Protein AF-A0ABD3NX84-F1 (afdb_monomer_lite)

Sequence (466 aa):
MGEGAYIRIQNKSKHAVSIQVIEGAKVDDAGMAQIQGDLEPGSQLPTEGEAAFGDERRYQYIEGDVRFFFQGDGYFHLEAHPADGSPKSGLKLLVNSNEWWSEDPSPDKDSPVLLVADVDSDADPTRIEIRVFDNYAGNKWMAQLEESIADVPLNRVALPGTHDSGTYNFNGELGASPDNSLTSTIDSIIGGIDCVANVVLKNIFTRLCQCQTLSFLRQLQEGIRYFDMRIAPHAETGTFHTVHGVYCVEMSDILNQFKNFLKNNPKEIVILDFNHLYEMDGHHEALIDMILEAFGDKVANYNTVRAKSTVGEYWENGYQVIIVYQNTEQTKKEKYEGLIWHSGNIRSPWPEASNTDQLKAKLEASSKENRHKGALFVMQGILTPDGELIKSQIMDTGGISIRSFAPSCNCHFVDWITGDKDGQLKLCCRGEGEDEDEGRANSIVIVDYVEHGSVIPAVINSNRTG

pLDDT: mean 82.04, std 17.1, range [33.88, 98.88]

Foldseek 3Di:
DDLWEKEKEFEQAQFWWWKDWPDWPFFDCPCNVQQTGIHHHGGMTNNDDDDDDDDPDAWGDDPRIITGDTDAWTKIKMWIAGPVRFFIWIKIWTDHPQDIDIDTPRPDLPGQKYWWWFWASVDRVIYIYIYIYGRAFQLALLVVCCVQFQQAQLLLAQFEEADLQQLQFFDLVLAFDPVDPCVVVLCVVPVPDSVVRSVLSVLCSQFEFRQANDDLLVCSRLHGAEYAFAWEQRPPPRWIAGDGRGGGGTPLVNLVSVLVSCVVHQLAAHEYANPHYPPCVVPVVVSLVSNCVSQPQQQQFCVQGFSRRTSNSSSVSSHRYAAEHDDPVVCPDPVCHRRYHYPVQEFEDDQAAADQVSLLVSLVVCLVPPFAQGHHYERELAHDHDPVRSVVVSVDVDDHGSVSRQSNSVNVVLCQCQDHPVNPHNLAASDDPPCVVGNRHNSYYYGGHCVRTCSNSSSSSNSHDD

Organism: NCBI:txid382360

Secondary structure (DSSP, 8-state):
----EEEEEEE-SSS-EEEEEEE-TTB-STTGGGG-EEE-TT-EES--------TT--EEEETTEEEE-B-SSEEEEEEEEETT-PPPEEEEEEEETTEEEEE---S-TT-SEEEEEEEESSSSSEEEEEEEEE---GGGHHHHTHHHHTTSBGGGS-EEEETTTTTTS--TTT-B-TT-SHHHHHHHHHTT-HHHHHHHHHHHIIIII----S-HHHHHHHT--EEEEEEEE-TTT--EEEEESEEEEEHHHHHHHHHHHHHH-TT--EEEEEEEE-S-TTTHHHHHHHHHHHHGGGB--TTT--TTSBHHHHHHTT--EEEEES-HHHHT-GGGTTTSB-GGGEE------SSHHHHHHHHHHHHHHT--TTSEEEEE------HHHHHHHHH--SS--HHHHHHHHHHHHHHHHH--TT----SS----THHHHHT----EEEESSTTSSSHHHHHHHTT---

InterPro domains:
  IPR000909 Phosphatidylinositol-specific phospholipase C, X domain [PF00388] (209-304)
  IPR000909 Phosphatidylinositol-specific phospholipase C, X domain [SM00148] (148-326)
  IPR017946 PLC-like phosphodiesterase, TIM beta/alpha-barrel domain superfamily [G3DSA:3.20.20.190] (138-464)
  IPR017946 PLC-like phosphodiesterase, TIM beta/alpha-barrel domain superfamily [SSF51695] (139-463)
  IPR051057 Phosphoinositide phospholipase C domain-containing protein [PTHR13593] (124-463)

Structure (mmCIF, N/CA/C/O backbone):
data_AF-A0ABD3NX84-F1
#
_entry.id   AF-A0ABD3NX84-F1
#
loop_
_atom_site.group_PDB
_atom_site.id
_atom_site.type_symbol
_atom_site.label_atom_id
_atom_site.label_alt_id
_atom_site.label_comp_id
_atom_site.label_asym_id
_atom_site.label_entity_id
_atom_site.label_seq_id
_atom_site.pdbx_PDB_ins_code
_atom_site.Cartn_x
_atom_site.Cartn_y
_atom_site.Cartn_z
_atom_site.occupancy
_atom_site.B_iso_or_equiv
_atom_site.auth_seq_id
_atom_site.auth_comp_id
_atom_site.auth_asym_id
_atom_site.auth_atom_id
_atom_site.pdbx_PDB_model_num
ATOM 1 N N . MET A 1 1 ? 30.414 7.097 -22.963 1.00 36.88 1 MET A N 1
ATOM 2 C CA . MET A 1 1 ? 29.518 5.946 -23.197 1.00 36.88 1 MET A CA 1
ATOM 3 C C . MET A 1 1 ? 28.913 5.643 -21.844 1.00 36.88 1 MET A C 1
ATOM 5 O O . MET A 1 1 ? 29.693 5.586 -20.904 1.00 36.88 1 MET A O 1
ATOM 9 N N . GLY A 1 2 ? 27.582 5.634 -21.722 1.00 51.78 2 GLY A N 1
ATOM 10 C CA . GLY A 1 2 ? 26.911 5.448 -20.431 1.00 51.78 2 GLY A CA 1
ATOM 11 C C . GLY A 1 2 ? 27.247 4.091 -19.813 1.00 51.78 2 GLY A C 1
ATOM 12 O O . GLY A 1 2 ? 27.648 3.176 -20.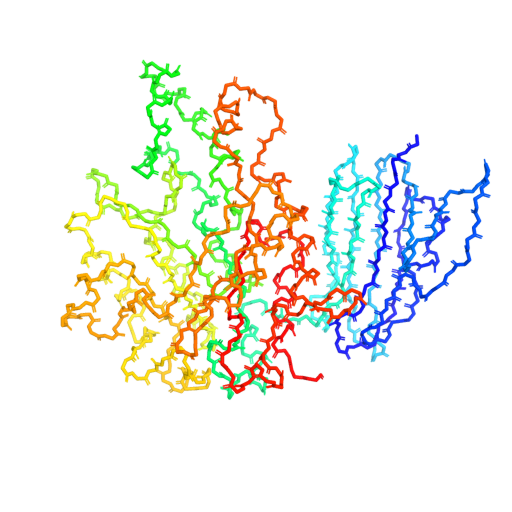533 1.00 51.78 2 GLY A O 1
ATOM 13 N N . GLU A 1 3 ? 27.085 3.975 -18.498 1.00 55.56 3 GLU A N 1
ATOM 14 C CA . GLU A 1 3 ? 27.428 2.788 -17.688 1.00 55.56 3 GLU A CA 1
ATOM 15 C C . GLU A 1 3 ? 26.647 1.521 -18.100 1.00 55.56 3 GLU A C 1
ATOM 17 O O . GLU A 1 3 ? 27.037 0.391 -17.794 1.00 55.56 3 GLU A O 1
ATOM 22 N N . GLY A 1 4 ? 25.619 1.695 -18.931 1.00 63.03 4 GLY A N 1
ATOM 23 C CA . GLY A 1 4 ? 24.756 0.638 -19.428 1.00 63.03 4 GLY A CA 1
ATOM 24 C C . GLY A 1 4 ? 23.735 0.202 -18.382 1.00 63.03 4 GLY A C 1
ATOM 25 O O . GLY A 1 4 ? 23.910 0.469 -17.201 1.00 63.03 4 GLY A O 1
ATOM 26 N N . ALA A 1 5 ? 22.654 -0.439 -18.819 1.00 70.75 5 ALA A N 1
ATOM 27 C CA . ALA A 1 5 ? 21.656 -1.000 -17.922 1.00 70.75 5 ALA A CA 1
ATOM 28 C C . ALA A 1 5 ? 21.380 -2.451 -18.279 1.00 70.75 5 ALA A C 1
ATOM 30 O O . ALA A 1 5 ? 21.324 -2.838 -19.444 1.00 70.75 5 ALA A O 1
ATOM 31 N N . TYR A 1 6 ? 21.214 -3.255 -17.255 1.00 75.56 6 TYR A N 1
ATOM 32 C CA . TYR A 1 6 ? 20.730 -4.606 -17.344 1.00 75.56 6 TYR A CA 1
ATOM 33 C C . TYR A 1 6 ? 19.208 -4.603 -17.451 1.00 75.56 6 TYR A C 1
ATOM 35 O O . TYR A 1 6 ? 18.554 -3.921 -16.666 1.00 75.56 6 TYR A O 1
ATOM 43 N N . ILE A 1 7 ? 18.643 -5.366 -18.389 1.00 79.94 7 ILE A N 1
ATOM 44 C CA . ILE A 1 7 ? 17.191 -5.518 -18.523 1.00 79.94 7 ILE A CA 1
ATOM 45 C C . ILE A 1 7 ? 16.811 -6.993 -18.440 1.00 79.94 7 ILE A C 1
ATOM 47 O O . ILE A 1 7 ? 17.355 -7.830 -19.169 1.00 79.94 7 ILE A O 1
ATOM 51 N N . ARG A 1 8 ? 15.815 -7.272 -17.601 1.00 83.31 8 ARG A N 1
ATOM 52 C CA . ARG A 1 8 ? 15.077 -8.534 -17.563 1.00 83.31 8 ARG A CA 1
ATOM 53 C C . ARG A 1 8 ? 13.589 -8.252 -17.732 1.00 83.31 8 ARG A C 1
ATOM 55 O O . ARG A 1 8 ? 13.083 -7.291 -17.162 1.00 83.31 8 ARG A O 1
ATOM 62 N N . ILE A 1 9 ? 12.887 -9.093 -18.490 1.00 87.62 9 ILE A N 1
ATOM 63 C CA . ILE A 1 9 ? 11.423 -9.073 -18.578 1.00 87.62 9 ILE A CA 1
ATOM 64 C C . ILE A 1 9 ? 10.882 -10.407 -18.078 1.00 87.62 9 ILE A C 1
ATOM 66 O O . ILE A 1 9 ? 11.253 -11.452 -18.598 1.00 87.62 9 ILE A O 1
ATOM 70 N N . GLN A 1 10 ? 9.988 -10.392 -17.097 1.00 89.31 10 GLN A N 1
ATOM 71 C CA . GLN A 1 10 ? 9.380 -11.600 -16.541 1.00 89.31 10 GLN A CA 1
ATOM 72 C C . GLN A 1 10 ? 7.874 -11.595 -16.780 1.00 89.31 10 GLN A C 1
ATOM 74 O O . GLN A 1 10 ? 7.186 -10.632 -16.433 1.00 89.31 10 GLN A O 1
ATOM 79 N N . ASN A 1 11 ? 7.335 -12.693 -17.304 1.00 92.12 11 ASN A N 1
ATOM 80 C CA . ASN A 1 11 ? 5.894 -12.878 -17.335 1.00 92.12 11 ASN A CA 1
ATOM 81 C C . ASN A 1 11 ? 5.424 -13.473 -16.008 1.00 92.12 11 ASN A C 1
ATOM 83 O O . ASN A 1 11 ? 5.484 -14.679 -15.778 1.00 92.12 11 ASN A O 1
ATOM 87 N N . LYS A 1 12 ? 4.964 -12.598 -15.116 1.00 89.62 12 LYS A N 1
ATOM 88 C CA . LYS A 1 12 ? 4.354 -12.960 -13.838 1.00 89.62 12 LYS A CA 1
ATOM 89 C C . LYS A 1 12 ? 2.827 -13.004 -13.939 1.00 89.62 12 LYS A C 1
ATOM 91 O O . LYS A 1 12 ? 2.202 -13.172 -12.902 1.00 89.62 12 LYS A O 1
ATOM 96 N N . SER A 1 13 ? 2.213 -12.866 -15.115 1.00 92.56 13 SER A N 1
ATOM 97 C CA . SER A 1 13 ? 0.760 -12.966 -15.326 1.00 92.56 13 SER A CA 1
ATOM 98 C C . SER A 1 13 ? 0.342 -14.416 -15.597 1.00 92.56 13 SER A C 1
ATOM 100 O O . SER A 1 13 ? 1.197 -15.276 -15.820 1.00 92.56 13 SER A O 1
ATOM 102 N N . LYS A 1 14 ? -0.963 -14.700 -15.603 1.00 91.88 14 LYS A N 1
ATOM 103 C CA . LYS A 1 14 ? -1.501 -15.996 -16.065 1.00 91.88 14 LYS A CA 1
ATOM 104 C C . LYS A 1 14 ? -1.682 -16.067 -17.586 1.00 91.88 14 LYS A C 1
ATOM 106 O O . LYS A 1 14 ? -2.101 -17.094 -18.114 1.00 91.88 14 LYS A O 1
ATOM 111 N N . HIS A 1 15 ? -1.412 -14.971 -18.290 1.00 94.25 15 HIS A N 1
ATOM 112 C CA . HIS A 1 15 ? -1.617 -14.846 -19.725 1.00 94.25 15 HIS A CA 1
ATOM 113 C C . HIS A 1 15 ? -0.303 -15.091 -20.465 1.00 94.25 15 HIS A C 1
ATOM 115 O O . HIS A 1 15 ? 0.730 -14.536 -20.101 1.00 94.25 15 HIS A O 1
ATOM 121 N N . ALA A 1 16 ? -0.336 -15.880 -21.539 1.00 95.88 16 ALA A N 1
ATOM 122 C CA . ALA A 1 16 ? 0.752 -15.865 -22.510 1.00 95.88 16 ALA A CA 1
ATOM 123 C C . ALA A 1 16 ? 0.754 -14.509 -23.231 1.00 95.88 16 ALA A C 1
ATOM 125 O O . ALA A 1 16 ? -0.307 -14.019 -23.640 1.00 95.88 16 ALA A O 1
ATOM 126 N N . VAL A 1 17 ? 1.929 -13.896 -23.371 1.00 95.81 17 VAL A N 1
ATOM 127 C CA . VAL A 1 17 ? 2.080 -12.570 -23.984 1.00 95.81 17 VAL A CA 1
ATOM 128 C C . VAL A 1 17 ? 3.223 -12.548 -24.987 1.00 95.81 17 VAL A C 1
ATOM 130 O O . VAL A 1 17 ? 4.216 -13.241 -24.811 1.00 95.81 17 VAL A O 1
ATOM 133 N N . SER A 1 18 ? 3.113 -11.707 -26.009 1.00 95.19 18 SER A N 1
ATOM 134 C CA . SER A 1 18 ? 4.222 -11.363 -26.900 1.00 95.19 18 SER A CA 1
ATOM 135 C C . SER A 1 18 ? 4.735 -9.971 -26.546 1.00 95.19 18 SER A C 1
ATOM 137 O O . SER A 1 18 ? 3.949 -9.020 -26.533 1.00 95.19 18 SER A O 1
ATOM 139 N N . ILE A 1 19 ? 6.025 -9.845 -26.231 1.00 93.56 19 ILE A N 1
ATOM 140 C CA . ILE A 1 19 ? 6.663 -8.555 -25.953 1.00 93.56 19 ILE A CA 1
ATOM 141 C C . ILE A 1 19 ? 7.238 -7.971 -27.239 1.00 93.56 19 ILE A C 1
ATOM 143 O O . ILE A 1 19 ? 8.017 -8.629 -27.933 1.00 93.56 19 ILE A O 1
ATOM 147 N N . GLN A 1 20 ? 6.886 -6.720 -27.529 1.00 90.88 20 GLN A N 1
ATOM 148 C CA . GLN A 1 20 ? 7.322 -5.998 -28.723 1.00 90.88 20 GLN A CA 1
ATOM 149 C C . GLN A 1 20 ? 7.915 -4.639 -28.357 1.00 90.88 20 GLN A C 1
ATOM 151 O O . GLN A 1 20 ? 7.362 -3.919 -27.530 1.00 90.88 20 GLN A O 1
ATOM 156 N N . VAL A 1 21 ? 9.023 -4.265 -29.000 1.00 87.31 21 VAL A N 1
ATOM 157 C CA . VAL A 1 21 ? 9.591 -2.913 -28.923 1.00 87.31 21 VAL A CA 1
ATOM 158 C C . VAL A 1 21 ? 8.968 -2.090 -30.046 1.00 87.31 21 VAL A C 1
ATOM 160 O O . VAL A 1 21 ? 9.178 -2.375 -31.223 1.00 87.31 21 VAL A O 1
ATOM 163 N N . ILE A 1 22 ? 8.200 -1.065 -29.687 1.00 84.19 22 ILE A N 1
ATOM 164 C CA . ILE A 1 22 ? 7.435 -0.249 -30.642 1.00 84.19 22 ILE A CA 1
ATOM 165 C C . ILE A 1 22 ? 8.218 0.981 -31.100 1.00 84.19 22 ILE A C 1
ATOM 167 O O . ILE A 1 22 ? 8.108 1.408 -32.247 1.00 84.19 22 ILE A O 1
ATOM 171 N N . GLU A 1 23 ? 9.014 1.566 -30.207 1.00 76.31 23 GLU A N 1
ATOM 172 C CA . GLU A 1 23 ? 9.812 2.759 -30.485 1.00 76.31 23 GLU A CA 1
ATOM 173 C C . GLU A 1 23 ? 11.062 2.766 -29.595 1.00 76.31 23 GLU A C 1
ATOM 175 O O . GLU A 1 23 ? 10.983 2.420 -28.418 1.00 76.31 23 GLU A O 1
ATOM 180 N N . GLY A 1 24 ? 12.214 3.168 -30.140 1.00 63.84 24 GLY A N 1
ATOM 181 C CA . GLY A 1 24 ? 13.505 3.128 -29.438 1.00 63.84 24 GLY A CA 1
ATOM 182 C C . GLY A 1 24 ? 14.456 4.242 -29.865 1.00 63.84 24 GLY A C 1
ATOM 183 O O . GLY A 1 24 ? 15.635 3.993 -30.080 1.00 63.84 24 GLY A O 1
ATOM 184 N N . ALA A 1 25 ? 13.956 5.471 -30.032 1.00 52.09 25 ALA A N 1
ATOM 185 C CA . ALA A 1 25 ? 14.605 6.528 -30.820 1.00 52.09 25 ALA A CA 1
ATOM 186 C C . ALA A 1 25 ? 16.041 6.939 -30.412 1.00 52.09 25 ALA A C 1
ATOM 188 O O . ALA A 1 25 ? 16.638 7.761 -31.110 1.00 52.09 25 ALA A O 1
ATOM 189 N N . LYS A 1 26 ? 16.600 6.426 -29.306 1.00 58.53 26 LYS A N 1
ATOM 190 C CA . LYS A 1 26 ? 17.965 6.738 -28.837 1.00 58.53 26 LYS A CA 1
ATOM 191 C C . LYS A 1 26 ? 18.702 5.590 -28.129 1.00 58.53 26 LYS A C 1
ATOM 193 O O . LYS A 1 26 ? 19.768 5.814 -27.556 1.00 58.53 26 LYS A O 1
ATOM 198 N N . VAL A 1 27 ? 18.162 4.375 -28.156 1.00 55.56 27 VAL A N 1
ATOM 199 C CA . VAL A 1 27 ? 18.885 3.186 -27.683 1.00 55.56 27 VAL A CA 1
ATOM 200 C C . VAL A 1 27 ? 19.514 2.524 -28.910 1.00 55.56 27 VAL A C 1
ATOM 202 O O . VAL A 1 27 ? 18.891 2.503 -29.964 1.00 55.56 27 VAL A O 1
ATOM 205 N N . ASP A 1 28 ? 20.760 2.056 -28.820 1.00 55.00 28 ASP A N 1
ATOM 206 C CA . ASP A 1 28 ? 21.382 1.286 -29.910 1.00 55.00 28 ASP A CA 1
ATOM 207 C C . ASP A 1 28 ? 20.486 0.064 -30.217 1.00 55.00 28 ASP A C 1
ATOM 209 O O . ASP A 1 28 ? 20.090 -0.642 -29.288 1.00 55.00 28 ASP A O 1
ATOM 213 N N . ASP A 1 29 ? 20.141 -0.186 -31.488 1.00 58.81 29 ASP A N 1
ATOM 214 C CA . ASP A 1 29 ? 19.266 -1.307 -31.890 1.00 58.81 29 ASP A CA 1
ATOM 215 C C . ASP A 1 29 ? 19.870 -2.678 -31.503 1.00 58.81 29 ASP A C 1
ATOM 217 O O . ASP A 1 29 ? 19.179 -3.704 -31.448 1.00 58.81 29 ASP A O 1
ATOM 221 N N . ALA A 1 30 ? 21.178 -2.716 -31.221 1.00 59.28 30 ALA A N 1
ATOM 222 C CA . ALA A 1 30 ? 21.890 -3.895 -30.753 1.00 59.28 30 ALA A CA 1
ATOM 223 C C . ALA A 1 30 ? 21.336 -4.412 -29.408 1.00 59.28 30 ALA A C 1
ATOM 225 O O . ALA A 1 30 ? 21.422 -3.753 -28.377 1.00 59.28 30 ALA A O 1
ATOM 226 N N . GLY A 1 31 ? 20.809 -5.641 -29.415 1.00 62.31 31 GLY A N 1
ATOM 227 C CA . GLY A 1 31 ? 20.257 -6.309 -28.231 1.00 62.31 31 GLY A CA 1
ATOM 228 C C . GLY A 1 31 ? 18.740 -6.167 -28.070 1.00 62.31 31 GLY A C 1
ATOM 229 O O . GLY A 1 31 ? 18.152 -6.955 -27.337 1.00 62.31 31 GLY A O 1
ATOM 230 N N . MET A 1 32 ? 18.072 -5.259 -28.798 1.00 72.00 32 MET A N 1
ATOM 231 C CA . MET A 1 32 ? 16.608 -5.070 -28.710 1.00 72.00 32 MET A CA 1
ATOM 232 C C . MET A 1 32 ? 15.812 -6.323 -29.087 1.00 72.00 32 MET A C 1
ATOM 234 O O . MET A 1 32 ? 14.711 -6.543 -28.591 1.00 72.00 32 MET A O 1
ATOM 238 N N . ALA A 1 33 ? 16.371 -7.182 -29.941 1.00 74.06 33 ALA A N 1
ATOM 239 C CA . ALA A 1 33 ? 15.777 -8.475 -30.272 1.00 74.06 33 ALA A CA 1
ATOM 240 C C . ALA A 1 33 ? 15.770 -9.468 -29.091 1.00 74.06 33 ALA A C 1
ATOM 242 O O . ALA A 1 33 ? 15.016 -10.428 -29.127 1.00 74.06 33 ALA A O 1
ATOM 243 N N . GLN A 1 34 ? 16.604 -9.263 -28.063 1.00 76.62 34 GLN A N 1
ATOM 244 C CA . GLN A 1 34 ? 16.694 -10.151 -26.892 1.00 76.62 34 GLN A CA 1
ATOM 245 C C . GLN A 1 34 ? 15.625 -9.860 -25.831 1.00 76.62 34 GLN A C 1
ATOM 247 O O . GLN A 1 34 ? 15.396 -10.682 -24.950 1.00 76.62 34 GLN A O 1
ATOM 252 N N . ILE A 1 35 ? 14.987 -8.691 -25.911 1.00 80.69 35 ILE A N 1
ATOM 253 C CA . ILE A 1 35 ? 13.908 -8.256 -25.012 1.00 80.69 35 ILE A CA 1
ATOM 254 C C . ILE A 1 35 ? 12.543 -8.264 -25.714 1.00 80.69 35 ILE A C 1
ATOM 256 O O . ILE A 1 35 ? 11.596 -7.634 -25.255 1.00 80.69 35 ILE A O 1
ATOM 260 N N . GLN A 1 36 ? 12.450 -8.970 -26.841 1.00 87.62 36 GLN A N 1
ATOM 261 C CA . GLN A 1 36 ? 11.224 -9.196 -27.597 1.00 87.62 36 GLN A CA 1
ATOM 262 C C . GLN A 1 36 ? 11.020 -10.690 -27.797 1.00 87.62 36 GLN A C 1
ATOM 264 O O . GLN A 1 36 ? 11.986 -11.445 -27.899 1.00 87.62 36 GLN A O 1
ATOM 269 N N . GLY A 1 37 ? 9.765 -11.104 -27.891 1.00 90.81 37 GLY A N 1
ATOM 270 C CA . GLY A 1 37 ? 9.407 -12.500 -28.095 1.00 90.81 37 GLY A CA 1
ATOM 271 C C . GLY A 1 37 ? 8.228 -12.933 -27.244 1.00 90.81 37 GLY A C 1
ATOM 272 O O . GLY A 1 37 ? 7.691 -12.166 -26.442 1.00 90.81 37 GLY A O 1
ATOM 273 N N . ASP A 1 38 ? 7.833 -14.181 -27.451 1.00 93.69 38 ASP A N 1
ATOM 274 C CA . ASP A 1 38 ? 6.709 -14.783 -26.754 1.00 93.69 38 ASP A CA 1
ATOM 275 C C . ASP A 1 38 ? 7.145 -15.282 -25.372 1.00 93.69 38 ASP A C 1
ATOM 277 O O . ASP A 1 38 ? 8.185 -15.925 -25.214 1.00 93.69 38 ASP A O 1
ATOM 281 N N . LEU A 1 39 ? 6.332 -14.967 -24.371 1.00 92.00 39 LEU A N 1
ATOM 282 C CA . LEU A 1 39 ? 6.514 -15.322 -22.976 1.00 92.00 39 LEU A CA 1
ATOM 283 C C . LEU A 1 39 ? 5.292 -16.091 -22.479 1.00 92.00 39 LEU A C 1
ATOM 285 O O . LEU A 1 39 ? 4.215 -15.524 -22.274 1.00 92.00 39 LEU A O 1
ATOM 289 N N . GLU A 1 40 ? 5.487 -17.371 -22.188 1.00 94.06 40 GLU A N 1
ATOM 290 C CA . GLU A 1 40 ? 4.540 -18.170 -21.409 1.00 94.06 40 GLU A CA 1
ATOM 291 C C . GLU A 1 40 ? 4.488 -17.698 -19.941 1.00 94.06 40 GLU A C 1
ATOM 293 O O . GLU A 1 40 ? 5.465 -17.112 -19.452 1.00 94.06 40 GLU A O 1
ATOM 298 N N . PRO A 1 41 ? 3.394 -17.952 -19.200 1.00 91.38 41 PRO A N 1
ATOM 299 C CA . PRO A 1 41 ? 3.335 -17.691 -17.763 1.00 91.38 41 PRO A CA 1
ATOM 300 C C . PRO A 1 41 ? 4.539 -18.282 -17.014 1.00 91.38 41 PRO A C 1
ATOM 302 O O . PRO A 1 41 ? 4.877 -19.454 -17.174 1.00 91.38 41 PRO A O 1
ATOM 305 N N . GLY A 1 42 ? 5.210 -17.463 -16.203 1.00 86.62 42 GLY A N 1
ATOM 306 C CA . GLY A 1 42 ? 6.400 -17.847 -15.438 1.00 86.62 42 GLY A CA 1
ATOM 307 C C . GLY A 1 42 ? 7.718 -17.837 -16.222 1.00 86.62 42 GLY A C 1
ATOM 308 O O . GLY A 1 42 ? 8.772 -18.020 -15.615 1.00 86.62 42 GLY A O 1
ATOM 309 N N . SER A 1 43 ? 7.690 -17.603 -17.536 1.00 89.12 43 SER A N 1
ATOM 310 C CA . SER A 1 43 ? 8.905 -17.466 -18.348 1.00 89.12 43 SER A CA 1
ATOM 311 C C . SER A 1 43 ? 9.479 -16.044 -18.302 1.00 89.12 43 SER A C 1
ATOM 313 O O . SER A 1 43 ? 8.855 -15.104 -17.796 1.00 89.12 43 SER A O 1
ATOM 315 N N . GLN A 1 44 ? 10.696 -15.879 -18.820 1.00 87.50 44 GLN A N 1
ATOM 316 C CA . GLN A 1 44 ? 11.391 -14.597 -18.850 1.00 87.50 44 GLN A CA 1
ATOM 317 C C . GLN A 1 44 ? 12.195 -14.402 -20.136 1.00 87.50 44 GLN A C 1
ATOM 319 O O . GLN A 1 44 ? 12.633 -15.367 -20.760 1.00 87.50 44 GLN A O 1
ATOM 324 N N . LEU A 1 45 ? 12.407 -13.137 -20.490 1.00 83.44 45 LEU A N 1
ATOM 325 C CA . LEU A 1 45 ? 13.367 -12.688 -21.483 1.00 83.44 45 LEU A CA 1
ATOM 326 C C . LEU A 1 45 ? 14.525 -11.978 -20.767 1.00 83.44 45 LEU A C 1
ATOM 328 O O . LEU A 1 45 ? 14.291 -11.227 -19.812 1.00 83.44 45 LEU A O 1
ATOM 332 N N . PRO A 1 46 ? 15.759 -12.159 -21.250 1.00 75.81 46 PRO A N 1
ATOM 333 C CA . PRO A 1 46 ? 16.165 -13.096 -22.311 1.00 75.81 46 PRO A CA 1
ATOM 334 C C . PRO A 1 46 ? 16.065 -14.580 -21.873 1.00 75.81 46 PRO A C 1
ATOM 336 O O . PRO A 1 46 ? 16.170 -14.889 -20.687 1.00 75.81 46 PRO A O 1
ATOM 339 N N . THR A 1 47 ? 15.875 -15.505 -22.827 1.00 66.06 47 THR A N 1
ATOM 340 C CA . THR A 1 47 ? 15.676 -16.951 -22.561 1.00 66.06 47 THR A CA 1
ATOM 341 C C . THR A 1 47 ? 16.965 -17.787 -22.513 1.00 66.06 47 THR A C 1
ATOM 343 O O . THR A 1 47 ? 16.951 -18.817 -21.856 1.00 66.06 47 THR A O 1
ATOM 346 N N . GLU A 1 48 ? 18.036 -17.382 -23.219 1.00 58.31 48 GLU A N 1
ATOM 347 C CA . GLU A 1 48 ? 19.453 -17.825 -23.139 1.00 58.31 48 GLU A CA 1
ATOM 348 C C . GLU A 1 48 ? 20.228 -17.286 -24.366 1.00 58.31 48 GLU A C 1
ATOM 350 O O . GLU A 1 48 ? 19.689 -17.291 -25.473 1.00 58.31 48 GLU A O 1
ATOM 355 N N . GLY A 1 49 ? 21.481 -16.824 -24.210 1.00 43.12 49 GLY A N 1
ATOM 356 C CA . GLY A 1 49 ? 22.302 -16.329 -25.330 1.00 43.12 49 GLY A CA 1
ATOM 357 C C . GLY A 1 49 ? 23.815 -16.335 -25.056 1.00 43.12 49 GLY A C 1
ATOM 358 O O . GLY A 1 49 ? 24.259 -15.964 -23.975 1.00 43.12 49 GLY A O 1
ATOM 359 N N . GLU A 1 50 ? 24.606 -16.788 -26.035 1.00 37.12 50 GLU A N 1
ATOM 360 C CA . GLU A 1 50 ? 26.059 -17.031 -25.958 1.00 37.12 50 GLU A CA 1
ATOM 361 C C . GLU A 1 50 ? 26.900 -15.848 -25.429 1.00 37.12 50 GLU A C 1
ATOM 363 O O . GLU A 1 50 ? 26.669 -14.681 -25.752 1.00 37.12 50 GLU A O 1
ATOM 368 N N . ALA A 1 51 ? 27.956 -16.171 -24.673 1.00 40.53 51 ALA A N 1
ATOM 369 C CA . ALA A 1 51 ? 28.986 -15.225 -24.257 1.00 40.53 51 ALA A CA 1
ATOM 370 C C . ALA A 1 51 ? 29.961 -14.898 -25.401 1.00 40.53 51 ALA A C 1
ATOM 372 O O . ALA A 1 51 ? 30.478 -15.808 -26.048 1.00 40.53 51 ALA A O 1
ATOM 373 N N . ALA A 1 52 ? 30.350 -13.625 -25.541 1.00 35.53 52 ALA A N 1
ATOM 374 C CA . ALA A 1 52 ? 31.713 -13.291 -25.954 1.00 35.53 52 ALA A CA 1
ATOM 375 C C . ALA A 1 52 ? 32.157 -11.900 -25.478 1.00 35.53 52 ALA A C 1
ATOM 377 O O . ALA A 1 52 ? 31.476 -10.896 -25.665 1.00 35.53 52 ALA A O 1
ATOM 378 N N . PHE A 1 53 ? 33.360 -11.890 -24.908 1.00 33.88 53 PHE A N 1
ATOM 379 C CA . PHE A 1 53 ? 34.186 -10.747 -24.536 1.00 33.88 53 PHE A CA 1
ATOM 380 C C . PHE A 1 53 ? 35.067 -10.350 -25.739 1.00 33.88 53 PHE A C 1
ATOM 382 O O . PHE A 1 53 ? 35.624 -11.233 -26.394 1.00 33.88 53 PHE A O 1
ATOM 389 N N . GLY A 1 54 ? 35.229 -9.052 -26.025 1.00 38.97 54 GLY A N 1
ATOM 390 C CA . GLY A 1 54 ? 36.144 -8.537 -27.058 1.00 38.97 54 GLY A CA 1
ATOM 391 C C . GLY A 1 54 ? 35.771 -7.140 -27.574 1.00 38.97 54 GLY A C 1
ATOM 392 O O . GLY A 1 54 ? 34.589 -6.833 -27.710 1.00 38.97 54 GLY A O 1
ATOM 393 N N . ASP A 1 55 ? 36.790 -6.325 -27.873 1.00 39.69 55 ASP A N 1
ATOM 394 C CA . ASP A 1 55 ? 36.811 -4.848 -28.018 1.00 39.69 55 ASP A CA 1
ATOM 395 C C . ASP A 1 55 ? 35.875 -4.185 -29.060 1.00 39.69 55 ASP A C 1
ATOM 397 O O . ASP A 1 55 ? 35.992 -2.985 -29.310 1.00 39.69 55 ASP A O 1
ATOM 401 N N . GLU A 1 56 ? 34.918 -4.898 -29.663 1.00 42.47 56 GLU A N 1
ATOM 402 C CA . GLU A 1 56 ? 34.103 -4.348 -30.761 1.00 42.47 56 GLU A CA 1
ATOM 403 C C . GLU A 1 56 ? 32.575 -4.574 -30.673 1.00 42.47 56 GLU A C 1
ATOM 405 O O . GLU A 1 56 ? 31.873 -4.204 -31.616 1.00 42.47 56 GLU A O 1
ATOM 410 N N . ARG A 1 57 ? 31.990 -5.106 -29.577 1.00 45.94 57 ARG A N 1
ATOM 411 C CA . ARG A 1 57 ? 30.506 -5.201 -29.433 1.00 45.94 57 ARG A CA 1
ATOM 412 C C . ARG A 1 57 ? 29.964 -4.827 -28.041 1.00 45.94 57 ARG A C 1
ATOM 414 O O . ARG A 1 57 ? 30.597 -5.092 -27.029 1.00 45.94 57 ARG A O 1
ATOM 421 N N . ARG A 1 58 ? 28.779 -4.188 -28.028 1.00 51.00 58 ARG A N 1
ATOM 422 C CA . ARG A 1 58 ? 28.187 -3.389 -26.928 1.00 51.00 58 ARG A CA 1
ATOM 423 C C . ARG A 1 58 ? 26.976 -4.042 -26.223 1.00 51.00 58 ARG A C 1
ATOM 425 O O . ARG A 1 58 ? 25.978 -3.367 -26.009 1.00 51.00 58 ARG A O 1
ATOM 432 N N . TYR A 1 59 ? 27.007 -5.332 -25.892 1.00 45.81 59 TYR A N 1
ATOM 433 C CA . TYR A 1 59 ? 26.075 -5.926 -24.912 1.00 45.81 59 TYR A CA 1
ATOM 434 C C . TYR A 1 59 ? 26.674 -7.194 -24.290 1.00 45.81 59 TYR A C 1
ATOM 436 O O . TYR A 1 59 ? 27.540 -7.822 -24.899 1.00 45.81 59 TYR A O 1
ATOM 444 N N . GLN A 1 60 ? 26.235 -7.563 -23.083 1.00 50.44 60 GLN A N 1
ATOM 445 C CA . GLN A 1 60 ? 26.721 -8.748 -22.363 1.00 50.44 60 GLN A CA 1
ATOM 446 C C . GLN A 1 60 ? 25.550 -9.559 -21.803 1.00 50.44 60 GLN A C 1
ATOM 448 O O . GLN A 1 60 ? 24.660 -8.982 -21.182 1.00 50.44 60 GLN A O 1
ATOM 453 N N . TYR A 1 61 ? 25.576 -10.880 -21.996 1.00 46.03 61 TYR A N 1
ATOM 454 C CA . TYR A 1 61 ? 24.684 -11.807 -21.301 1.00 46.03 61 TYR A CA 1
ATOM 455 C C . TYR A 1 61 ? 25.327 -12.245 -19.980 1.00 46.03 61 TYR A C 1
ATOM 457 O O . TYR A 1 61 ? 26.473 -12.706 -19.983 1.00 46.03 61 TYR A O 1
ATOM 465 N N . ILE A 1 62 ? 24.616 -12.098 -18.864 1.00 49.28 62 ILE A N 1
ATOM 466 C CA . ILE A 1 62 ? 25.038 -12.608 -17.552 1.00 49.28 62 ILE A CA 1
ATOM 467 C C . ILE A 1 62 ? 23.838 -13.331 -16.942 1.00 49.28 62 ILE A C 1
ATOM 469 O O . ILE A 1 62 ? 22.796 -12.722 -16.760 1.00 49.28 62 ILE A O 1
ATOM 473 N N . GLU A 1 63 ? 23.979 -14.634 -16.688 1.00 46.91 63 GLU A N 1
ATOM 474 C CA . GLU A 1 63 ? 23.066 -15.448 -15.863 1.00 46.91 63 GLU A CA 1
ATOM 475 C C . GLU A 1 63 ? 21.548 -15.306 -16.121 1.00 46.91 63 GLU A C 1
ATOM 477 O O . GLU A 1 63 ? 20.762 -15.468 -15.195 1.00 46.91 63 GLU A O 1
ATOM 482 N N . GLY A 1 64 ? 21.086 -15.055 -17.352 1.00 49.09 64 GLY A N 1
ATOM 483 C CA . GLY A 1 64 ? 19.650 -14.872 -17.647 1.00 49.09 64 GLY A CA 1
ATOM 484 C C . GLY A 1 64 ? 19.255 -13.455 -18.036 1.00 49.09 64 GLY A C 1
ATOM 485 O O . GLY A 1 64 ? 18.064 -13.164 -18.042 1.00 49.09 64 GLY A O 1
ATOM 486 N N . ASP A 1 65 ? 20.223 -12.572 -18.298 1.00 47.44 65 ASP A N 1
ATOM 487 C CA . ASP A 1 65 ? 19.974 -11.139 -18.404 1.00 47.44 65 ASP A CA 1
ATOM 488 C C . ASP A 1 65 ? 20.879 -10.430 -19.420 1.00 47.44 65 ASP A C 1
ATOM 490 O O . ASP A 1 65 ? 21.995 -10.887 -19.671 1.00 47.44 65 ASP A O 1
ATOM 494 N N . VAL A 1 66 ? 20.429 -9.297 -19.983 1.00 46.38 66 VAL A N 1
ATOM 495 C CA . VAL A 1 66 ? 21.178 -8.537 -21.008 1.00 46.38 66 VAL A CA 1
ATOM 496 C C . VAL A 1 66 ? 21.586 -7.150 -20.511 1.00 46.38 66 VAL A C 1
ATOM 498 O O . VAL A 1 66 ? 20.730 -6.342 -20.158 1.00 46.38 66 VAL A O 1
ATOM 501 N N . ARG A 1 67 ? 22.886 -6.831 -20.567 1.00 49.91 67 ARG A N 1
ATOM 502 C CA . ARG A 1 67 ? 23.427 -5.471 -20.380 1.00 49.91 67 ARG A CA 1
ATOM 503 C C . ARG A 1 67 ? 23.384 -4.689 -21.694 1.00 49.91 67 ARG A C 1
ATOM 505 O O . ARG A 1 67 ? 24.090 -5.037 -22.635 1.00 49.91 67 ARG A O 1
ATOM 512 N N . PHE A 1 68 ? 22.615 -3.612 -21.728 1.00 53.59 68 PHE A N 1
ATOM 513 C CA . PHE A 1 68 ? 22.508 -2.633 -22.810 1.00 53.59 68 PHE A CA 1
ATOM 514 C C . PHE A 1 68 ? 23.394 -1.422 -22.537 1.00 53.59 68 PHE A C 1
ATOM 516 O O . PHE A 1 68 ? 23.547 -1.031 -21.388 1.00 53.59 68 PHE A O 1
ATOM 523 N N . PHE A 1 69 ? 23.933 -0.772 -23.570 1.00 53.00 69 PHE A N 1
ATOM 524 C CA . PHE A 1 69 ? 24.641 0.505 -23.419 1.00 53.00 69 PHE A CA 1
ATOM 525 C C . PHE A 1 69 ? 23.803 1.643 -24.001 1.00 53.00 69 PHE A C 1
ATOM 527 O O . PHE A 1 69 ? 23.581 1.712 -25.208 1.00 53.00 69 PHE A O 1
ATOM 534 N N . PHE A 1 70 ? 23.372 2.562 -23.139 1.00 54.25 70 PHE A N 1
ATOM 535 C CA . PHE A 1 70 ? 22.598 3.737 -23.534 1.00 54.25 70 PHE A CA 1
ATOM 536 C C . PHE A 1 70 ? 23.536 4.897 -23.900 1.00 54.25 70 PHE A C 1
ATOM 538 O O . PHE A 1 70 ? 24.532 5.165 -23.216 1.00 54.25 70 PHE A O 1
ATOM 545 N N . GLN A 1 71 ? 23.243 5.589 -25.004 1.00 49.91 71 GLN A N 1
ATOM 546 C CA . GLN A 1 71 ? 23.959 6.802 -25.403 1.00 49.91 71 GLN A CA 1
ATOM 547 C C . GLN A 1 71 ? 23.166 8.048 -24.978 1.00 49.91 71 GLN A C 1
ATOM 549 O O . GLN A 1 71 ? 22.404 8.597 -25.763 1.00 49.91 71 GLN A O 1
ATOM 554 N N . GLY A 1 72 ? 23.388 8.526 -23.749 1.00 56.44 72 GLY A N 1
ATOM 555 C CA . GLY A 1 72 ? 22.782 9.769 -23.245 1.00 56.44 72 GLY A CA 1
ATOM 556 C C . GLY A 1 72 ? 21.276 9.663 -22.977 1.00 56.44 72 GLY A C 1
ATOM 557 O O . GLY A 1 72 ? 20.775 8.573 -22.716 1.00 56.44 72 GLY A O 1
ATOM 558 N N . ASP A 1 73 ? 20.571 10.801 -23.023 1.00 66.94 73 ASP A N 1
ATOM 559 C CA . ASP A 1 73 ? 19.111 10.853 -22.858 1.00 66.94 73 ASP A CA 1
ATOM 560 C C . ASP A 1 73 ? 18.419 9.968 -23.899 1.00 66.94 73 ASP A C 1
ATOM 562 O O . ASP A 1 73 ? 18.738 10.071 -25.083 1.00 66.94 73 ASP A O 1
ATOM 566 N N . GLY A 1 74 ? 17.426 9.174 -23.506 1.00 72.38 74 GLY A N 1
ATOM 567 C CA . GLY A 1 74 ? 16.750 8.234 -24.392 1.00 72.38 74 GLY A CA 1
ATOM 568 C C . GLY A 1 74 ? 15.437 7.696 -23.843 1.00 72.38 74 GLY A C 1
ATOM 569 O O . GLY A 1 74 ? 14.992 8.059 -22.760 1.00 72.38 74 GLY A O 1
ATOM 570 N N . TYR A 1 75 ? 14.783 6.857 -24.638 1.00 78.00 75 TYR A N 1
ATOM 571 C CA . TYR A 1 75 ? 13.615 6.099 -24.209 1.00 78.00 75 TYR A CA 1
ATOM 572 C C . TYR A 1 75 ? 13.455 4.853 -25.077 1.00 78.00 75 TYR A C 1
ATOM 574 O O . TYR A 1 75 ? 13.934 4.819 -26.217 1.00 78.00 75 TYR A O 1
ATOM 582 N N . PHE A 1 76 ? 12.732 3.868 -24.558 1.00 81.06 76 PHE A N 1
ATOM 583 C CA . PHE A 1 76 ? 12.161 2.791 -25.357 1.00 81.06 76 PHE A CA 1
ATOM 584 C C . PHE A 1 76 ? 10.735 2.482 -24.897 1.00 81.06 76 PHE A C 1
ATOM 586 O O . PHE A 1 76 ? 10.369 2.714 -23.745 1.00 81.06 76 PHE A O 1
ATOM 593 N N . HIS A 1 77 ? 9.916 2.003 -25.825 1.00 86.94 77 HIS A N 1
ATOM 594 C CA . HIS A 1 77 ? 8.518 1.661 -25.605 1.00 86.94 77 HIS A CA 1
ATOM 595 C C . HIS A 1 77 ? 8.320 0.169 -25.860 1.00 86.94 77 HIS A C 1
ATOM 597 O O . HIS A 1 77 ? 8.583 -0.305 -26.966 1.00 86.94 77 HIS A O 1
ATOM 603 N N . LEU A 1 78 ? 7.855 -0.544 -24.837 1.00 89.19 78 LEU A N 1
ATOM 604 C CA . LEU A 1 78 ? 7.430 -1.934 -24.915 1.00 89.19 78 LEU A CA 1
ATOM 605 C C . LEU A 1 78 ? 5.912 -2.046 -24.917 1.00 89.19 78 LEU A C 1
ATOM 607 O O . LEU A 1 78 ? 5.236 -1.332 -24.181 1.00 89.19 78 LEU A O 1
ATOM 611 N N . GLU A 1 79 ? 5.398 -3.012 -25.663 1.00 92.56 79 GLU A N 1
ATOM 612 C CA . GLU A 1 79 ? 4.021 -3.478 -25.557 1.00 92.56 79 GLU A CA 1
ATOM 613 C C . GLU A 1 79 ? 3.990 -4.971 -25.223 1.00 92.56 79 GLU A C 1
ATOM 615 O O . GLU A 1 79 ? 4.781 -5.756 -25.747 1.00 92.56 79 GLU A O 1
ATOM 620 N N . ALA A 1 80 ? 3.063 -5.359 -24.350 1.00 92.62 80 ALA A N 1
ATOM 621 C CA . ALA A 1 80 ? 2.710 -6.741 -24.068 1.00 92.62 80 ALA A CA 1
ATOM 622 C C . ALA A 1 80 ? 1.376 -7.034 -24.746 1.00 92.62 80 ALA A C 1
ATOM 624 O O . ALA A 1 80 ? 0.353 -6.422 -24.427 1.00 92.62 80 ALA A O 1
ATOM 625 N N . HIS A 1 81 ? 1.401 -7.984 -25.674 1.00 94.25 81 HIS A N 1
ATOM 626 C CA . HIS A 1 81 ? 0.245 -8.416 -26.446 1.00 94.25 81 HIS A CA 1
ATOM 627 C C . HIS A 1 81 ? -0.249 -9.763 -25.918 1.00 94.25 81 HIS A C 1
ATOM 629 O O . HIS A 1 81 ? 0.435 -10.765 -26.137 1.00 94.25 81 HIS A O 1
ATOM 635 N N . PRO A 1 82 ? -1.411 -9.829 -25.248 1.00 93.62 82 PRO A N 1
ATOM 636 C CA . PRO A 1 82 ? -2.021 -11.102 -24.882 1.00 93.62 82 PRO A CA 1
ATOM 637 C C . PRO A 1 82 ? -2.242 -12.006 -26.102 1.00 93.62 82 PRO A C 1
ATOM 639 O O . PRO A 1 82 ? -2.740 -11.561 -27.139 1.00 93.62 82 PRO A O 1
ATOM 642 N N . ALA A 1 83 ? -1.900 -13.291 -25.978 1.00 91.81 83 ALA A N 1
ATOM 643 C CA . ALA A 1 83 ? -2.001 -14.263 -27.073 1.00 91.81 83 ALA A CA 1
ATOM 644 C C . ALA A 1 83 ? -3.448 -14.519 -27.544 1.00 91.81 83 ALA A C 1
ATOM 646 O O . ALA A 1 83 ? -3.670 -14.961 -28.671 1.00 91.81 83 ALA A O 1
ATOM 647 N N . ASP A 1 84 ? -4.439 -14.225 -26.698 1.00 91.00 84 ASP A N 1
ATOM 648 C CA . ASP A 1 84 ? -5.868 -14.342 -27.008 1.00 91.00 84 ASP A CA 1
ATOM 649 C C . ASP A 1 84 ? -6.431 -13.148 -27.807 1.00 91.00 84 ASP A C 1
ATOM 651 O O . ASP A 1 84 ? -7.608 -13.149 -28.174 1.00 91.00 84 ASP A O 1
ATOM 655 N N . GLY A 1 85 ? -5.597 -12.146 -28.111 1.00 89.62 85 GLY A N 1
ATOM 656 C CA . GLY A 1 85 ? -5.988 -10.945 -28.846 1.00 89.62 85 GLY A CA 1
ATOM 657 C C . GLY A 1 85 ? -6.689 -9.882 -27.998 1.00 89.62 85 GLY A C 1
ATOM 658 O O . GLY A 1 85 ? -7.222 -8.925 -28.564 1.00 89.62 85 GLY A O 1
ATOM 659 N N . SER A 1 86 ? -6.695 -10.030 -26.669 1.00 92.31 86 SER A N 1
ATOM 660 C CA . SER A 1 86 ? -7.168 -8.998 -25.741 1.00 92.31 86 SER A CA 1
ATOM 661 C C . SER A 1 86 ? -6.376 -7.688 -25.883 1.00 92.31 86 SER A C 1
ATOM 663 O O . SER A 1 86 ? -5.282 -7.684 -26.461 1.00 92.31 86 SER A O 1
ATOM 665 N N . PRO A 1 87 ? -6.901 -6.557 -25.365 1.00 92.69 87 PRO A N 1
ATOM 666 C CA . PRO A 1 87 ? -6.189 -5.288 -25.414 1.00 92.69 87 PRO A CA 1
ATOM 667 C C . PRO A 1 87 ? -4.780 -5.397 -24.827 1.00 92.69 87 PRO A C 1
ATOM 669 O O . PRO A 1 87 ? -4.537 -6.131 -23.874 1.00 92.69 87 PRO A O 1
ATOM 672 N N . LYS A 1 88 ? -3.849 -4.668 -25.436 1.00 90.56 88 LYS A N 1
ATOM 673 C CA . LYS A 1 88 ? -2.432 -4.664 -25.068 1.00 90.56 88 LYS A CA 1
ATOM 674 C C . LYS A 1 88 ? -2.148 -3.705 -23.916 1.00 90.56 88 LYS A C 1
ATOM 676 O O . LYS A 1 88 ? -2.808 -2.673 -23.792 1.00 90.56 88 LYS A O 1
ATOM 681 N N . SER A 1 89 ? -1.095 -4.000 -23.164 1.00 91.56 89 SER A N 1
ATOM 682 C CA . SER A 1 89 ? -0.487 -3.067 -22.213 1.00 91.56 89 SER A CA 1
ATOM 683 C C . SER A 1 89 ? 0.784 -2.481 -22.812 1.00 91.56 89 SER A C 1
ATOM 685 O O . SER A 1 89 ? 1.488 -3.166 -23.549 1.00 91.56 89 SER A O 1
ATOM 687 N N . GLY A 1 90 ? 1.070 -1.222 -22.515 1.00 89.69 90 GLY A N 1
ATOM 688 C CA . GLY A 1 90 ? 2.269 -0.513 -22.926 1.00 89.69 90 GLY A CA 1
ATOM 689 C C . GLY A 1 90 ? 3.065 -0.022 -21.724 1.00 89.69 90 GLY A C 1
ATOM 690 O O . GLY A 1 90 ? 2.510 0.301 -20.677 1.00 89.69 90 GLY A O 1
ATOM 691 N N . LEU A 1 91 ? 4.375 0.079 -21.907 1.00 88.75 91 LEU A N 1
ATOM 692 C CA . LEU A 1 91 ? 5.323 0.633 -20.952 1.00 88.75 91 LEU A CA 1
ATOM 693 C C . LEU A 1 91 ? 6.359 1.451 -21.711 1.00 88.75 91 LEU A C 1
ATOM 695 O O . LEU A 1 91 ? 7.099 0.922 -22.541 1.00 88.75 91 LEU A O 1
ATOM 699 N N . LYS A 1 92 ? 6.450 2.740 -21.400 1.00 87.25 92 LYS A N 1
ATOM 700 C CA . LYS A 1 92 ? 7.498 3.612 -21.918 1.00 87.25 92 LYS A CA 1
ATOM 701 C C . LYS A 1 92 ? 8.512 3.869 -20.816 1.00 87.25 92 LYS A C 1
ATOM 703 O O . LYS A 1 92 ? 8.171 4.464 -19.803 1.00 87.25 92 LYS A O 1
ATOM 708 N N . LEU A 1 93 ? 9.747 3.427 -21.022 1.00 84.44 93 LEU A N 1
ATOM 709 C CA . LEU A 1 93 ? 10.870 3.708 -20.134 1.00 84.44 93 LEU A CA 1
ATOM 710 C C . LEU A 1 93 ? 11.678 4.869 -20.694 1.00 84.44 93 LEU A C 1
ATOM 712 O O . LEU A 1 93 ? 12.051 4.860 -21.867 1.00 84.44 93 LEU A O 1
ATOM 716 N N . LEU A 1 94 ? 11.931 5.868 -19.856 1.00 80.25 94 LEU A N 1
ATOM 717 C CA . LEU A 1 94 ? 12.638 7.094 -20.195 1.00 80.25 94 LEU A CA 1
ATOM 718 C C . LEU A 1 94 ? 13.888 7.223 -19.325 1.00 80.25 94 LEU A C 1
ATOM 720 O O . LEU A 1 94 ? 13.875 6.848 -18.154 1.00 80.25 94 LEU A O 1
ATOM 724 N N . VAL A 1 95 ? 14.954 7.765 -19.912 1.00 75.12 95 VAL A N 1
ATOM 725 C CA . VAL A 1 95 ? 16.207 8.063 -19.218 1.00 75.12 95 VAL A CA 1
ATOM 726 C C . VAL A 1 95 ? 16.730 9.436 -19.630 1.00 75.12 95 VAL A C 1
ATOM 728 O O . VAL A 1 95 ? 16.794 9.750 -20.821 1.00 75.12 95 VAL A O 1
ATOM 731 N N . ASN A 1 96 ? 17.126 10.266 -18.667 1.00 71.69 96 ASN A N 1
ATOM 732 C CA . ASN A 1 96 ? 17.882 11.494 -18.919 1.00 71.69 96 ASN A CA 1
ATOM 733 C C . ASN A 1 96 ? 19.064 11.578 -17.956 1.00 71.69 96 ASN A C 1
ATOM 735 O O . ASN A 1 96 ? 18.911 11.268 -16.792 1.00 71.69 96 ASN A O 1
ATOM 739 N N . SER A 1 97 ? 20.257 11.968 -18.411 1.00 64.25 97 SER A N 1
ATOM 740 C CA . SER A 1 97 ? 21.397 12.267 -17.511 1.00 64.25 97 SER A CA 1
ATOM 741 C C . SER A 1 97 ? 21.622 11.289 -16.315 1.00 64.25 97 SER A C 1
ATOM 743 O O . SER A 1 97 ? 22.133 11.722 -15.286 1.00 64.25 97 SER A O 1
ATOM 745 N N . ASN A 1 98 ? 21.280 9.995 -16.474 1.00 61.88 98 ASN A N 1
ATOM 746 C CA . ASN A 1 98 ? 21.267 8.882 -15.495 1.00 61.88 98 ASN A CA 1
ATOM 747 C C . ASN A 1 98 ? 20.038 8.706 -14.563 1.00 61.88 98 ASN A C 1
ATOM 749 O O . ASN A 1 98 ? 20.034 7.771 -13.766 1.00 61.88 98 ASN A O 1
ATOM 753 N N . GLU A 1 99 ? 18.977 9.503 -14.674 1.00 70.00 99 GLU A N 1
ATOM 754 C CA . GLU A 1 99 ? 17.696 9.252 -13.993 1.00 70.00 99 GLU A CA 1
ATOM 755 C C . GLU A 1 99 ? 16.745 8.456 -14.892 1.00 70.00 99 GLU A C 1
ATOM 757 O O . GLU A 1 99 ? 16.618 8.747 -16.083 1.00 70.00 99 GLU A O 1
ATOM 762 N N . TRP A 1 100 ? 16.053 7.475 -14.310 1.00 75.56 100 TRP A N 1
ATOM 763 C CA . TRP A 1 100 ? 15.101 6.609 -15.003 1.00 75.56 100 TRP A CA 1
ATOM 764 C C . TRP A 1 100 ? 13.686 6.790 -14.463 1.00 75.56 100 TRP A C 1
ATOM 766 O O . TRP A 1 100 ? 13.481 6.878 -13.253 1.00 75.56 100 TRP A O 1
ATOM 776 N N . TRP A 1 101 ? 12.696 6.780 -15.354 1.00 76.31 101 TRP A N 1
ATOM 777 C CA . TRP A 1 101 ? 11.284 6.705 -14.977 1.00 76.31 101 TRP A CA 1
ATOM 778 C C . TRP A 1 101 ? 10.466 5.968 -16.034 1.00 76.31 101 TRP A C 1
ATOM 780 O O . TRP A 1 101 ? 10.900 5.778 -17.174 1.00 76.31 101 TRP A O 1
ATOM 790 N N . SER A 1 102 ? 9.270 5.536 -15.645 1.00 82.25 102 SER A N 1
ATOM 791 C CA . SER A 1 102 ? 8.329 4.849 -16.519 1.00 82.25 102 SER A CA 1
ATOM 792 C C . SER A 1 102 ? 7.021 5.620 -16.655 1.00 82.25 102 SER A C 1
ATOM 794 O O . SER A 1 102 ? 6.580 6.333 -15.753 1.00 82.25 102 SER A O 1
ATOM 796 N N . GLU A 1 103 ? 6.395 5.460 -17.811 1.00 84.75 103 GLU A N 1
ATOM 797 C CA . GLU A 1 103 ? 5.039 5.901 -18.097 1.00 84.75 103 GLU A CA 1
ATOM 798 C C . GLU A 1 103 ? 4.256 4.707 -18.648 1.00 84.75 103 GLU A C 1
ATOM 800 O O . GLU A 1 103 ? 4.815 3.857 -19.345 1.00 84.75 103 GLU A O 1
ATOM 805 N N . ASP A 1 104 ? 2.957 4.655 -18.362 1.00 84.00 104 ASP A N 1
ATOM 806 C CA . ASP A 1 104 ? 2.030 3.692 -18.957 1.00 84.00 104 ASP A CA 1
ATOM 807 C C . ASP A 1 104 ? 1.299 4.353 -20.148 1.00 84.00 104 ASP A C 1
ATOM 809 O O . ASP A 1 104 ? 0.274 5.026 -19.950 1.00 84.00 104 ASP A O 1
ATOM 813 N N . PRO A 1 105 ? 1.801 4.178 -21.391 1.00 83.69 105 PRO A N 1
ATOM 814 C CA . PRO A 1 105 ? 1.190 4.702 -22.607 1.00 83.69 105 PRO A CA 1
ATOM 815 C C . PRO A 1 105 ? -0.004 3.873 -23.099 1.00 83.69 105 PRO A C 1
ATOM 817 O O . PRO A 1 105 ? -0.489 4.153 -24.198 1.00 83.69 105 PRO A O 1
ATOM 820 N N . SER A 1 106 ? -0.469 2.856 -22.352 1.00 80.12 106 SER A N 1
ATOM 821 C CA . SER A 1 106 ? -1.546 1.968 -22.806 1.00 80.12 106 SER A CA 1
ATOM 822 C C . SER A 1 106 ? -2.763 2.796 -23.234 1.00 80.12 106 SER A C 1
ATOM 824 O O . SER A 1 106 ? -3.314 3.533 -22.406 1.00 80.12 106 SER A O 1
ATOM 826 N N . PRO A 1 107 ? -3.199 2.690 -24.505 1.00 68.88 107 PRO A N 1
ATOM 827 C CA . PRO A 1 107 ? -4.377 3.406 -24.984 1.00 68.88 107 PRO A CA 1
ATOM 828 C C . PRO A 1 107 ? -5.660 2.839 -24.370 1.00 68.88 107 PRO A C 1
ATOM 830 O O . PRO A 1 107 ? -6.649 3.558 -24.245 1.00 68.88 107 PRO A O 1
ATOM 833 N N . ASP A 1 108 ? -5.623 1.560 -23.989 1.00 76.44 108 ASP A N 1
ATOM 834 C CA . ASP A 1 108 ? -6.701 0.842 -23.333 1.00 76.44 108 ASP A CA 1
ATOM 835 C C . ASP A 1 108 ? -6.262 0.438 -21.919 1.00 76.44 108 ASP A C 1
ATOM 837 O O . ASP A 1 108 ? -5.293 -0.302 -21.744 1.00 76.44 108 ASP A O 1
ATOM 841 N N . LYS A 1 109 ? -6.958 0.956 -20.904 1.00 82.94 109 LYS A N 1
ATOM 842 C CA . LYS A 1 109 ? -6.700 0.623 -19.495 1.00 82.94 109 LYS A CA 1
ATOM 843 C C . LYS A 1 109 ? -7.388 -0.680 -19.064 1.00 82.94 109 LYS A C 1
ATOM 845 O O . LYS A 1 109 ? -7.132 -1.139 -17.955 1.00 82.94 109 LYS A O 1
ATOM 850 N N . ASP A 1 110 ? -8.189 -1.288 -19.943 1.00 86.81 110 ASP A N 1
ATOM 851 C CA . ASP A 1 110 ? -8.886 -2.560 -19.728 1.00 86.81 110 ASP A CA 1
ATOM 852 C C . ASP A 1 110 ? -8.072 -3.782 -20.209 1.00 86.81 110 ASP A C 1
ATOM 854 O O . ASP A 1 110 ? -8.582 -4.904 -20.207 1.00 86.81 110 ASP A O 1
ATOM 858 N N . SER A 1 111 ? -6.802 -3.598 -20.604 1.00 91.69 111 SER A N 1
ATOM 859 C CA . SER A 1 111 ? -5.872 -4.712 -20.856 1.00 91.69 111 SER A CA 1
ATOM 860 C C . SER A 1 111 ? -5.885 -5.699 -19.681 1.00 91.69 111 SER A C 1
ATOM 862 O O . SER A 1 111 ? -5.778 -5.252 -18.538 1.00 91.69 111 SER A O 1
ATOM 864 N N . PRO A 1 112 ? -5.967 -7.025 -19.912 1.00 93.25 112 PRO A N 1
ATOM 865 C CA . PRO A 1 112 ? -5.949 -8.017 -18.836 1.00 93.25 112 PRO A CA 1
ATOM 866 C C . PRO A 1 112 ? -4.567 -8.158 -18.188 1.00 93.25 112 PRO A C 1
ATOM 868 O O . PRO A 1 112 ? -4.449 -8.755 -17.120 1.00 93.25 112 PRO A O 1
ATOM 871 N N . VAL A 1 113 ? -3.529 -7.606 -18.821 1.00 94.38 113 VAL A N 1
ATOM 872 C CA . VAL A 1 113 ? -2.159 -7.582 -18.310 1.00 94.38 113 VAL A CA 1
ATOM 873 C C . VAL A 1 113 ? -1.678 -6.157 -18.069 1.00 94.38 113 VAL A C 1
ATOM 875 O O . VAL A 1 113 ? -2.163 -5.218 -18.700 1.00 94.38 113 VAL A O 1
ATOM 878 N N . LEU A 1 114 ? -0.713 -6.003 -17.169 1.00 93.44 114 LEU A N 1
ATOM 879 C CA . LEU A 1 114 ? -0.064 -4.742 -16.832 1.00 93.44 114 LEU A CA 1
ATOM 880 C C . LEU A 1 114 ? 1.454 -4.915 -16.928 1.00 93.44 114 LEU A C 1
ATOM 882 O O . LEU A 1 114 ? 2.023 -5.751 -16.225 1.00 93.44 114 LEU A O 1
ATOM 886 N N . LEU A 1 115 ? 2.105 -4.121 -17.778 1.00 92.44 115 LEU A N 1
ATOM 887 C CA . LEU A 1 115 ? 3.560 -3.983 -17.807 1.00 92.44 115 LEU A CA 1
ATOM 888 C C . LEU A 1 115 ? 4.014 -2.928 -16.796 1.00 92.44 115 LEU A C 1
ATOM 890 O O . LEU A 1 115 ? 3.591 -1.776 -16.861 1.00 92.44 115 LEU A O 1
ATOM 894 N N . VAL A 1 116 ? 4.930 -3.304 -15.907 1.00 91.94 116 VAL A N 1
ATOM 895 C CA . VAL A 1 116 ? 5.537 -2.398 -14.922 1.00 91.94 116 VAL A CA 1
ATOM 896 C C . VAL A 1 116 ? 7.044 -2.593 -14.912 1.00 91.94 116 VAL A C 1
ATOM 898 O O . VAL A 1 116 ? 7.523 -3.697 -15.161 1.00 91.94 116 VAL A O 1
ATOM 901 N N . ALA A 1 117 ? 7.790 -1.530 -14.620 1.00 90.00 117 ALA A N 1
ATOM 902 C CA . ALA A 1 117 ? 9.234 -1.583 -14.454 1.00 90.00 117 ALA A CA 1
ATOM 903 C C . ALA A 1 117 ? 9.658 -1.095 -13.071 1.00 90.00 117 ALA A C 1
ATOM 905 O O . ALA A 1 117 ? 9.197 -0.049 -12.613 1.00 90.00 117 ALA A O 1
ATOM 906 N N . ASP A 1 118 ? 10.589 -1.824 -12.471 1.00 88.00 118 ASP A N 1
ATOM 907 C CA . ASP A 1 118 ? 11.390 -1.392 -11.336 1.00 88.00 118 ASP A CA 1
ATOM 908 C C . ASP A 1 118 ? 12.788 -1.033 -11.833 1.00 88.00 118 ASP A C 1
ATOM 910 O O . ASP A 1 118 ? 13.383 -1.771 -12.624 1.00 88.00 118 ASP A O 1
ATOM 914 N N . VAL A 1 119 ? 13.310 0.104 -11.374 1.00 83.50 119 VAL A N 1
ATOM 915 C CA . VAL A 1 119 ? 14.648 0.566 -11.742 1.00 83.50 119 VAL A CA 1
ATOM 916 C C . VAL A 1 119 ? 15.476 0.779 -10.488 1.00 83.50 119 VAL A C 1
ATOM 918 O O . VAL A 1 119 ? 15.142 1.605 -9.643 1.00 83.50 119 VAL A O 1
ATOM 921 N N . ASP A 1 120 ? 16.568 0.035 -10.401 1.00 81.12 120 ASP A N 1
ATOM 922 C CA . ASP A 1 120 ? 17.596 0.179 -9.386 1.00 81.12 120 ASP A CA 1
ATOM 923 C C . ASP A 1 120 ? 18.805 0.894 -10.001 1.00 81.12 120 ASP A C 1
ATOM 925 O O . ASP A 1 120 ? 19.640 0.295 -10.688 1.00 81.12 120 ASP A O 1
ATOM 929 N N . SER A 1 121 ? 18.838 2.213 -9.800 1.00 73.19 121 SER A N 1
ATOM 930 C CA . SER A 1 121 ? 19.902 3.103 -10.270 1.00 73.19 121 SER A CA 1
ATOM 931 C C . SER A 1 121 ? 21.186 3.009 -9.450 1.00 73.19 121 SER A C 1
ATOM 933 O O . SER A 1 121 ? 22.211 3.499 -9.915 1.00 73.19 121 SER A O 1
ATOM 935 N N . ASP A 1 122 ? 21.135 2.409 -8.257 1.00 71.88 122 ASP A N 1
ATOM 936 C CA . ASP A 1 122 ? 22.296 2.279 -7.372 1.00 71.88 122 ASP A CA 1
ATOM 937 C C . ASP A 1 122 ? 23.159 1.058 -7.738 1.00 71.88 122 ASP A C 1
ATOM 939 O O . ASP A 1 122 ? 24.326 0.975 -7.348 1.00 71.88 122 ASP A O 1
ATOM 943 N N . ALA A 1 123 ? 22.613 0.121 -8.520 1.00 68.12 123 ALA A N 1
ATOM 944 C CA . ALA A 1 123 ? 23.374 -0.960 -9.130 1.00 68.12 123 ALA A CA 1
ATOM 945 C C . ALA A 1 123 ? 24.309 -0.444 -10.240 1.00 68.12 123 ALA A C 1
ATOM 947 O O . ALA A 1 123 ? 23.927 0.394 -11.058 1.00 68.12 123 ALA A O 1
ATOM 948 N N . ASP A 1 124 ? 25.518 -1.011 -10.318 1.00 68.56 124 ASP A N 1
ATOM 949 C CA . ASP A 1 124 ? 26.454 -0.809 -11.433 1.00 68.56 124 ASP A CA 1
ATOM 950 C C . ASP A 1 124 ? 26.713 -2.145 -12.162 1.00 68.56 124 ASP A C 1
ATOM 952 O O . ASP A 1 124 ? 27.366 -3.037 -11.602 1.00 68.56 124 ASP A O 1
ATOM 956 N N . PRO A 1 125 ? 26.225 -2.318 -13.411 1.00 69.06 125 PRO A N 1
ATOM 957 C CA . PRO A 1 125 ? 25.363 -1.391 -14.162 1.00 69.06 125 PRO A CA 1
ATOM 958 C C . PRO A 1 125 ? 23.948 -1.283 -13.573 1.00 69.06 125 PRO A C 1
ATOM 960 O O . PRO A 1 125 ? 23.495 -2.210 -12.903 1.00 69.06 125 PRO A O 1
ATOM 963 N N . THR A 1 126 ? 23.220 -0.212 -13.919 1.00 76.50 126 THR A N 1
ATOM 964 C CA . THR A 1 126 ? 21.812 -0.011 -13.520 1.00 76.50 126 THR A CA 1
ATOM 965 C C . THR A 1 126 ? 20.980 -1.254 -13.813 1.00 76.50 126 THR A C 1
ATOM 967 O O . THR A 1 126 ? 21.068 -1.811 -14.909 1.00 76.50 126 THR A O 1
ATOM 970 N N . ARG A 1 127 ? 20.129 -1.675 -12.877 1.00 80.38 127 ARG A N 1
ATOM 971 C CA . ARG A 1 127 ? 19.262 -2.847 -13.042 1.00 80.38 127 ARG A CA 1
ATOM 972 C C . ARG A 1 127 ? 17.823 -2.419 -13.330 1.00 80.38 127 ARG A C 1
ATOM 974 O O . ARG A 1 127 ? 17.240 -1.647 -12.580 1.00 80.38 127 ARG A O 1
ATOM 981 N N . ILE A 1 128 ? 17.245 -2.941 -14.410 1.00 83.75 128 ILE A N 1
ATOM 982 C CA . ILE A 1 128 ? 15.860 -2.702 -14.830 1.00 83.75 128 ILE A CA 1
ATOM 983 C C . ILE A 1 128 ? 15.127 -4.044 -14.870 1.00 83.75 128 ILE A C 1
ATOM 985 O O . ILE A 1 128 ? 15.423 -4.912 -15.694 1.00 83.75 128 ILE A O 1
ATOM 989 N N . GLU A 1 129 ? 14.145 -4.203 -13.993 1.00 86.06 129 GLU A N 1
ATOM 990 C CA . GLU A 1 129 ? 13.281 -5.380 -13.937 1.00 86.06 129 GLU A CA 1
ATOM 991 C C . GLU A 1 129 ? 11.898 -5.008 -14.461 1.00 86.06 129 GLU A C 1
ATOM 993 O O . GLU A 1 129 ? 11.170 -4.233 -13.848 1.00 86.06 129 GLU A O 1
ATOM 998 N N . ILE A 1 130 ? 11.524 -5.567 -15.605 1.00 90.62 130 ILE A N 1
ATOM 999 C CA . ILE A 1 130 ? 10.215 -5.377 -16.219 1.00 90.62 130 ILE A CA 1
ATOM 1000 C C . ILE A 1 130 ? 9.379 -6.615 -15.931 1.00 90.62 130 ILE A C 1
ATOM 1002 O O . ILE A 1 130 ? 9.822 -7.746 -16.125 1.00 90.62 130 ILE A O 1
ATOM 1006 N N . ARG A 1 131 ? 8.150 -6.429 -15.468 1.00 92.00 131 ARG A N 1
ATOM 1007 C CA . ARG A 1 131 ? 7.260 -7.533 -15.118 1.00 92.00 131 ARG A CA 1
ATOM 1008 C C . ARG A 1 131 ? 5.893 -7.322 -15.739 1.00 92.00 131 ARG A C 1
ATOM 1010 O O . ARG A 1 131 ? 5.362 -6.215 -15.746 1.00 92.00 131 ARG A O 1
ATOM 1017 N N . VAL A 1 132 ? 5.338 -8.409 -16.259 1.00 93.94 132 VAL A N 1
ATOM 1018 C CA . VAL A 1 132 ? 3.955 -8.476 -16.730 1.00 93.94 132 VAL A CA 1
ATOM 1019 C C . VAL A 1 132 ? 3.123 -9.111 -15.627 1.00 93.94 132 VAL A C 1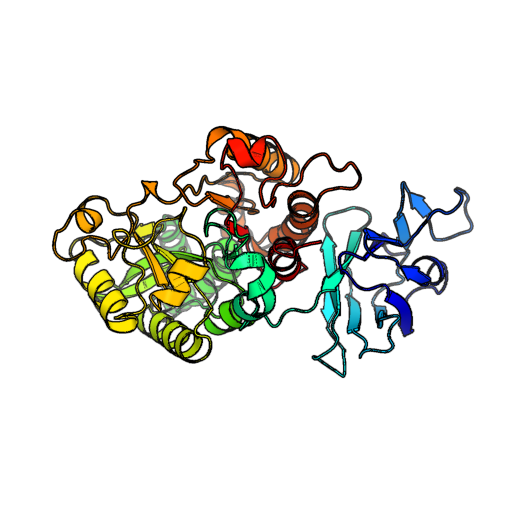
ATOM 1021 O O . VAL A 1 132 ? 3.417 -10.233 -15.226 1.00 93.94 132 VAL A O 1
ATOM 1024 N N . PHE A 1 133 ? 2.100 -8.421 -15.141 1.00 93.88 133 PHE A N 1
ATOM 1025 C CA . PHE A 1 133 ? 1.162 -8.914 -14.128 1.00 93.88 133 PHE A CA 1
ATOM 1026 C C . PHE A 1 133 ? -0.250 -9.029 -14.693 1.00 93.88 133 PHE A C 1
ATOM 1028 O O . PHE A 1 133 ? -0.542 -8.427 -15.723 1.00 93.88 133 PHE A O 1
ATOM 1035 N N . ASP A 1 134 ? -1.138 -9.758 -14.013 1.00 94.12 134 ASP A N 1
ATOM 1036 C CA . ASP A 1 134 ? -2.573 -9.614 -14.266 1.00 94.12 134 ASP A CA 1
ATOM 1037 C C . ASP A 1 134 ? -3.005 -8.210 -13.803 1.00 94.12 134 ASP A C 1
ATOM 1039 O O . ASP A 1 134 ? -2.611 -7.748 -12.722 1.00 94.12 134 ASP A O 1
ATOM 1043 N N . ASN A 1 135 ? -3.797 -7.523 -14.624 1.00 94.62 135 ASN A N 1
ATOM 1044 C CA . ASN A 1 135 ? -4.236 -6.155 -14.371 1.00 94.62 135 ASN A CA 1
ATOM 1045 C C . ASN A 1 135 ? -5.528 -6.139 -13.544 1.00 94.62 135 ASN A C 1
ATOM 1047 O O . ASN A 1 135 ? -6.640 -6.232 -14.072 1.00 94.62 135 ASN A O 1
ATOM 1051 N N . TYR A 1 136 ? -5.378 -6.015 -12.229 1.00 94.50 136 TYR A N 1
ATOM 1052 C CA . TYR A 1 136 ? -6.496 -5.776 -11.320 1.00 94.50 136 TYR A CA 1
ATOM 1053 C C . TYR A 1 136 ? -6.666 -4.277 -11.080 1.00 94.50 136 TYR A C 1
ATOM 1055 O O . TYR A 1 136 ? -5.704 -3.554 -10.833 1.00 94.50 136 TYR A O 1
ATOM 1063 N N . ALA A 1 137 ? -7.911 -3.809 -11.089 1.00 94.81 137 ALA A N 1
ATOM 1064 C CA . ALA A 1 137 ? -8.226 -2.425 -10.787 1.00 94.81 137 ALA A CA 1
ATOM 1065 C C . ALA A 1 137 ? -8.000 -2.168 -9.291 1.00 94.81 137 ALA A C 1
ATOM 1067 O O . ALA A 1 137 ? -8.716 -2.711 -8.446 1.00 94.81 137 ALA A O 1
ATOM 1068 N N . GLY A 1 138 ? -7.036 -1.307 -8.960 1.00 94.94 138 GLY A N 1
ATOM 1069 C CA . GLY A 1 138 ? -6.615 -1.059 -7.578 1.00 94.94 138 GLY A CA 1
ATOM 1070 C C . GLY A 1 138 ? -7.751 -0.652 -6.630 1.00 94.94 138 GLY A C 1
ATOM 1071 O O . GLY A 1 138 ? -7.767 -1.038 -5.463 1.00 94.94 138 GLY A O 1
ATOM 1072 N N . ASN A 1 139 ? -8.789 0.027 -7.119 1.00 96.69 139 ASN A N 1
ATOM 1073 C CA . ASN A 1 139 ? -9.936 0.417 -6.298 1.00 96.69 139 ASN A CA 1
ATOM 1074 C C . ASN A 1 139 ? -10.904 -0.729 -5.945 1.00 96.69 139 ASN A C 1
ATOM 1076 O O . ASN A 1 139 ? -11.775 -0.516 -5.106 1.00 96.69 139 ASN A O 1
ATOM 1080 N N . LYS A 1 140 ? -10.790 -1.905 -6.573 1.00 97.44 140 LYS A N 1
ATOM 1081 C CA . LYS A 1 140 ? -11.741 -3.022 -6.415 1.00 97.44 140 LYS A CA 1
ATOM 1082 C C . LYS A 1 140 ? -11.103 -4.409 -6.578 1.00 97.44 140 LYS A C 1
ATOM 1084 O O . LYS A 1 140 ? -11.772 -5.358 -6.996 1.00 97.44 140 LYS A O 1
ATOM 1089 N N . TRP A 1 141 ? -9.801 -4.525 -6.318 1.00 97.38 141 TRP A N 1
ATOM 1090 C CA . TRP A 1 141 ? -9.066 -5.762 -6.570 1.00 97.38 141 TRP A CA 1
ATOM 1091 C C . TRP A 1 141 ? -9.541 -6.905 -5.667 1.00 97.38 141 TRP A C 1
ATOM 1093 O O . TRP A 1 141 ? -9.594 -8.040 -6.135 1.00 97.38 141 TRP A O 1
ATOM 1103 N N . MET A 1 142 ? -9.947 -6.630 -4.418 1.00 98.12 142 MET A N 1
ATOM 1104 C CA . MET A 1 142 ? -10.462 -7.673 -3.523 1.00 98.12 142 MET A CA 1
ATOM 1105 C C . MET A 1 142 ? -11.780 -8.238 -4.060 1.00 98.12 142 MET A C 1
ATOM 1107 O O . MET A 1 142 ? -11.985 -9.449 -4.030 1.00 98.12 142 MET A O 1
ATOM 1111 N N . ALA A 1 143 ? -12.636 -7.381 -4.628 1.00 98.12 143 ALA A N 1
ATOM 1112 C CA . ALA A 1 143 ? -13.844 -7.814 -5.328 1.00 98.12 143 ALA A CA 1
ATOM 1113 C C . ALA A 1 143 ? -13.536 -8.662 -6.577 1.00 98.12 143 ALA A C 1
ATOM 1115 O O . ALA A 1 143 ? -14.197 -9.668 -6.813 1.00 98.12 143 ALA A O 1
ATOM 1116 N N . GLN A 1 144 ? -12.546 -8.266 -7.386 1.00 96.94 144 GLN A N 1
ATOM 1117 C CA . GLN A 1 144 ? -12.154 -9.011 -8.592 1.00 96.94 144 GLN A CA 1
ATOM 1118 C C . GLN A 1 144 ? -11.496 -10.358 -8.273 1.00 96.94 144 GLN A C 1
ATOM 1120 O O . GLN A 1 144 ? -11.588 -11.286 -9.072 1.00 96.94 144 GLN A O 1
ATOM 1125 N N . LEU A 1 145 ? -10.852 -10.463 -7.111 1.00 95.75 145 LEU A N 1
ATOM 1126 C CA . LEU A 1 145 ? -10.222 -11.680 -6.610 1.00 95.75 145 LEU A CA 1
ATOM 1127 C C . LEU A 1 145 ? -11.123 -12.474 -5.656 1.00 95.75 145 LEU A C 1
ATOM 1129 O O . LEU A 1 145 ? -10.622 -13.363 -4.975 1.00 95.75 145 LEU A O 1
ATOM 1133 N N . GLU A 1 146 ? -12.432 -12.211 -5.619 1.00 96.38 146 GLU A N 1
ATOM 1134 C CA . GLU A 1 146 ? -13.388 -12.899 -4.739 1.00 96.38 146 GLU A CA 1
ATOM 1135 C C . GLU A 1 146 ? -13.261 -14.421 -4.783 1.00 96.38 146 GLU A C 1
ATOM 1137 O O . GLU A 1 146 ? -13.070 -15.036 -3.738 1.00 96.38 146 GLU A O 1
ATOM 1142 N N . GLU A 1 147 ? -13.267 -15.018 -5.976 1.00 94.56 147 GLU A N 1
ATOM 1143 C CA . GLU A 1 147 ? -13.119 -16.473 -6.141 1.00 94.56 147 GLU A CA 1
ATOM 1144 C C . GLU A 1 147 ? -11.804 -17.002 -5.561 1.00 94.56 147 GLU A C 1
ATOM 1146 O O . GLU A 1 147 ? -11.713 -18.156 -5.157 1.00 94.56 147 GLU A O 1
ATOM 1151 N N . SER A 1 148 ? -10.776 -16.154 -5.511 1.00 90.56 148 SER A N 1
ATOM 1152 C CA . SER A 1 148 ? -9.500 -16.513 -4.918 1.00 90.56 148 SER A CA 1
ATOM 1153 C C . SER A 1 148 ? -9.497 -16.301 -3.409 1.00 90.56 148 SER A C 1
ATOM 1155 O O . SER A 1 148 ? -8.978 -17.161 -2.710 1.00 90.56 148 SER A O 1
ATOM 1157 N N . ILE A 1 149 ? -10.003 -15.183 -2.878 1.00 93.38 149 ILE A N 1
ATOM 1158 C CA . ILE A 1 149 ? -9.742 -14.769 -1.485 1.00 93.38 149 ILE A CA 1
ATOM 1159 C C . ILE A 1 149 ? -10.907 -14.962 -0.512 1.00 93.38 149 ILE A C 1
ATOM 1161 O O . ILE A 1 149 ? -10.655 -14.904 0.688 1.00 93.38 149 ILE A O 1
ATOM 1165 N N . ALA A 1 150 ? -12.140 -15.190 -0.978 1.00 96.19 150 ALA A N 1
ATOM 1166 C CA . ALA A 1 150 ? -13.325 -15.230 -0.113 1.00 96.19 150 ALA A CA 1
ATOM 1167 C C . ALA A 1 150 ? -13.173 -16.222 1.051 1.00 96.19 150 ALA A C 1
ATOM 1169 O O . ALA A 1 150 ? -13.368 -15.848 2.202 1.00 96.19 150 ALA A O 1
ATOM 1170 N N . ASP A 1 151 ? -12.731 -17.448 0.767 1.00 94.19 151 ASP A N 1
ATOM 1171 C CA . ASP A 1 151 ? -12.573 -18.511 1.770 1.00 94.19 151 ASP A CA 1
ATOM 1172 C C . ASP A 1 151 ? -11.221 -18.469 2.504 1.00 94.19 151 ASP A C 1
ATOM 1174 O O . ASP A 1 151 ? -10.890 -19.361 3.289 1.00 94.19 151 ASP A O 1
ATOM 1178 N N . VAL A 1 152 ? -10.403 -17.442 2.258 1.00 90.62 152 VAL A N 1
ATOM 1179 C CA . VAL A 1 152 ? -9.066 -17.330 2.844 1.00 90.62 152 VAL A CA 1
ATOM 1180 C C . VAL A 1 152 ? -9.099 -16.437 4.081 1.00 90.62 152 VAL A C 1
ATOM 1182 O O . VAL A 1 152 ? -9.634 -15.329 4.016 1.00 90.62 152 VAL A O 1
ATOM 1185 N N . PRO A 1 153 ? -8.525 -16.885 5.217 1.00 92.69 153 PRO A N 1
ATOM 1186 C CA . PRO A 1 153 ? -8.337 -16.045 6.394 1.00 92.69 153 PRO A CA 1
ATOM 1187 C C . PRO A 1 153 ? -7.672 -14.714 6.047 1.00 92.69 153 PRO A C 1
ATOM 1189 O O . PRO A 1 153 ? -6.691 -14.698 5.305 1.00 92.69 153 PRO A O 1
ATOM 1192 N N . LEU A 1 154 ? -8.147 -13.604 6.614 1.00 93.81 154 LEU A N 1
ATOM 1193 C CA . LEU A 1 154 ? -7.602 -12.277 6.314 1.00 93.81 154 LEU A CA 1
ATOM 1194 C C . LEU A 1 154 ? -6.090 -12.198 6.583 1.00 93.81 154 LEU A C 1
ATOM 1196 O O . LEU A 1 154 ? -5.353 -11.607 5.803 1.00 93.81 154 LEU A O 1
ATOM 1200 N N . ASN A 1 155 ? -5.600 -12.858 7.635 1.00 90.81 155 ASN A N 1
ATOM 1201 C CA . ASN A 1 155 ? -4.170 -12.946 7.934 1.00 90.81 155 ASN A CA 1
ATOM 1202 C C . ASN A 1 155 ? -3.359 -13.865 7.001 1.00 90.81 155 ASN A C 1
ATOM 1204 O O . ASN A 1 155 ? -2.178 -14.094 7.250 1.00 90.81 155 ASN A O 1
ATOM 1208 N N . ARG A 1 156 ? -3.975 -14.383 5.936 1.00 88.00 156 ARG A N 1
ATOM 1209 C CA . ARG A 1 156 ? -3.337 -15.117 4.834 1.00 88.00 156 ARG A CA 1
ATOM 1210 C C . ARG A 1 156 ? -3.540 -14.446 3.474 1.00 88.00 156 ARG A C 1
ATOM 1212 O O . ARG A 1 156 ? -3.020 -14.948 2.480 1.00 88.00 156 ARG A O 1
ATOM 1219 N N . VAL A 1 157 ? -4.282 -13.343 3.419 1.00 90.62 157 VAL A N 1
ATOM 1220 C CA . VAL A 1 157 ? -4.390 -12.503 2.223 1.00 90.62 157 VAL A CA 1
ATOM 1221 C C . VAL A 1 157 ? -3.253 -11.498 2.252 1.00 90.62 157 VAL A C 1
ATOM 1223 O O . VAL A 1 157 ? -3.029 -10.855 3.271 1.00 90.62 157 VAL A O 1
ATOM 1226 N N . ALA A 1 158 ? -2.539 -11.375 1.141 1.00 91.69 158 ALA A N 1
ATOM 1227 C CA . ALA A 1 158 ? -1.471 -10.413 0.964 1.00 91.69 158 ALA A CA 1
ATOM 1228 C C . ALA A 1 158 ? -2.049 -9.021 0.672 1.00 91.69 158 ALA A C 1
ATOM 1230 O O . ALA A 1 158 ? -2.751 -8.819 -0.320 1.00 91.69 158 ALA A O 1
ATOM 1231 N N . LEU A 1 159 ? -1.757 -8.056 1.536 1.00 94.62 159 LEU A N 1
ATOM 1232 C CA . LEU A 1 159 ? -2.280 -6.698 1.483 1.00 94.62 159 LEU A CA 1
ATOM 1233 C C . LEU A 1 159 ? -1.128 -5.722 1.233 1.00 94.62 159 LEU A C 1
ATOM 1235 O O . LEU A 1 159 ? -0.201 -5.661 2.048 1.00 94.62 159 LEU A O 1
ATOM 1239 N N . PRO A 1 160 ? -1.170 -4.937 0.144 1.00 95.62 160 PRO A N 1
ATOM 1240 C CA . PRO A 1 160 ? -0.217 -3.858 -0.031 1.00 95.62 160 PRO A CA 1
ATOM 1241 C C . PRO A 1 160 ? -0.547 -2.741 0.966 1.00 95.62 160 PRO A C 1
ATOM 1243 O O . PRO A 1 160 ? -1.713 -2.379 1.171 1.00 95.62 160 PRO A O 1
ATOM 1246 N N . GLY A 1 161 ? 0.486 -2.208 1.600 1.00 96.50 161 GLY A N 1
ATOM 1247 C CA . GLY A 1 161 ? 0.402 -1.174 2.615 1.00 96.50 161 GLY A CA 1
ATOM 1248 C C . GLY A 1 161 ? 1.456 -0.089 2.425 1.00 96.50 161 GLY A C 1
ATOM 1249 O O . GLY A 1 161 ? 2.400 -0.250 1.651 1.00 96.50 161 GLY A O 1
ATOM 1250 N N . THR A 1 162 ? 1.297 1.018 3.139 1.00 96.88 162 THR A N 1
ATOM 1251 C CA . THR A 1 162 ? 2.252 2.135 3.129 1.00 96.88 162 THR A CA 1
ATOM 1252 C C . THR A 1 162 ? 2.806 2.383 4.522 1.00 96.88 162 THR A C 1
ATOM 1254 O O . THR A 1 162 ? 2.056 2.379 5.497 1.00 96.88 162 THR A O 1
ATOM 1257 N N . HIS A 1 163 ? 4.120 2.591 4.605 1.00 95.00 163 HIS A N 1
ATOM 1258 C CA . HIS A 1 163 ? 4.771 3.121 5.801 1.00 95.00 163 HIS A CA 1
ATOM 1259 C C . HIS A 1 163 ? 4.517 4.632 5.882 1.00 95.00 163 HIS A C 1
ATOM 1261 O O . HIS A 1 163 ? 4.512 5.313 4.849 1.00 95.00 163 HIS A O 1
ATOM 1267 N N . ASP A 1 164 ? 4.249 5.131 7.092 1.00 94.19 164 ASP A N 1
ATOM 1268 C CA . ASP A 1 164 ? 3.975 6.542 7.376 1.00 94.19 164 ASP A CA 1
ATOM 1269 C C . ASP A 1 164 ? 3.016 7.185 6.367 1.00 94.19 164 ASP A C 1
ATOM 1271 O O . ASP A 1 164 ? 3.299 8.207 5.731 1.00 94.19 164 ASP A O 1
ATOM 1275 N N . SER A 1 165 ? 1.845 6.558 6.212 1.00 97.00 165 SER A N 1
ATOM 1276 C CA . SER A 1 165 ? 0.928 6.756 5.085 1.00 97.00 165 SER A CA 1
ATOM 1277 C C . SER A 1 165 ? 0.495 8.208 4.858 1.00 97.00 165 SER A C 1
ATOM 1279 O O . SER A 1 165 ? 0.145 8.580 3.737 1.00 97.00 165 SER A O 1
ATOM 1281 N N . GLY A 1 166 ? 0.482 9.026 5.915 1.00 96.12 166 GLY A N 1
ATOM 1282 C CA . GLY A 1 166 ? 0.033 10.422 5.895 1.00 96.12 166 GLY A CA 1
ATOM 1283 C C . GLY A 1 166 ? 1.096 11.456 5.520 1.00 96.12 166 GLY A C 1
ATOM 1284 O O . GLY A 1 166 ? 0.786 12.642 5.444 1.00 96.12 166 GLY A O 1
ATOM 1285 N N . THR A 1 167 ? 2.337 11.046 5.266 1.00 93.62 167 THR A N 1
ATOM 1286 C CA . THR A 1 167 ? 3.478 11.959 5.069 1.00 93.62 167 THR A CA 1
ATOM 1287 C C . THR A 1 167 ? 3.609 12.504 3.644 1.00 93.62 167 THR A C 1
ATOM 1289 O O . THR A 1 167 ? 4.695 12.873 3.213 1.00 93.62 167 THR A O 1
ATOM 1292 N N . TYR A 1 168 ? 2.509 12.594 2.891 1.00 93.38 168 TYR A N 1
ATOM 1293 C CA . TYR A 1 168 ? 2.521 13.080 1.504 1.00 93.38 168 TYR A CA 1
ATOM 1294 C C . TYR A 1 168 ? 2.313 14.586 1.352 1.00 93.38 168 TYR A C 1
ATOM 1296 O O . TYR A 1 168 ? 2.564 15.135 0.278 1.00 93.38 168 TYR A O 1
ATOM 1304 N N . ASN A 1 169 ? 1.848 15.271 2.399 1.00 93.44 169 ASN A N 1
ATOM 1305 C CA . ASN A 1 169 ? 1.607 16.707 2.349 1.00 93.44 169 ASN A CA 1
ATOM 1306 C C . ASN A 1 169 ? 1.957 17.378 3.676 1.00 93.44 169 ASN A C 1
ATOM 1308 O O . ASN A 1 169 ? 1.226 17.234 4.651 1.00 93.44 169 ASN A O 1
ATOM 1312 N N . PHE A 1 170 ? 3.046 18.144 3.682 1.00 91.12 170 PHE A N 1
ATOM 1313 C CA . PHE A 1 170 ? 3.445 18.972 4.815 1.00 91.12 170 PHE A CA 1
ATOM 1314 C C . PHE A 1 170 ? 2.467 20.131 5.030 1.00 91.12 170 PHE A C 1
ATOM 1316 O O . PHE A 1 170 ? 2.211 20.922 4.115 1.00 91.12 170 PHE A O 1
ATOM 1323 N N . ASN A 1 171 ? 1.983 20.281 6.261 1.00 89.88 171 ASN A N 1
ATOM 1324 C CA . ASN A 1 171 ? 1.199 21.431 6.675 1.00 89.88 171 ASN A CA 1
ATOM 1325 C C . ASN A 1 171 ? 2.113 22.561 7.167 1.00 89.88 171 ASN A C 1
ATOM 1327 O O . ASN A 1 171 ? 2.468 22.651 8.342 1.00 89.88 171 ASN A O 1
ATOM 1331 N N . GLY A 1 172 ? 2.469 23.455 6.242 1.00 84.31 172 GLY A N 1
ATOM 1332 C CA . GLY A 1 172 ? 3.321 24.611 6.529 1.00 84.31 172 GLY A CA 1
ATOM 1333 C C . GLY A 1 172 ? 2.712 25.656 7.468 1.00 84.31 172 GLY A C 1
ATOM 1334 O O . GLY A 1 172 ? 3.441 26.535 7.918 1.00 84.31 172 GLY A O 1
ATOM 1335 N N . GLU A 1 173 ? 1.411 25.589 7.759 1.00 86.00 173 GLU A N 1
ATOM 1336 C CA . GLU A 1 173 ? 0.777 26.466 8.751 1.00 86.00 173 GLU A CA 1
ATOM 1337 C C . GLU A 1 173 ? 0.997 25.950 10.178 1.00 86.00 173 GLU A C 1
ATOM 1339 O O . GLU A 1 173 ? 1.140 26.753 11.094 1.00 86.00 173 GLU A O 1
ATOM 1344 N N . LEU A 1 174 ? 1.067 24.626 10.356 1.00 86.31 174 LEU A N 1
ATOM 1345 C CA . LEU A 1 174 ? 1.251 23.984 11.663 1.00 86.31 174 LEU A CA 1
ATOM 1346 C C . LEU A 1 174 ? 2.723 23.687 11.986 1.00 86.31 174 LEU A C 1
ATOM 1348 O O . LEU A 1 174 ? 3.101 23.633 13.152 1.00 86.31 174 LEU A O 1
ATOM 1352 N N . GLY A 1 175 ? 3.571 23.513 10.970 1.00 85.75 175 GLY A N 1
ATOM 1353 C CA . GLY A 1 175 ? 5.015 23.385 11.155 1.00 85.75 175 GLY A CA 1
ATOM 1354 C C . GLY A 1 175 ? 5.444 22.066 11.812 1.00 85.75 175 GLY A C 1
ATOM 1355 O O . GLY A 1 175 ? 4.996 20.985 11.425 1.00 85.75 175 GLY A O 1
ATOM 1356 N N . ALA A 1 176 ? 6.384 22.148 12.757 1.00 84.19 176 ALA A N 1
ATOM 1357 C CA . ALA A 1 176 ? 6.965 20.986 13.431 1.00 84.19 176 ALA A CA 1
ATOM 1358 C C . ALA A 1 176 ? 5.957 20.293 14.364 1.00 84.19 176 ALA A C 1
ATOM 1360 O O . ALA A 1 176 ? 5.171 20.953 15.041 1.00 84.19 176 ALA A O 1
ATOM 1361 N N . SER A 1 177 ? 6.012 18.964 14.429 1.00 85.62 177 SER A N 1
ATOM 1362 C CA . SER A 1 177 ? 5.147 18.135 15.276 1.00 85.62 177 SER A CA 1
ATOM 1363 C C . SER A 1 177 ? 5.879 17.622 16.526 1.00 85.62 177 SER A C 1
ATOM 1365 O O . SER A 1 177 ? 7.110 17.688 16.601 1.00 85.62 177 SER A O 1
ATOM 1367 N N . PRO A 1 178 ? 5.144 17.128 17.544 1.00 84.38 178 PRO A N 1
ATOM 1368 C CA . PRO A 1 178 ? 5.736 16.725 18.823 1.00 84.38 178 PRO A CA 1
ATOM 1369 C C . PRO A 1 178 ? 6.495 15.389 18.794 1.00 84.38 178 PRO A C 1
ATOM 1371 O O . PRO A 1 178 ? 7.213 15.074 19.737 1.00 84.38 178 PRO A O 1
ATOM 1374 N N . ASP A 1 179 ? 6.385 14.603 17.725 1.00 77.75 179 ASP A N 1
ATOM 1375 C CA . ASP A 1 179 ? 7.032 13.293 17.553 1.00 77.75 179 ASP A CA 1
ATOM 1376 C C . ASP A 1 179 ? 8.542 13.376 17.254 1.00 77.75 179 ASP A C 1
ATOM 1378 O O . ASP A 1 179 ? 9.149 12.423 16.763 1.00 77.75 179 ASP A O 1
ATOM 1382 N N . ASN A 1 180 ? 9.165 14.522 17.534 1.00 66.25 180 ASN A N 1
ATOM 1383 C CA . ASN A 1 180 ? 10.427 14.899 16.933 1.00 66.25 180 ASN A CA 1
ATOM 1384 C C . ASN A 1 180 ? 11.454 15.497 17.907 1.00 66.25 180 ASN A C 1
ATOM 1386 O O . ASN A 1 180 ? 11.182 16.468 18.610 1.00 66.25 180 ASN A O 1
ATOM 1390 N N . SER A 1 181 ? 12.695 14.999 17.852 1.00 58.34 181 SER A N 1
ATOM 1391 C CA . SER A 1 181 ? 13.872 15.636 18.464 1.00 58.34 181 SER A CA 1
ATOM 1392 C C . SER A 1 181 ? 14.492 16.759 17.612 1.00 58.34 181 SER A C 1
ATOM 1394 O O . SER A 1 181 ? 15.260 17.571 18.132 1.00 58.34 181 SER A O 1
ATOM 1396 N N . LEU A 1 182 ? 14.186 16.826 16.311 1.00 55.41 182 LEU A N 1
ATOM 1397 C CA . LEU A 1 182 ? 14.662 17.835 15.354 1.00 55.41 182 LEU A CA 1
ATOM 1398 C C . LEU A 1 182 ? 14.161 19.235 15.698 1.00 55.41 182 LEU A C 1
ATOM 1400 O O . LEU A 1 182 ? 14.818 20.184 15.292 1.00 55.41 182 LEU A O 1
ATOM 1404 N N . THR A 1 183 ? 13.083 19.393 16.473 1.00 54.94 183 THR A N 1
ATOM 1405 C CA . THR A 1 183 ? 12.613 20.703 16.960 1.00 54.94 183 THR A CA 1
ATOM 1406 C C . THR A 1 183 ? 13.755 21.466 17.634 1.00 54.94 183 THR A C 1
ATOM 1408 O O . THR A 1 183 ? 14.045 22.600 17.272 1.00 54.94 183 THR A O 1
ATOM 1411 N N . SER A 1 184 ? 14.531 20.782 18.485 1.00 58.56 184 SER A N 1
ATOM 1412 C CA . SER A 1 184 ? 15.719 21.360 19.133 1.00 58.56 184 SER A CA 1
ATOM 1413 C C . SER A 1 184 ? 16.838 21.743 18.151 1.00 58.56 184 SER A C 1
ATOM 1415 O O . SER A 1 184 ? 17.565 22.717 18.358 1.00 58.56 184 SER A O 1
ATOM 1417 N N . THR A 1 185 ? 16.983 20.987 17.060 1.00 57.75 185 THR A N 1
ATOM 1418 C CA . THR A 1 185 ? 17.996 21.233 16.023 1.00 57.75 185 THR A CA 1
ATOM 1419 C C . THR A 1 185 ? 17.579 22.387 15.113 1.00 57.75 185 THR A C 1
ATOM 1421 O O . THR A 1 185 ? 18.402 23.231 14.775 1.00 57.75 185 THR A O 1
ATOM 1424 N N . ILE A 1 186 ? 16.293 22.469 14.773 1.00 56.53 186 ILE A N 1
ATOM 1425 C CA . ILE A 1 186 ? 15.695 23.528 13.963 1.00 56.53 186 ILE A CA 1
ATOM 1426 C C . ILE A 1 186 ? 15.741 24.852 14.725 1.00 56.53 186 ILE A C 1
ATOM 1428 O O . ILE A 1 186 ? 16.272 25.816 14.179 1.00 56.53 186 ILE A O 1
ATOM 1432 N N . ASP A 1 187 ? 15.313 24.882 15.993 1.00 60.97 187 ASP A N 1
ATOM 1433 C CA . ASP A 1 187 ? 15.394 26.067 16.863 1.00 60.97 187 ASP A CA 1
ATOM 1434 C C . ASP A 1 187 ? 16.820 26.630 16.939 1.00 60.97 187 ASP A C 1
ATOM 1436 O O . ASP A 1 187 ? 17.029 27.845 16.866 1.00 60.97 187 ASP A O 1
ATOM 1440 N N . SER A 1 188 ? 17.816 25.738 17.004 1.00 59.50 188 SER A N 1
ATOM 1441 C CA . SER A 1 188 ? 19.237 26.104 17.017 1.00 59.50 188 SER A CA 1
ATOM 1442 C C . SER A 1 188 ? 19.724 26.718 15.695 1.00 59.50 188 SER A C 1
ATOM 1444 O O . SER A 1 188 ? 20.679 27.493 15.706 1.00 59.50 188 SER A O 1
ATOM 1446 N N . ILE A 1 189 ? 19.094 26.386 14.561 1.00 56.09 189 ILE A N 1
ATOM 1447 C CA . ILE A 1 189 ? 19.477 26.854 13.218 1.00 56.09 189 ILE A CA 1
ATOM 1448 C C . ILE A 1 189 ? 18.796 28.183 12.868 1.00 56.09 189 ILE A C 1
ATOM 1450 O O . ILE A 1 189 ? 19.436 29.070 12.303 1.00 56.09 189 ILE A O 1
ATOM 1454 N N . ILE A 1 190 ? 17.504 28.333 13.175 1.00 57.09 190 ILE A N 1
ATOM 1455 C CA . ILE A 1 190 ? 16.688 29.449 12.660 1.00 57.09 190 ILE A CA 1
ATOM 1456 C C . ILE A 1 190 ? 16.543 30.624 13.633 1.00 57.09 190 ILE A C 1
ATOM 1458 O O . ILE A 1 190 ? 16.015 31.665 13.240 1.00 57.09 190 ILE A O 1
ATOM 1462 N N . GLY A 1 191 ? 16.976 30.474 14.891 1.00 56.25 191 GLY A N 1
ATOM 1463 C CA . GLY A 1 191 ? 16.977 31.553 15.885 1.00 56.25 191 GLY A CA 1
ATOM 1464 C C . GLY A 1 191 ? 15.607 32.206 16.127 1.00 56.25 191 GLY A C 1
ATOM 1465 O O . GLY A 1 191 ? 15.561 33.370 16.520 1.00 56.25 191 GLY A O 1
ATOM 1466 N N . GLY A 1 192 ? 14.508 31.488 15.860 1.00 56.16 192 GLY A N 1
ATOM 1467 C CA . GLY A 1 192 ? 13.134 31.971 16.044 1.00 56.16 192 GLY A CA 1
ATOM 1468 C C . GLY A 1 192 ? 12.585 32.887 14.938 1.00 56.16 192 GLY A C 1
ATOM 1469 O O . GLY A 1 192 ? 11.739 33.727 15.228 1.00 56.16 192 GLY A O 1
ATOM 1470 N N . ILE A 1 193 ? 13.064 32.785 13.688 1.00 53.78 193 ILE A N 1
ATOM 1471 C CA . ILE A 1 193 ? 12.496 33.530 12.544 1.00 53.78 193 ILE A CA 1
ATOM 1472 C C . ILE A 1 193 ? 11.501 32.652 11.760 1.00 53.78 193 ILE A C 1
ATOM 1474 O O . ILE A 1 193 ? 11.900 31.843 10.918 1.00 53.78 193 ILE A O 1
ATOM 1478 N N . ASP A 1 194 ? 10.202 32.877 11.970 1.00 60.75 194 ASP A N 1
ATOM 1479 C CA . ASP A 1 194 ? 9.100 32.055 11.430 1.00 60.75 194 ASP A CA 1
ATOM 1480 C C . ASP A 1 194 ? 9.108 31.894 9.898 1.00 60.75 194 ASP A C 1
ATOM 1482 O O . ASP A 1 194 ? 8.849 30.814 9.368 1.00 60.75 194 ASP A O 1
ATOM 1486 N N . CYS A 1 195 ? 9.454 32.944 9.143 1.00 58.34 195 CYS A N 1
ATOM 1487 C CA . CYS A 1 195 ? 9.442 32.873 7.675 1.00 58.34 195 CYS A CA 1
ATOM 1488 C C . CYS A 1 195 ? 10.566 31.994 7.095 1.00 58.34 195 CYS A C 1
ATOM 1490 O O . CYS A 1 195 ? 10.413 31.438 6.007 1.00 58.34 195 CYS A O 1
ATOM 1492 N N . VAL A 1 196 ? 11.679 31.845 7.820 1.00 61.28 196 VAL A N 1
ATOM 1493 C CA . VAL A 1 196 ? 12.791 30.955 7.454 1.00 61.28 196 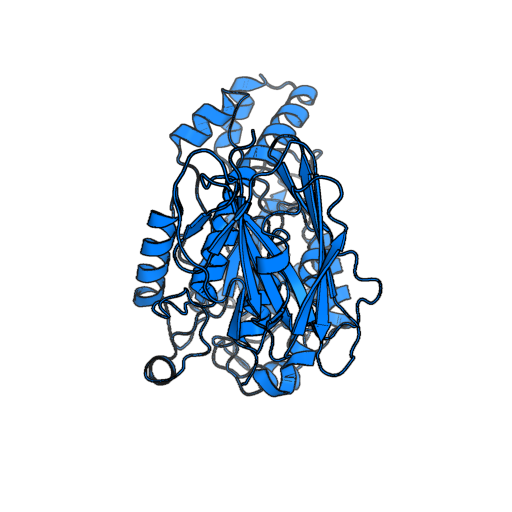VAL A CA 1
ATOM 1494 C C . VAL A 1 196 ? 12.503 29.530 7.929 1.00 61.28 196 VAL A C 1
ATOM 1496 O O . VAL A 1 196 ? 12.866 28.577 7.237 1.00 61.28 196 VAL A O 1
ATOM 1499 N N . ALA A 1 197 ? 11.776 29.389 9.044 1.00 69.00 197 ALA A N 1
ATOM 1500 C CA . ALA A 1 197 ? 11.347 28.111 9.603 1.00 69.00 197 ALA A CA 1
ATOM 1501 C C . ALA A 1 197 ? 10.646 27.241 8.556 1.00 69.00 197 ALA A C 1
ATOM 1503 O O . ALA A 1 197 ? 11.063 26.114 8.315 1.00 69.00 197 ALA A O 1
ATOM 1504 N N . ASN A 1 198 ? 9.652 27.789 7.853 1.00 71.69 198 ASN A N 1
ATOM 1505 C CA . ASN A 1 198 ? 8.856 27.021 6.892 1.00 71.69 198 ASN A CA 1
ATOM 1506 C C . ASN A 1 198 ? 9.654 26.543 5.674 1.00 71.69 198 ASN A C 1
ATOM 1508 O O . ASN A 1 198 ? 9.401 25.454 5.160 1.00 71.69 198 ASN A O 1
ATOM 1512 N N . VAL A 1 199 ? 10.636 27.323 5.213 1.00 75.75 199 VAL A N 1
ATOM 1513 C CA . VAL A 1 199 ? 11.512 26.913 4.104 1.00 75.75 199 VAL A CA 1
ATOM 1514 C C . VAL A 1 199 ? 12.442 25.785 4.548 1.00 75.75 199 VAL A C 1
ATOM 1516 O O . VAL A 1 199 ? 12.599 24.799 3.829 1.00 75.75 199 VAL A O 1
ATOM 1519 N N . VAL A 1 200 ? 13.028 25.904 5.741 1.00 76.19 200 VAL A N 1
ATOM 1520 C CA . VAL A 1 200 ? 13.900 24.874 6.321 1.00 76.19 200 VAL A CA 1
ATOM 1521 C C . VAL A 1 200 ? 13.110 23.593 6.597 1.00 76.19 200 VAL A C 1
ATOM 1523 O O . VAL A 1 200 ? 13.521 22.527 6.149 1.00 76.19 200 VAL A O 1
ATOM 1526 N N . LEU A 1 201 ? 11.942 23.697 7.232 1.00 77.44 201 LEU A N 1
ATOM 1527 C CA . LEU A 1 201 ? 11.046 22.574 7.514 1.00 77.44 201 LEU A CA 1
ATOM 1528 C C . LEU A 1 201 ? 10.589 21.870 6.244 1.00 77.44 201 LEU A C 1
ATOM 1530 O O . LEU A 1 201 ? 10.613 20.648 6.193 1.00 77.44 201 LEU A O 1
ATOM 1534 N N . LYS A 1 202 ? 10.241 22.617 5.191 1.00 83.25 202 LYS A N 1
ATOM 1535 C CA . LYS A 1 202 ? 9.878 22.014 3.907 1.00 83.25 202 LYS A CA 1
ATOM 1536 C C . LYS A 1 202 ? 11.041 21.224 3.302 1.00 83.25 202 LYS A C 1
ATOM 1538 O O . LYS A 1 202 ? 10.813 20.146 2.767 1.00 83.25 202 LYS A O 1
ATOM 1543 N N . ASN A 1 203 ? 12.270 21.732 3.393 1.00 79.38 203 ASN A N 1
ATOM 1544 C CA . ASN A 1 203 ? 13.455 21.013 2.914 1.00 79.38 203 ASN A CA 1
ATOM 1545 C C . ASN A 1 203 ? 13.779 19.776 3.762 1.00 79.38 203 ASN A C 1
ATOM 1547 O O . ASN A 1 203 ? 14.203 18.763 3.216 1.00 79.38 203 ASN A O 1
ATOM 1551 N N . ILE A 1 204 ? 13.579 19.848 5.079 1.00 77.88 204 ILE A N 1
ATOM 1552 C CA . ILE A 1 204 ? 13.719 18.695 5.977 1.00 77.88 204 ILE A CA 1
ATOM 1553 C C . ILE A 1 204 ? 12.659 17.651 5.635 1.00 77.88 204 ILE A C 1
ATOM 1555 O O . ILE A 1 204 ? 12.996 16.491 5.421 1.00 77.88 204 ILE A O 1
ATOM 1559 N N . PHE A 1 205 ? 11.401 18.071 5.502 1.00 83.31 205 PHE A N 1
ATOM 1560 C CA . PHE A 1 205 ? 10.283 17.193 5.192 1.00 83.31 205 PHE A CA 1
ATOM 1561 C C . PHE A 1 205 ? 10.528 16.391 3.912 1.00 83.31 205 PHE A C 1
ATOM 1563 O O . PHE A 1 205 ? 10.491 15.164 3.946 1.00 83.31 205 PHE A O 1
ATOM 1570 N N . THR A 1 206 ? 10.860 17.060 2.804 1.00 81.69 206 THR A N 1
ATOM 1571 C CA . THR A 1 206 ? 11.075 16.392 1.506 1.00 81.69 206 THR A CA 1
ATOM 1572 C C . THR A 1 206 ? 12.279 15.448 1.488 1.00 81.69 206 THR A C 1
ATOM 1574 O O . THR A 1 206 ? 12.402 14.628 0.577 1.00 81.69 206 THR A O 1
ATOM 1577 N N . ARG A 1 207 ? 13.194 15.572 2.454 1.00 77.50 207 ARG A N 1
ATOM 1578 C CA . ARG A 1 207 ? 14.416 14.766 2.532 1.00 77.50 207 ARG A CA 1
ATOM 1579 C C . ARG A 1 207 ? 14.332 13.630 3.540 1.00 77.50 207 ARG A C 1
ATOM 1581 O O . ARG A 1 207 ? 14.888 12.572 3.271 1.00 77.50 207 ARG A O 1
ATOM 1588 N N . LEU A 1 208 ? 13.703 13.866 4.688 1.00 76.81 208 LEU A N 1
ATOM 1589 C CA . LEU A 1 208 ? 13.844 13.022 5.879 1.00 76.81 208 LEU A CA 1
ATOM 1590 C C . LEU A 1 208 ? 12.521 12.535 6.467 1.00 76.81 208 LEU A C 1
ATOM 1592 O O . LEU A 1 208 ? 12.557 11.678 7.339 1.00 76.81 208 LEU A O 1
ATOM 1596 N N . CYS A 1 209 ? 11.384 13.099 6.058 1.00 82.94 209 CYS A N 1
ATOM 1597 C CA . CYS A 1 209 ? 10.095 12.798 6.691 1.00 82.94 209 CYS A CA 1
ATOM 1598 C C . CYS A 1 209 ? 9.039 12.295 5.710 1.00 82.94 209 CYS A C 1
ATOM 1600 O O . CYS A 1 209 ? 8.098 11.618 6.105 1.00 82.94 209 CYS A O 1
ATOM 1602 N N . GLN A 1 210 ? 9.139 12.688 4.442 1.00 89.75 210 GLN A N 1
ATOM 1603 C CA . GLN A 1 210 ? 8.209 12.246 3.421 1.00 89.75 210 GLN A CA 1
ATOM 1604 C C . GLN A 1 210 ? 8.484 10.779 3.085 1.00 89.75 210 GLN A C 1
ATOM 1606 O O . GLN A 1 210 ? 9.543 10.463 2.555 1.00 89.75 210 GLN A O 1
ATOM 1611 N N . CYS A 1 211 ? 7.507 9.915 3.341 1.00 90.56 211 CYS A N 1
ATOM 1612 C CA . CYS A 1 211 ? 7.550 8.497 2.988 1.00 90.56 211 CYS A CA 1
ATOM 1613 C C . CYS A 1 211 ? 6.632 8.164 1.810 1.00 90.56 211 CYS A C 1
ATOM 1615 O O . CYS A 1 211 ? 6.812 7.134 1.179 1.00 90.56 211 CYS A O 1
ATOM 1617 N N . GLN A 1 212 ? 5.654 9.015 1.483 1.00 93.19 212 GLN A N 1
ATOM 1618 C CA . GLN A 1 212 ? 4.719 8.800 0.370 1.00 93.19 212 GLN A CA 1
ATOM 1619 C C . GLN A 1 212 ? 4.530 10.091 -0.438 1.00 93.19 212 GLN A C 1
ATOM 1621 O O . GLN A 1 212 ? 4.628 11.187 0.116 1.00 93.19 212 GLN A O 1
ATOM 1626 N N . THR A 1 213 ? 4.202 10.005 -1.732 1.00 92.31 213 THR A N 1
ATOM 1627 C CA . THR A 1 213 ? 3.722 11.182 -2.500 1.00 92.31 213 THR A CA 1
ATOM 1628 C C . THR A 1 213 ? 2.233 11.129 -2.830 1.00 92.31 213 THR A C 1
ATOM 1630 O O . THR A 1 213 ? 1.621 12.160 -3.123 1.00 92.31 213 THR A O 1
ATOM 1633 N N . LEU A 1 214 ? 1.620 9.948 -2.745 1.00 94.69 214 LEU A N 1
ATOM 1634 C CA . LEU A 1 214 ? 0.202 9.756 -3.024 1.00 94.69 214 LEU A CA 1
ATOM 1635 C C . LEU A 1 214 ? -0.675 10.163 -1.840 1.00 94.69 214 LEU A C 1
ATOM 1637 O O . LEU A 1 214 ? -0.423 9.768 -0.703 1.00 94.69 214 LEU A O 1
ATOM 1641 N N . SER A 1 215 ? -1.780 10.862 -2.121 1.00 96.88 215 SER A N 1
ATOM 1642 C CA . SER A 1 215 ? -2.828 11.085 -1.119 1.00 96.88 215 SER A CA 1
ATOM 1643 C C . SER A 1 215 ? -3.502 9.779 -0.699 1.00 96.88 215 SER A C 1
ATOM 1645 O O . SER A 1 215 ? -3.485 8.809 -1.456 1.00 96.88 215 SER A O 1
ATOM 1647 N N . PHE A 1 216 ? -4.174 9.750 0.456 1.00 97.81 216 PHE A N 1
ATOM 1648 C CA . PHE A 1 216 ? -4.903 8.554 0.903 1.00 97.81 216 PHE A CA 1
ATOM 1649 C C . PHE A 1 216 ? -5.902 8.031 -0.136 1.00 97.81 216 PHE A C 1
ATOM 1651 O O . PHE A 1 216 ? -5.947 6.830 -0.395 1.00 97.81 216 PHE A O 1
ATOM 1658 N N . LEU A 1 217 ? -6.667 8.916 -0.788 1.00 97.50 217 LEU A N 1
ATOM 1659 C CA . LEU A 1 217 ? -7.568 8.504 -1.866 1.00 97.50 217 LEU A CA 1
ATOM 1660 C C . LEU A 1 217 ? -6.812 7.852 -3.032 1.00 97.50 217 LEU A C 1
ATOM 1662 O O . LEU A 1 217 ? -7.289 6.855 -3.567 1.00 97.50 217 LEU A O 1
ATOM 1666 N N . ARG A 1 218 ? -5.645 8.386 -3.419 1.00 97.06 218 ARG A N 1
ATOM 1667 C CA . ARG A 1 218 ? -4.818 7.780 -4.471 1.00 97.06 218 ARG A CA 1
ATOM 1668 C C . ARG A 1 218 ? -4.245 6.441 -4.022 1.00 97.06 218 ARG A C 1
ATOM 1670 O O . ARG A 1 218 ? -4.408 5.480 -4.753 1.00 97.06 218 ARG A O 1
ATOM 1677 N N . GLN A 1 219 ? -3.689 6.339 -2.815 1.00 97.69 219 GLN A N 1
ATOM 1678 C CA . GLN A 1 219 ? -3.210 5.069 -2.252 1.00 97.69 219 GLN A CA 1
ATOM 1679 C C . GLN A 1 219 ? -4.309 3.986 -2.307 1.00 97.69 219 GLN A C 1
ATOM 1681 O O . GLN A 1 219 ? -4.082 2.887 -2.811 1.00 97.69 219 GLN A O 1
ATOM 1686 N N . LEU A 1 220 ? -5.538 4.313 -1.888 1.00 98.31 220 LEU A N 1
ATOM 1687 C CA . LEU A 1 220 ? -6.694 3.410 -1.979 1.00 98.31 220 LEU A CA 1
ATOM 1688 C C . LEU A 1 220 ? -7.028 3.006 -3.425 1.00 98.31 220 LEU A C 1
ATOM 1690 O O . LEU A 1 220 ? -7.345 1.840 -3.675 1.00 98.31 220 LEU A O 1
ATOM 1694 N N . GLN A 1 221 ? -6.973 3.962 -4.358 1.00 97.00 221 GLN A N 1
ATOM 1695 C CA . GLN A 1 221 ? -7.241 3.749 -5.784 1.00 97.00 221 GLN A CA 1
ATOM 1696 C C . GLN A 1 221 ? -6.171 2.905 -6.480 1.00 97.00 221 GLN A C 1
ATOM 1698 O O . GLN A 1 221 ? -6.529 2.148 -7.377 1.00 97.00 221 GLN A O 1
ATOM 1703 N N . GLU A 1 222 ? -4.908 3.005 -6.061 1.00 95.31 222 GLU A N 1
ATOM 1704 C CA . GLU A 1 222 ? -3.818 2.183 -6.598 1.00 95.31 222 GLU A CA 1
ATOM 1705 C C . GLU A 1 222 ? -3.861 0.751 -6.046 1.00 95.31 222 GLU A C 1
ATOM 1707 O O . GLU A 1 222 ? -3.496 -0.182 -6.748 1.00 95.31 222 GLU A O 1
ATOM 1712 N N . GLY A 1 223 ? -4.381 0.536 -4.831 1.00 97.00 223 GLY A N 1
ATOM 1713 C CA . GLY A 1 223 ? -4.594 -0.816 -4.294 1.00 97.00 223 GLY A CA 1
ATOM 1714 C C . GLY A 1 223 ? -4.315 -0.996 -2.809 1.00 97.00 223 GLY A C 1
ATOM 1715 O O . GLY A 1 223 ? -4.601 -2.068 -2.278 1.00 97.00 223 GLY A O 1
ATOM 1716 N N . ILE A 1 224 ? -3.804 0.033 -2.130 1.00 98.31 224 ILE A N 1
ATOM 1717 C CA . ILE A 1 224 ? -3.389 -0.025 -0.724 1.00 98.31 224 ILE A CA 1
ATOM 1718 C C . ILE A 1 224 ? -4.571 -0.368 0.191 1.00 98.31 224 ILE A C 1
ATOM 1720 O O . ILE A 1 224 ? -5.649 0.225 0.089 1.00 98.31 224 ILE A O 1
ATOM 1724 N N . ARG A 1 225 ? -4.372 -1.336 1.091 1.00 98.38 225 ARG A N 1
ATOM 1725 C CA . ARG A 1 225 ? -5.366 -1.786 2.085 1.00 98.38 225 ARG A CA 1
ATOM 1726 C C . ARG A 1 225 ? -4.843 -1.783 3.521 1.00 98.38 225 ARG A C 1
ATOM 1728 O O . ARG A 1 225 ? -5.627 -2.030 4.431 1.00 98.38 225 ARG A O 1
ATOM 1735 N N . TYR A 1 226 ? -3.577 -1.450 3.748 1.00 98.50 226 TYR A N 1
ATOM 1736 C CA . TYR A 1 226 ? -3.023 -1.222 5.083 1.00 98.50 226 TYR A CA 1
ATOM 1737 C C . TYR A 1 226 ? -2.369 0.158 5.170 1.00 98.50 226 TYR A C 1
ATOM 1739 O O . TYR A 1 226 ? -1.617 0.541 4.275 1.00 98.50 226 TYR A O 1
ATOM 1747 N N . PHE A 1 227 ? -2.647 0.881 6.250 1.00 98.56 227 PHE A N 1
ATOM 1748 C CA . PHE A 1 227 ? -2.155 2.237 6.463 1.00 98.56 227 PHE A CA 1
ATOM 1749 C C . PHE A 1 227 ? -1.527 2.357 7.851 1.00 98.56 227 PHE A C 1
ATOM 1751 O O . PHE A 1 227 ? -2.212 2.139 8.854 1.00 98.56 227 PHE A O 1
ATOM 1758 N N . ASP A 1 228 ? -0.242 2.710 7.887 1.00 97.94 228 ASP A N 1
ATOM 1759 C CA . ASP A 1 228 ? 0.501 3.023 9.105 1.00 97.94 228 ASP A CA 1
ATOM 1760 C C . ASP A 1 228 ? 0.230 4.479 9.510 1.00 97.94 228 ASP A C 1
ATOM 1762 O O . ASP A 1 228 ? 0.619 5.437 8.830 1.00 97.94 228 ASP A O 1
ATOM 1766 N N . MET A 1 229 ? -0.516 4.644 10.600 1.00 97.88 229 MET A N 1
ATOM 1767 C CA . MET A 1 229 ? -1.034 5.921 11.073 1.00 97.88 229 MET A CA 1
ATOM 1768 C C . MET A 1 229 ? -0.257 6.375 12.308 1.00 97.88 229 MET A C 1
ATOM 1770 O O . MET A 1 229 ? -0.384 5.814 13.401 1.00 97.88 229 MET A O 1
ATOM 1774 N N . ARG A 1 230 ? 0.487 7.469 12.149 1.00 97.25 230 ARG A N 1
ATOM 1775 C CA . ARG A 1 230 ? 1.138 8.196 13.242 1.00 97.25 230 ARG A CA 1
ATOM 1776 C C . ARG A 1 230 ? 0.398 9.488 13.508 1.00 97.25 230 ARG A C 1
ATOM 1778 O O . ARG A 1 230 ? 0.320 10.311 12.604 1.00 97.25 230 ARG A O 1
ATOM 1785 N N . ILE A 1 231 ? -0.166 9.666 14.700 1.00 97.75 231 ILE A N 1
ATOM 1786 C CA . ILE A 1 231 ? -1.100 10.765 14.984 1.00 97.75 231 ILE A CA 1
ATOM 1787 C C . ILE A 1 231 ? -0.662 11.574 16.198 1.00 97.75 231 ILE A C 1
ATOM 1789 O O . ILE A 1 231 ? -0.258 11.010 17.215 1.00 97.75 231 ILE A O 1
ATOM 1793 N N . ALA A 1 232 ? -0.819 12.893 16.099 1.00 96.94 232 ALA A N 1
ATOM 1794 C CA . ALA A 1 232 ? -0.750 13.815 17.226 1.00 96.94 232 ALA A CA 1
ATOM 1795 C C . ALA A 1 232 ? -1.914 14.822 17.175 1.00 96.94 232 ALA A C 1
ATOM 1797 O O . ALA A 1 232 ? -2.377 15.172 16.080 1.00 96.94 232 ALA A O 1
ATOM 1798 N N . PRO A 1 233 ? -2.396 15.313 18.329 1.00 96.94 233 PRO A N 1
ATOM 1799 C CA . PRO A 1 233 ? -3.271 16.469 18.373 1.00 96.94 233 PRO A CA 1
ATOM 1800 C C . PRO A 1 233 ? -2.444 17.748 18.203 1.00 96.94 233 PRO A C 1
ATOM 1802 O O . PRO A 1 233 ? -1.349 17.879 18.747 1.00 96.94 233 PRO A O 1
ATOM 1805 N N . HIS A 1 234 ? -2.988 18.727 17.491 1.00 93.44 234 HIS A N 1
ATOM 1806 C CA . HIS A 1 234 ? -2.431 20.069 17.487 1.00 93.44 234 HIS A CA 1
ATOM 1807 C C . HIS A 1 234 ? -2.752 20.771 18.815 1.00 93.44 234 HIS A C 1
ATOM 1809 O O . HIS A 1 234 ? -3.909 20.815 19.236 1.00 93.44 234 HIS A O 1
ATOM 1815 N N . ALA A 1 235 ? -1.735 21.345 19.462 1.00 88.38 235 ALA A N 1
ATOM 1816 C CA . ALA A 1 235 ? -1.826 21.830 20.841 1.00 88.38 235 ALA A CA 1
ATOM 1817 C C . ALA A 1 235 ? -2.874 22.939 21.062 1.00 88.38 235 ALA A C 1
ATOM 1819 O O . ALA A 1 235 ? -3.478 23.003 22.130 1.00 88.38 235 ALA A O 1
ATOM 1820 N N . GLU A 1 236 ? -3.101 23.813 20.075 1.00 87.94 236 GLU A N 1
ATOM 1821 C CA . GLU A 1 236 ? -4.029 24.945 20.234 1.00 87.94 236 GLU A CA 1
ATOM 1822 C C . GLU A 1 236 ? -5.466 24.609 19.829 1.00 87.94 236 GLU A C 1
ATOM 1824 O O . GLU A 1 236 ? -6.422 25.083 20.442 1.00 87.94 236 GLU A O 1
ATOM 1829 N N . THR A 1 237 ? -5.631 23.809 18.775 1.00 91.88 237 THR A N 1
ATOM 1830 C CA . THR A 1 237 ? -6.942 23.530 18.166 1.00 91.88 237 THR A CA 1
ATOM 1831 C C . THR A 1 237 ? -7.536 22.205 18.630 1.00 91.88 237 THR A C 1
ATOM 1833 O O . THR A 1 237 ? -8.736 21.996 18.470 1.00 91.88 237 THR A O 1
ATOM 1836 N N . GLY A 1 238 ? -6.713 21.290 19.151 1.00 93.12 238 GLY A N 1
ATOM 1837 C CA . GLY A 1 238 ? -7.099 19.912 19.456 1.00 93.12 238 GLY A CA 1
ATOM 1838 C C . GLY A 1 238 ? -7.422 19.068 18.217 1.00 93.12 238 GLY A C 1
ATOM 1839 O O . GLY A 1 238 ? -7.917 17.951 18.361 1.00 93.12 238 GLY A O 1
ATOM 1840 N N . THR A 1 239 ? -7.181 19.578 17.001 1.00 96.75 239 THR A N 1
ATOM 1841 C CA . THR A 1 239 ? -7.408 18.818 15.763 1.00 96.75 239 THR A CA 1
ATOM 1842 C C . THR A 1 239 ? -6.326 17.760 15.585 1.00 96.75 239 THR A C 1
ATOM 1844 O O . THR A 1 239 ? -5.166 17.986 15.916 1.00 96.75 239 THR A O 1
ATOM 1847 N N . PHE A 1 240 ? -6.702 16.586 15.083 1.00 98.38 240 PHE A N 1
ATOM 1848 C CA . PHE A 1 240 ? -5.788 15.457 14.916 1.00 98.38 240 PHE A CA 1
ATOM 1849 C C . PHE A 1 240 ? -5.143 15.473 13.543 1.00 98.38 240 PHE A C 1
ATOM 1851 O O . PHE A 1 240 ? -5.838 15.649 12.544 1.00 98.38 240 PHE A O 1
ATOM 1858 N N . HIS A 1 241 ? -3.841 15.216 13.488 1.00 98.31 241 HIS A N 1
ATOM 1859 C CA . HIS A 1 241 ? -3.073 15.211 12.248 1.00 98.31 241 HIS A CA 1
ATOM 1860 C C . HIS A 1 241 ? -2.138 14.017 12.198 1.00 98.31 241 HIS A C 1
ATOM 1862 O O . HIS A 1 241 ? -1.628 13.574 13.229 1.00 98.31 241 HIS A O 1
ATOM 1868 N N . THR A 1 242 ? -1.871 13.535 10.989 1.00 98.06 242 THR A N 1
ATOM 1869 C CA . THR A 1 242 ? -0.739 12.639 10.763 1.00 98.06 242 THR A CA 1
ATOM 1870 C C . THR A 1 242 ? 0.569 13.387 10.962 1.00 98.06 242 THR A C 1
ATOM 1872 O O . THR A 1 242 ? 0.668 14.546 10.545 1.00 98.06 242 THR A O 1
ATOM 1875 N N . VAL A 1 243 ? 1.566 12.731 11.550 1.00 94.06 243 VAL A N 1
ATOM 1876 C CA . VAL A 1 243 ? 2.863 13.338 11.861 1.00 94.06 243 VAL A CA 1
ATOM 1877 C C . VAL A 1 243 ? 4.023 12.430 11.472 1.00 94.06 243 VAL A C 1
ATOM 1879 O O . VAL A 1 243 ? 3.943 11.213 11.612 1.00 94.06 243 VAL A O 1
ATOM 1882 N N . HIS A 1 244 ? 5.092 13.048 10.983 1.00 90.00 244 HIS A N 1
ATOM 1883 C CA . HIS A 1 244 ? 6.429 12.464 10.956 1.00 90.00 244 HIS A CA 1
ATOM 1884 C C . HIS A 1 244 ? 7.417 13.625 10.978 1.00 90.00 244 HIS A C 1
ATOM 1886 O O . HIS A 1 244 ? 7.717 14.227 9.950 1.00 90.00 244 HIS A O 1
ATOM 1892 N N . GLY A 1 245 ? 7.854 14.033 12.163 1.00 83.94 245 GLY A N 1
ATOM 1893 C CA . GLY A 1 245 ? 8.724 15.195 12.346 1.00 83.94 245 GLY A CA 1
ATOM 1894 C C . GLY A 1 245 ? 8.058 16.566 12.130 1.00 83.94 245 GLY A C 1
ATOM 1895 O O . GLY A 1 245 ? 8.433 17.549 12.778 1.00 83.94 245 GLY A O 1
ATOM 1896 N N . VAL A 1 246 ? 7.069 16.629 11.238 1.00 87.50 246 VAL A N 1
ATOM 1897 C CA . VAL A 1 246 ? 6.181 17.762 10.965 1.00 87.50 246 VAL A CA 1
ATOM 1898 C C . VAL A 1 246 ? 4.716 17.325 10.920 1.00 87.50 246 VAL A C 1
ATOM 1900 O O . VAL A 1 246 ? 4.400 16.165 10.632 1.00 87.50 246 VAL A O 1
ATOM 1903 N N . TYR A 1 247 ? 3.808 18.279 11.130 1.00 93.06 247 TYR A N 1
ATOM 1904 C CA . TYR A 1 247 ? 2.383 18.074 10.889 1.00 93.06 247 TYR A CA 1
ATOM 1905 C C . TYR A 1 247 ? 2.099 17.910 9.395 1.00 93.06 247 TYR A C 1
ATOM 1907 O O . TYR A 1 247 ? 2.598 18.671 8.562 1.00 93.06 247 TYR A O 1
ATOM 1915 N N . CYS A 1 248 ? 1.269 16.925 9.061 1.00 95.56 248 CYS A N 1
ATOM 1916 C CA . CYS A 1 248 ? 0.880 16.628 7.690 1.00 95.56 248 CYS A CA 1
ATOM 1917 C C . CYS A 1 248 ? -0.638 16.784 7.502 1.00 95.56 248 CYS A C 1
ATOM 1919 O O . CYS A 1 248 ? -1.160 17.895 7.503 1.00 95.56 248 CYS A O 1
ATOM 1921 N N . VAL A 1 249 ? -1.366 15.687 7.318 1.00 97.56 249 VAL A N 1
ATOM 1922 C CA . VAL A 1 249 ? -2.768 15.701 6.895 1.00 97.56 249 VAL A CA 1
ATOM 1923 C C . VAL A 1 249 ? -3.707 15.612 8.098 1.00 97.56 249 VAL A C 1
ATOM 1925 O O . VAL A 1 249 ? -3.495 14.794 8.993 1.00 97.56 249 VAL A O 1
ATOM 1928 N N . GLU A 1 250 ? -4.778 16.407 8.093 1.00 98.25 250 GLU A N 1
ATOM 1929 C CA . GLU A 1 250 ? -5.797 16.381 9.144 1.00 98.25 250 GLU A CA 1
ATOM 1930 C C . GLU A 1 250 ? -6.654 15.108 9.080 1.00 98.25 250 GLU A C 1
ATOM 1932 O O . GLU A 1 250 ? -7.117 14.693 8.017 1.00 98.25 250 GLU A O 1
ATOM 1937 N N . MET A 1 251 ? -6.941 14.513 10.238 1.00 98.19 251 MET A N 1
ATOM 1938 C CA . MET A 1 251 ? -7.709 13.275 10.358 1.00 98.19 251 ME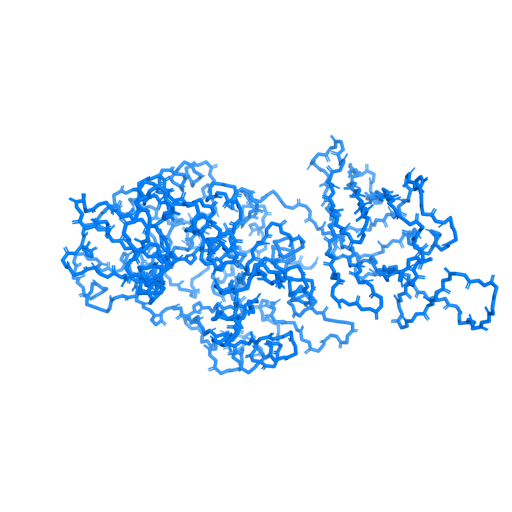T A CA 1
ATOM 1939 C C . MET A 1 251 ? -9.117 13.376 9.756 1.00 98.19 251 MET A C 1
ATOM 1941 O O . MET A 1 251 ? -9.606 12.407 9.177 1.00 98.19 251 MET A O 1
ATOM 1945 N N . SER A 1 252 ? -9.770 14.537 9.841 1.00 97.81 252 SER A N 1
ATOM 1946 C CA . SER A 1 252 ? -11.112 14.745 9.283 1.00 97.81 252 SER A CA 1
ATOM 1947 C C . SER A 1 252 ? -11.134 14.570 7.752 1.00 97.81 252 SER A C 1
ATOM 1949 O O . SER A 1 252 ? -12.013 13.889 7.210 1.00 97.81 252 SER A O 1
ATOM 1951 N N . ASP A 1 253 ? -10.122 15.093 7.055 1.00 97.62 253 ASP A N 1
ATOM 1952 C CA . ASP A 1 253 ? -9.940 14.947 5.609 1.00 97.62 253 ASP A CA 1
ATOM 1953 C C . ASP A 1 253 ? -9.614 13.506 5.215 1.00 97.62 253 ASP A C 1
ATOM 1955 O O . ASP A 1 253 ? -10.106 13.008 4.194 1.00 97.62 253 ASP A O 1
ATOM 1959 N N . ILE A 1 254 ? -8.817 12.814 6.033 1.00 98.25 254 ILE A N 1
ATOM 1960 C CA . ILE A 1 254 ? -8.495 11.395 5.845 1.00 98.25 254 ILE A CA 1
ATOM 1961 C C . ILE A 1 254 ? -9.784 10.571 5.923 1.00 98.25 254 ILE A C 1
ATOM 1963 O O . ILE A 1 254 ? -10.143 9.880 4.969 1.00 98.25 254 ILE A O 1
ATOM 1967 N N . LEU A 1 255 ? -10.544 10.699 7.014 1.00 98.50 255 LEU A N 1
ATOM 1968 C CA . LEU A 1 255 ? -11.783 9.944 7.230 1.00 98.50 255 LEU A CA 1
ATOM 1969 C C . LEU A 1 255 ? -12.810 10.176 6.113 1.00 98.50 255 LEU A C 1
ATOM 1971 O O . LEU A 1 255 ? -13.469 9.233 5.668 1.00 98.50 255 LEU A O 1
ATOM 1975 N N . ASN A 1 256 ? -12.918 11.405 5.598 1.00 98.00 256 ASN A N 1
ATOM 1976 C CA . ASN A 1 256 ? -13.796 11.713 4.469 1.00 98.00 256 ASN A CA 1
ATOM 1977 C C . ASN A 1 256 ? -13.381 10.993 3.175 1.00 98.00 256 ASN A C 1
ATOM 1979 O O . ASN A 1 256 ? -14.249 10.468 2.470 1.00 98.00 256 ASN A O 1
ATOM 1983 N N . GLN A 1 257 ? -12.082 10.922 2.870 1.00 97.94 257 GLN A N 1
ATOM 1984 C CA . GLN A 1 257 ? -11.572 10.182 1.709 1.00 97.94 257 GLN A CA 1
ATOM 1985 C C . GLN A 1 257 ? -11.884 8.684 1.818 1.00 97.94 257 GLN A C 1
ATOM 1987 O O . GLN A 1 257 ? -12.453 8.109 0.885 1.00 97.94 257 GLN A O 1
ATOM 1992 N N . PHE A 1 258 ? -11.602 8.070 2.971 1.00 98.62 258 PHE A N 1
ATOM 1993 C CA . PHE A 1 258 ? -11.879 6.651 3.212 1.00 98.62 258 PHE A CA 1
ATOM 1994 C C . PHE A 1 258 ? -13.372 6.333 3.144 1.00 98.62 258 PHE A C 1
ATOM 1996 O O . PHE A 1 258 ? -13.773 5.400 2.451 1.00 98.62 258 PHE A O 1
ATOM 2003 N N . LYS A 1 259 ? -14.223 7.132 3.797 1.00 97.56 259 LYS A N 1
ATOM 2004 C CA . LYS A 1 259 ? -15.680 6.934 3.778 1.00 97.56 259 LYS A CA 1
ATOM 2005 C C . LYS A 1 259 ? -16.236 6.956 2.354 1.00 97.56 259 LYS A C 1
ATOM 2007 O O . LYS A 1 259 ? -17.047 6.105 1.990 1.00 97.56 259 LYS A O 1
ATOM 2012 N N . ASN A 1 260 ? -15.786 7.910 1.538 1.00 96.25 260 ASN A N 1
ATOM 2013 C CA . ASN A 1 260 ? -16.204 8.012 0.142 1.00 96.25 260 ASN A CA 1
ATOM 2014 C C . ASN A 1 260 ? -15.717 6.823 -0.695 1.00 96.25 260 ASN A C 1
ATOM 2016 O O . ASN A 1 260 ? -16.473 6.314 -1.522 1.00 96.25 260 ASN A O 1
ATOM 2020 N N . PHE A 1 261 ? -14.485 6.364 -0.476 1.00 98.62 261 PHE A N 1
ATOM 2021 C CA . PHE A 1 261 ? -13.951 5.187 -1.153 1.00 98.62 261 PHE A CA 1
ATOM 2022 C C . PHE A 1 261 ? -14.731 3.917 -0.781 1.00 98.62 261 PHE A C 1
ATOM 2024 O O . PHE A 1 261 ? -15.257 3.242 -1.663 1.00 98.62 261 PHE A O 1
ATOM 2031 N N . LEU A 1 262 ? -14.878 3.623 0.511 1.00 98.50 262 LEU A N 1
ATOM 2032 C CA . LEU A 1 262 ? -15.494 2.384 0.997 1.00 98.50 262 LEU A CA 1
ATOM 2033 C C . LEU A 1 262 ? -16.981 2.289 0.652 1.00 98.50 262 LEU A C 1
ATOM 2035 O O . LEU A 1 262 ? -17.464 1.210 0.316 1.00 98.50 262 LEU A O 1
ATOM 2039 N N . LYS A 1 263 ? -17.691 3.425 0.631 1.00 97.50 263 LYS A N 1
ATOM 2040 C CA . LYS A 1 263 ? -19.084 3.494 0.166 1.00 97.50 263 LYS A CA 1
ATOM 2041 C C . LYS A 1 263 ? -19.252 2.984 -1.270 1.00 97.50 263 LYS A C 1
ATOM 2043 O O . LYS A 1 263 ? -20.285 2.399 -1.582 1.00 97.50 263 LYS A O 1
ATOM 2048 N N . ASN A 1 264 ? -18.275 3.237 -2.139 1.00 97.88 264 ASN A N 1
ATOM 2049 C CA . ASN A 1 264 ? -18.339 2.863 -3.552 1.00 97.88 264 ASN A CA 1
ATOM 2050 C C . ASN A 1 264 ? -17.715 1.489 -3.843 1.00 97.88 264 ASN A C 1
ATOM 2052 O O . ASN A 1 264 ? -17.889 0.978 -4.946 1.00 97.88 264 ASN A O 1
ATOM 2056 N N . ASN A 1 265 ? -17.016 0.887 -2.875 1.00 98.44 265 ASN A N 1
ATOM 2057 C CA . ASN A 1 265 ? -16.289 -0.370 -3.048 1.00 98.44 265 ASN A CA 1
ATOM 2058 C C . ASN A 1 265 ? -16.571 -1.315 -1.854 1.00 98.44 265 ASN A C 1
ATOM 2060 O O . ASN A 1 265 ? -15.726 -1.469 -0.974 1.00 98.44 265 ASN A O 1
ATOM 2064 N N . PRO A 1 266 ? -17.769 -1.934 -1.782 1.00 98.00 266 PRO A N 1
ATOM 2065 C CA . PRO A 1 266 ? -18.259 -2.636 -0.585 1.00 98.00 266 PRO A CA 1
ATOM 2066 C C . PRO A 1 266 ? -17.487 -3.910 -0.207 1.00 98.00 266 PRO A C 1
ATOM 2068 O O . PRO A 1 266 ? -17.614 -4.372 0.921 1.00 98.00 266 PRO A O 1
ATOM 2071 N N . LYS A 1 267 ? -16.701 -4.482 -1.130 1.00 98.62 267 LYS A N 1
ATOM 2072 C CA . LYS A 1 267 ? -15.859 -5.668 -0.879 1.00 98.62 267 LYS A CA 1
ATOM 2073 C C . LYS A 1 267 ? -14.411 -5.324 -0.523 1.00 98.62 267 LYS A C 1
ATOM 2075 O O . LYS A 1 267 ? -13.594 -6.215 -0.320 1.00 98.62 267 LYS A O 1
ATOM 2080 N N . GLU A 1 268 ? -14.076 -4.045 -0.419 1.00 98.75 268 GLU A N 1
ATOM 2081 C CA . GLU A 1 268 ? -12.737 -3.637 -0.012 1.00 98.75 268 GLU A CA 1
ATOM 2082 C C . GLU A 1 268 ? -12.672 -3.504 1.509 1.00 98.75 268 GLU A C 1
ATOM 2084 O O . GLU A 1 268 ? -13.530 -2.857 2.118 1.00 98.75 268 GLU A O 1
ATOM 2089 N N . ILE A 1 269 ? -11.647 -4.119 2.101 1.00 98.75 269 ILE A N 1
ATOM 2090 C CA . ILE A 1 269 ? -11.372 -4.101 3.540 1.00 98.75 269 ILE A CA 1
ATOM 2091 C C . ILE A 1 269 ? -10.054 -3.369 3.762 1.00 98.75 269 ILE A C 1
ATOM 2093 O O . ILE A 1 269 ? -9.038 -3.737 3.179 1.00 98.75 269 ILE A O 1
ATOM 2097 N N . VAL A 1 270 ? -10.062 -2.348 4.612 1.00 98.81 270 VAL A N 1
ATOM 2098 C CA . VAL A 1 270 ? -8.879 -1.565 4.975 1.00 98.81 270 VAL A CA 1
ATOM 2099 C C . VAL A 1 270 ? -8.507 -1.775 6.437 1.00 98.81 270 VAL A C 1
ATOM 2101 O O . VAL A 1 270 ? -9.369 -1.939 7.303 1.00 98.81 270 VAL A O 1
ATOM 2104 N N . ILE A 1 271 ? -7.211 -1.720 6.713 1.00 98.75 271 ILE A N 1
ATOM 2105 C CA . ILE A 1 271 ? -6.638 -1.749 8.053 1.00 98.75 271 ILE A CA 1
ATOM 2106 C C . ILE A 1 271 ? -6.018 -0.380 8.317 1.00 98.75 271 ILE A C 1
ATOM 2108 O O . ILE A 1 271 ? -5.098 0.037 7.614 1.00 98.75 271 ILE A O 1
ATOM 2112 N N . LEU A 1 272 ? -6.543 0.311 9.324 1.00 98.69 272 LEU A N 1
ATOM 2113 C CA . LEU A 1 272 ? -5.978 1.542 9.863 1.00 98.69 272 LEU A CA 1
ATOM 2114 C C . LEU A 1 272 ? -5.222 1.183 11.141 1.00 98.69 272 LEU A C 1
ATOM 2116 O O . LEU A 1 272 ? -5.846 0.888 12.165 1.00 98.69 272 LEU A O 1
ATOM 2120 N N . ASP A 1 273 ? -3.894 1.165 11.069 1.00 98.25 273 ASP A N 1
ATOM 2121 C CA . ASP A 1 273 ? -3.037 0.866 12.212 1.00 98.25 273 ASP A CA 1
ATOM 2122 C C . ASP A 1 273 ? -2.556 2.165 12.848 1.00 98.25 273 ASP A C 1
ATOM 2124 O O . ASP A 1 273 ? -1.631 2.803 12.360 1.00 98.25 273 ASP A O 1
ATOM 2128 N N . PHE A 1 274 ? -3.210 2.582 13.933 1.00 97.94 274 PHE A N 1
ATOM 2129 C CA . PHE A 1 274 ? -2.781 3.706 14.765 1.00 97.94 274 PHE A CA 1
ATOM 2130 C C . PHE A 1 274 ? -1.584 3.276 15.608 1.00 97.94 274 PHE A C 1
ATOM 2132 O O . PHE A 1 274 ? -1.700 3.032 16.816 1.00 97.94 274 PHE A O 1
ATOM 2139 N N . ASN A 1 275 ? -0.458 3.137 14.912 1.00 92.94 275 ASN A N 1
ATOM 2140 C CA . ASN A 1 275 ? 0.761 2.513 15.386 1.00 92.94 275 ASN A CA 1
ATOM 2141 C C . ASN A 1 275 ? 1.525 3.425 16.361 1.00 92.94 275 ASN A C 1
ATOM 2143 O O . ASN A 1 275 ? 2.025 2.989 17.400 1.00 92.94 275 ASN A O 1
ATOM 2147 N N . HIS A 1 276 ? 1.543 4.730 16.076 1.00 93.75 276 HIS A N 1
ATOM 2148 C CA . HIS A 1 276 ? 2.150 5.725 16.955 1.00 93.75 276 HIS A CA 1
ATOM 2149 C C . HIS A 1 276 ? 1.184 6.864 17.283 1.00 93.75 276 HIS A C 1
ATOM 2151 O O . HIS A 1 276 ? 0.539 7.451 16.417 1.00 93.75 276 HIS A O 1
ATOM 2157 N N . LEU A 1 277 ? 1.081 7.164 18.576 1.00 95.56 277 LEU A N 1
ATOM 2158 C CA . LEU A 1 277 ? 0.139 8.113 19.159 1.00 95.56 277 LEU A CA 1
ATOM 2159 C C . LEU A 1 277 ? 0.931 9.051 20.076 1.00 95.56 277 LEU A C 1
ATOM 2161 O O . LEU A 1 277 ? 1.352 8.636 21.155 1.00 95.56 277 LEU A O 1
ATOM 2165 N N . TYR A 1 278 ? 1.161 10.288 19.639 1.00 94.69 278 TYR A N 1
ATOM 2166 C CA . TYR A 1 278 ? 2.020 11.261 20.323 1.00 94.69 278 TYR A CA 1
ATOM 2167 C C . TYR A 1 278 ? 1.190 12.339 21.016 1.00 94.69 278 TYR A C 1
ATOM 2169 O O . TYR A 1 278 ? 0.233 12.840 20.433 1.00 94.69 278 TYR A O 1
ATOM 2177 N N . GLU A 1 279 ? 1.557 12.702 22.250 1.00 93.88 279 GLU A N 1
ATOM 2178 C CA . GLU A 1 279 ? 0.881 13.751 23.041 1.00 93.88 279 GLU A CA 1
ATOM 2179 C C . GLU A 1 279 ? -0.646 13.549 23.161 1.00 93.88 279 GLU A C 1
ATOM 2181 O O . GLU A 1 279 ? -1.436 14.490 23.209 1.00 93.88 279 GLU A O 1
ATOM 2186 N N . MET A 1 280 ? -1.092 12.290 23.208 1.00 94.12 280 MET A N 1
ATOM 2187 C CA . MET A 1 280 ? -2.514 11.919 23.181 1.00 94.12 280 MET A CA 1
ATOM 2188 C C . MET A 1 280 ? -3.194 11.914 24.564 1.00 94.12 280 MET A C 1
ATOM 2190 O O . MET A 1 280 ? -4.312 11.402 24.711 1.00 94.12 280 MET A O 1
ATOM 2194 N N . ASP A 1 281 ? -2.564 12.508 25.579 1.00 88.88 281 ASP A N 1
ATOM 2195 C CA . ASP A 1 281 ? -3.096 12.586 26.941 1.00 88.88 281 ASP A CA 1
ATOM 2196 C C . ASP A 1 281 ? -4.446 13.312 26.953 1.00 88.88 281 ASP A C 1
ATOM 2198 O O . ASP A 1 281 ? -4.552 14.479 26.589 1.00 88.88 281 ASP A O 1
ATOM 2202 N N . GLY A 1 282 ? -5.512 12.600 27.326 1.00 92.62 282 GLY A N 1
ATOM 2203 C CA . GLY A 1 282 ? -6.884 13.127 27.304 1.00 92.62 282 GLY A CA 1
ATOM 2204 C C . GLY A 1 282 ? -7.529 13.239 25.914 1.00 92.62 282 GLY A C 1
ATOM 2205 O O . GLY A 1 282 ? -8.718 13.536 25.832 1.00 92.62 282 GLY A O 1
ATOM 2206 N N . HIS A 1 283 ? -6.804 12.941 24.834 1.00 97.06 283 HIS A N 1
ATOM 2207 C CA . HIS A 1 283 ? -7.291 13.091 23.458 1.00 97.06 283 HIS A CA 1
ATOM 2208 C C . HIS A 1 283 ? -7.715 11.770 22.801 1.00 97.06 283 HIS A C 1
ATOM 2210 O O . HIS A 1 283 ? -8.436 11.772 21.803 1.00 97.06 283 HIS A O 1
ATOM 2216 N N . HIS A 1 284 ? -7.300 10.631 23.363 1.00 97.62 284 HIS A N 1
ATOM 2217 C CA . HIS A 1 284 ? -7.588 9.308 22.807 1.00 97.62 284 HIS A CA 1
ATOM 2218 C C . HIS A 1 284 ? -9.075 9.058 22.518 1.00 97.62 284 HIS A C 1
ATOM 2220 O O . HIS A 1 284 ? -9.412 8.618 21.423 1.00 97.62 284 HIS A O 1
ATOM 2226 N N . GLU A 1 285 ? -9.963 9.342 23.477 1.00 97.62 285 GLU A N 1
ATOM 2227 C CA . GLU A 1 285 ? -11.402 9.089 23.308 1.00 97.62 285 GLU A CA 1
ATOM 2228 C C . GLU A 1 285 ? -12.002 9.930 22.180 1.00 97.62 285 GLU A C 1
ATOM 2230 O O . GLU A 1 285 ? -12.790 9.413 21.397 1.00 97.62 285 GLU A O 1
ATOM 2235 N N . ALA A 1 286 ? -11.586 11.193 22.048 1.00 98.19 286 ALA A N 1
ATOM 2236 C CA . ALA A 1 286 ? -12.069 12.076 20.990 1.00 98.19 286 ALA A CA 1
ATOM 2237 C C . ALA A 1 286 ? -11.655 11.579 19.596 1.00 98.19 286 ALA A C 1
ATOM 2239 O O . ALA A 1 286 ? -12.471 11.590 18.676 1.00 98.19 286 ALA A O 1
ATOM 2240 N N . LEU A 1 287 ? -10.415 11.095 19.443 1.00 98.56 287 LEU A N 1
ATOM 2241 C CA . LEU A 1 287 ? -9.960 10.494 18.188 1.00 98.56 287 LEU A CA 1
ATOM 2242 C C . LEU A 1 287 ? -10.731 9.206 17.875 1.00 98.56 287 LEU A C 1
ATOM 2244 O O . LEU A 1 287 ? -11.209 9.036 16.756 1.00 98.56 287 LEU A O 1
ATOM 2248 N N . ILE A 1 288 ? -10.870 8.304 18.852 1.00 98.56 288 ILE A N 1
ATOM 2249 C CA . ILE A 1 288 ? -11.583 7.033 18.660 1.00 98.56 288 ILE A CA 1
ATOM 2250 C C . ILE A 1 288 ? -13.045 7.297 18.290 1.00 98.56 288 ILE A C 1
ATOM 2252 O O . ILE A 1 288 ? -13.532 6.736 17.312 1.00 98.56 288 ILE A O 1
ATOM 2256 N N . ASP A 1 289 ? -13.731 8.178 19.019 1.00 98.44 289 ASP A N 1
ATOM 2257 C CA . ASP A 1 289 ? -15.127 8.526 18.753 1.00 98.44 289 ASP A CA 1
ATOM 2258 C C . ASP A 1 289 ? -15.296 9.116 17.344 1.00 98.44 289 ASP A C 1
ATOM 2260 O O . ASP A 1 289 ? -16.195 8.695 16.618 1.00 98.44 289 ASP A O 1
ATOM 2264 N N . MET A 1 290 ? -14.390 10.005 16.914 1.00 98.38 290 MET A N 1
ATOM 2265 C CA . MET A 1 290 ? -14.379 10.566 15.556 1.00 98.38 290 MET A CA 1
ATOM 2266 C C . MET A 1 290 ? -14.257 9.477 14.476 1.00 98.38 290 MET A C 1
ATOM 2268 O O . MET A 1 290 ? -14.955 9.520 13.461 1.00 98.38 290 MET A O 1
ATOM 2272 N N . ILE A 1 291 ? -13.383 8.487 14.682 1.00 98.50 291 ILE A N 1
ATOM 2273 C CA . ILE A 1 291 ? -13.179 7.375 13.742 1.00 98.50 291 ILE A CA 1
ATOM 2274 C C . ILE A 1 291 ? -14.419 6.472 13.693 1.00 98.50 291 ILE A C 1
ATOM 2276 O O . ILE A 1 291 ? -14.891 6.118 12.610 1.00 98.50 291 ILE A O 1
ATOM 2280 N N . LEU A 1 292 ? -14.958 6.103 14.858 1.00 98.56 292 LEU A N 1
ATOM 2281 C CA . LEU A 1 292 ? -16.136 5.240 14.955 1.00 98.56 292 LEU A CA 1
ATOM 2282 C C . LEU A 1 292 ? -17.379 5.917 14.365 1.00 98.56 292 LEU A C 1
ATOM 2284 O O . LEU A 1 292 ? -18.158 5.254 13.684 1.00 98.56 292 LEU A O 1
ATOM 2288 N N . GLU A 1 293 ? -17.545 7.227 14.552 1.00 98.25 293 GLU A N 1
ATOM 2289 C CA . GLU A 1 293 ? -18.616 8.001 13.917 1.00 98.25 293 GLU A CA 1
ATOM 2290 C C . GLU A 1 293 ? -18.479 8.019 12.388 1.00 98.25 293 GLU A C 1
ATOM 2292 O O . GLU A 1 293 ? -19.471 7.876 11.669 1.00 98.25 293 GLU A O 1
ATOM 2297 N N . ALA A 1 294 ? -17.254 8.149 11.869 1.00 98.25 294 ALA A N 1
ATOM 2298 C CA . ALA A 1 294 ? -17.016 8.207 10.430 1.00 98.25 294 ALA A CA 1
ATOM 2299 C C . ALA A 1 294 ? -17.352 6.896 9.701 1.00 98.25 294 ALA A C 1
ATOM 2301 O O . ALA A 1 294 ? -17.846 6.940 8.568 1.00 98.25 294 ALA A O 1
ATOM 2302 N N . PHE A 1 295 ? -17.078 5.746 10.324 1.00 98.50 295 PHE A N 1
ATOM 2303 C CA . PHE A 1 295 ? -17.223 4.432 9.690 1.00 98.50 295 PHE A CA 1
ATOM 2304 C C . PHE A 1 295 ? -18.466 3.654 10.128 1.00 98.50 295 PHE A C 1
ATOM 2306 O O . PHE A 1 295 ? -18.987 2.863 9.339 1.00 98.50 295 PHE A O 1
ATOM 2313 N N . GLY A 1 296 ? -18.971 3.897 11.339 1.00 97.62 296 GLY A N 1
ATOM 2314 C CA . GLY A 1 296 ? -20.194 3.296 11.859 1.00 97.62 296 GLY A CA 1
ATOM 2315 C C . GLY A 1 296 ? -20.196 1.769 11.771 1.00 97.62 296 GLY A C 1
ATOM 2316 O O . GLY A 1 296 ? -19.323 1.092 12.309 1.00 97.62 296 GLY A O 1
ATOM 2317 N N . ASP A 1 297 ? -21.186 1.231 11.064 1.00 97.44 297 ASP A N 1
ATOM 2318 C CA . ASP A 1 297 ? -21.426 -0.207 10.900 1.00 97.44 297 ASP A CA 1
ATOM 2319 C C . ASP A 1 297 ? -20.335 -0.961 10.123 1.00 97.44 297 ASP A C 1
ATOM 2321 O O . ASP A 1 297 ? -20.271 -2.185 10.194 1.00 97.44 297 ASP A O 1
ATOM 2325 N N . LYS A 1 298 ? -19.445 -0.250 9.422 1.00 98.62 298 LYS A N 1
ATOM 2326 C CA . LYS A 1 298 ? -18.331 -0.852 8.668 1.00 98.62 298 LYS A CA 1
ATOM 2327 C C . LYS A 1 298 ? -17.159 -1.264 9.541 1.00 98.62 298 LYS A C 1
ATOM 2329 O O . LYS A 1 298 ? -16.267 -1.955 9.045 1.00 98.62 298 LYS A O 1
ATOM 2334 N N . VAL A 1 299 ? -17.120 -0.825 10.798 1.00 98.81 299 VAL A N 1
ATOM 2335 C CA . VAL A 1 299 ? -16.045 -1.178 11.727 1.00 98.81 299 VAL A CA 1
ATOM 2336 C C . VAL A 1 299 ? -16.155 -2.656 12.095 1.00 98.81 299 VAL A C 1
ATOM 2338 O O . VAL A 1 299 ? -17.156 -3.104 12.653 1.00 98.81 299 VAL A O 1
ATOM 2341 N N . ALA A 1 300 ? -15.102 -3.410 11.793 1.00 98.44 300 ALA A N 1
ATOM 2342 C CA . ALA A 1 300 ? -15.002 -4.831 12.068 1.00 98.44 300 ALA A CA 1
ATOM 2343 C C . ALA A 1 300 ? -14.937 -5.088 13.576 1.00 98.44 300 ALA A C 1
ATOM 2345 O O . ALA A 1 300 ? -13.924 -4.818 14.231 1.00 98.44 300 ALA A O 1
ATOM 2346 N N . ASN A 1 301 ? -16.009 -5.657 14.126 1.00 97.62 301 ASN A N 1
ATOM 2347 C CA . ASN A 1 301 ? -16.044 -6.006 15.536 1.00 97.62 301 ASN A CA 1
ATOM 2348 C C . ASN A 1 301 ? -15.220 -7.279 15.795 1.00 97.62 301 ASN A C 1
ATOM 2350 O O . ASN A 1 301 ? -15.581 -8.366 15.338 1.00 97.62 301 ASN A O 1
ATOM 2354 N N . TYR A 1 302 ? -14.153 -7.154 16.586 1.00 95.69 302 TYR A N 1
ATOM 2355 C CA . TYR A 1 302 ? -13.228 -8.231 16.947 1.00 95.69 302 TYR A CA 1
ATOM 2356 C C . TYR A 1 302 ? -13.914 -9.435 17.618 1.00 95.69 302 TYR A C 1
ATOM 2358 O O . TYR A 1 302 ? -13.395 -10.550 17.586 1.00 95.69 302 TYR A O 1
ATOM 2366 N N . ASN A 1 303 ? -15.076 -9.243 18.251 1.00 95.44 303 ASN A N 1
ATOM 2367 C CA . ASN A 1 303 ? -15.846 -10.335 18.854 1.00 95.44 303 ASN A CA 1
ATOM 2368 C C . ASN A 1 303 ? -16.629 -11.156 17.820 1.00 95.44 303 ASN A C 1
ATOM 2370 O O . ASN A 1 303 ? -17.017 -12.282 18.124 1.00 95.44 303 ASN A O 1
ATOM 2374 N N . THR A 1 304 ? -16.824 -10.616 16.615 1.00 97.50 304 THR A N 1
ATOM 2375 C CA . THR A 1 304 ? -17.515 -11.279 15.498 1.00 97.50 304 THR A CA 1
ATOM 2376 C C . THR A 1 304 ? -16.513 -11.868 14.509 1.00 97.50 304 THR A C 1
ATOM 2378 O O . THR A 1 304 ? -16.595 -13.048 14.184 1.00 97.50 304 THR A O 1
ATOM 2381 N N . VAL A 1 305 ? -15.527 -11.075 14.086 1.00 97.62 305 VAL A N 1
ATOM 2382 C CA . VAL A 1 305 ? -14.475 -11.484 13.145 1.00 97.62 305 VAL A CA 1
ATOM 2383 C C . VAL A 1 305 ? -13.096 -11.290 13.764 1.00 97.62 305 VAL A C 1
ATOM 2385 O O . VAL A 1 305 ? -12.879 -10.378 14.558 1.00 97.62 305 VAL A O 1
ATOM 2388 N N . ARG A 1 306 ? -12.136 -12.148 13.412 1.00 95.31 306 ARG A N 1
ATOM 2389 C CA . ARG A 1 306 ? -10.734 -12.025 13.850 1.00 95.31 306 ARG A CA 1
ATOM 2390 C C . ARG A 1 306 ? -9.791 -12.087 12.657 1.00 95.31 306 ARG A C 1
ATOM 2392 O O . ARG A 1 306 ? -10.207 -12.389 11.545 1.00 95.31 306 ARG A O 1
ATOM 2399 N N . ALA A 1 307 ? -8.497 -11.881 12.890 1.00 93.00 307 ALA A N 1
ATOM 2400 C CA . ALA A 1 307 ? -7.470 -12.007 11.852 1.00 93.00 307 ALA A CA 1
ATOM 2401 C C . ALA A 1 307 ? -7.533 -13.359 11.098 1.00 93.00 307 ALA A C 1
ATOM 2403 O O . ALA A 1 307 ? -7.257 -13.415 9.908 1.00 93.00 307 ALA A O 1
ATOM 2404 N N . LYS A 1 308 ? -7.958 -14.431 11.784 1.00 92.25 308 LYS A N 1
ATOM 2405 C CA . LYS A 1 308 ? -8.144 -15.777 11.217 1.00 92.25 308 LYS A CA 1
ATOM 2406 C C . LYS A 1 308 ? -9.506 -16.029 10.546 1.00 92.25 308 LYS A C 1
ATOM 2408 O O . LYS A 1 308 ? -9.720 -17.130 10.049 1.00 92.25 308 LYS A O 1
ATOM 2413 N N . SER A 1 309 ? -10.438 -15.081 10.623 1.00 95.31 309 SER A N 1
ATOM 2414 C CA . SER A 1 309 ? -11.710 -15.162 9.901 1.00 95.31 309 SER A CA 1
ATOM 2415 C C . SER A 1 309 ? -11.454 -14.945 8.416 1.00 95.31 309 SER A C 1
ATOM 2417 O O . SER A 1 309 ? -10.574 -14.167 8.041 1.00 95.31 309 SER A O 1
ATOM 2419 N N . THR A 1 310 ? -12.205 -15.657 7.592 1.00 96.44 310 THR A N 1
ATOM 2420 C CA . THR A 1 310 ? -12.168 -15.571 6.134 1.00 96.44 310 THR A CA 1
ATOM 2421 C C . THR A 1 310 ? -12.616 -14.197 5.656 1.00 96.44 310 THR A C 1
ATOM 2423 O O . THR A 1 310 ? -13.421 -13.543 6.317 1.00 96.44 310 THR A O 1
ATOM 2426 N N . VAL A 1 311 ? -12.122 -13.745 4.504 1.00 97.62 311 VAL A N 1
ATOM 2427 C CA . VAL A 1 311 ? -12.570 -12.481 3.896 1.00 97.62 311 VAL A CA 1
ATOM 2428 C C . VAL A 1 311 ? -14.085 -12.480 3.644 1.00 97.62 311 VAL A C 1
ATOM 2430 O O . VAL A 1 311 ? -14.740 -11.462 3.868 1.00 97.62 311 VAL A O 1
ATOM 2433 N N . GLY A 1 312 ? -14.655 -13.625 3.263 1.00 98.50 312 GLY A N 1
ATOM 2434 C CA . GLY A 1 312 ? -16.092 -13.818 3.083 1.00 98.50 312 GLY A CA 1
ATOM 2435 C C . GLY A 1 312 ? -16.893 -13.480 4.340 1.00 98.50 312 GLY A C 1
ATOM 2436 O O . GLY A 1 312 ? -17.866 -12.738 4.249 1.00 98.50 312 GLY A O 1
ATOM 2437 N N . GLU A 1 313 ? -16.434 -13.898 5.526 1.00 98.62 313 GLU A N 1
ATOM 2438 C CA . GLU A 1 313 ? -17.087 -13.544 6.797 1.00 98.62 313 GLU A CA 1
ATOM 2439 C C . GLU A 1 313 ? -17.114 -12.023 7.037 1.00 98.62 313 GLU A C 1
ATOM 2441 O O . GLU A 1 313 ? -18.099 -11.502 7.562 1.00 98.62 313 GLU A O 1
ATOM 2446 N N . TYR A 1 314 ? -16.077 -11.276 6.641 1.00 98.69 314 TYR A N 1
ATOM 2447 C CA . TYR A 1 314 ? -16.114 -9.808 6.728 1.00 98.69 314 TYR A CA 1
ATOM 2448 C C . TYR A 1 314 ? -17.167 -9.228 5.782 1.00 98.69 314 TYR A C 1
ATOM 2450 O O . TYR A 1 314 ? -17.958 -8.378 6.196 1.00 98.69 314 TYR A O 1
ATOM 2458 N N . TRP A 1 315 ? -17.211 -9.705 4.535 1.00 98.69 315 TRP A N 1
ATOM 2459 C CA . TRP A 1 315 ? -18.173 -9.241 3.533 1.00 98.69 315 TRP A CA 1
ATOM 2460 C C . TRP A 1 315 ? -19.621 -9.548 3.911 1.00 98.69 315 TRP A C 1
ATOM 2462 O O . TRP A 1 315 ? -20.477 -8.675 3.778 1.00 98.69 315 TRP A O 1
ATOM 2472 N N . GLU A 1 316 ? -19.898 -10.745 4.429 1.00 98.44 316 GLU A N 1
ATOM 2473 C CA . GLU A 1 316 ? -21.227 -11.153 4.900 1.00 98.44 316 GLU A CA 1
ATOM 2474 C C . GLU A 1 316 ? -21.742 -10.262 6.037 1.00 98.44 316 GLU A C 1
ATOM 2476 O O . GLU A 1 316 ? -22.937 -9.975 6.109 1.00 98.44 316 GLU A O 1
ATOM 2481 N N . ASN A 1 317 ? -20.837 -9.779 6.896 1.00 98.31 317 ASN A N 1
ATOM 2482 C CA . ASN A 1 317 ? -21.159 -8.857 7.985 1.00 98.31 317 ASN A CA 1
ATOM 2483 C C . ASN A 1 317 ? -21.130 -7.374 7.565 1.00 98.31 317 ASN A C 1
ATOM 2485 O O . ASN A 1 317 ? -21.435 -6.506 8.381 1.00 98.31 317 ASN A O 1
ATOM 2489 N N . GLY A 1 318 ? -20.774 -7.058 6.313 1.00 98.25 318 GLY A N 1
ATOM 2490 C CA . GLY A 1 318 ? -20.638 -5.678 5.833 1.00 98.25 318 GLY A CA 1
ATOM 2491 C C . GLY A 1 318 ? -19.457 -4.914 6.446 1.00 98.25 318 GLY A C 1
ATOM 2492 O O . GLY A 1 318 ? -19.436 -3.681 6.415 1.00 98.25 318 GLY A O 1
ATOM 2493 N N . TYR A 1 319 ? -18.478 -5.627 7.007 1.00 98.75 319 TYR A N 1
ATOM 2494 C CA . TYR A 1 319 ? -17.293 -5.034 7.612 1.00 98.75 319 TYR A CA 1
ATOM 2495 C C . TYR A 1 319 ? -16.256 -4.662 6.557 1.00 98.75 319 TYR A C 1
ATOM 2497 O O . TYR A 1 319 ? -15.904 -5.459 5.691 1.00 98.75 319 TYR A O 1
ATOM 2505 N N . GLN A 1 320 ? -15.737 -3.440 6.669 1.00 98.75 320 GLN A N 1
ATOM 2506 C CA . GLN A 1 320 ? -14.763 -2.875 5.737 1.00 98.75 320 GLN A CA 1
ATOM 2507 C C . GLN A 1 320 ? -13.573 -2.207 6.434 1.00 98.75 320 GLN A C 1
ATOM 2509 O O . GLN A 1 320 ? -12.577 -1.941 5.774 1.00 98.75 320 GLN A O 1
ATOM 2514 N N . VAL A 1 321 ? -13.650 -1.898 7.733 1.00 98.88 321 VAL A N 1
ATOM 2515 C CA . VAL A 1 321 ? -12.596 -1.150 8.439 1.00 98.88 321 VAL A CA 1
ATOM 2516 C C . VAL A 1 321 ? -12.149 -1.900 9.679 1.00 98.88 321 VAL A C 1
ATOM 2518 O O . VAL A 1 321 ? -12.934 -2.112 10.598 1.00 98.88 321 VAL A O 1
ATOM 2521 N N . ILE A 1 322 ? -10.869 -2.248 9.735 1.00 98.69 322 ILE A N 1
ATOM 2522 C CA . ILE A 1 322 ? -10.214 -2.748 10.942 1.00 98.69 322 ILE A CA 1
ATOM 2523 C C . ILE A 1 322 ? -9.406 -1.602 11.536 1.00 98.69 322 ILE A C 1
ATOM 2525 O O . ILE A 1 322 ? -8.565 -1.014 10.860 1.00 98.69 322 ILE A O 1
ATOM 2529 N N . ILE A 1 323 ? -9.660 -1.295 12.805 1.00 98.50 323 ILE A N 1
ATOM 2530 C CA . ILE A 1 323 ? -8.932 -0.267 13.549 1.00 98.50 323 ILE A CA 1
ATOM 2531 C C . ILE A 1 323 ? -8.014 -0.987 14.522 1.00 98.50 323 ILE A C 1
ATOM 2533 O O . ILE A 1 323 ? -8.497 -1.593 15.478 1.00 98.50 323 ILE A O 1
ATOM 2537 N N . VAL A 1 324 ? -6.706 -0.912 14.305 1.00 98.00 324 VAL A N 1
ATOM 2538 C CA . VAL A 1 324 ? -5.724 -1.322 15.311 1.00 98.00 324 VAL A CA 1
ATOM 2539 C C . VAL A 1 324 ? -5.278 -0.080 16.064 1.0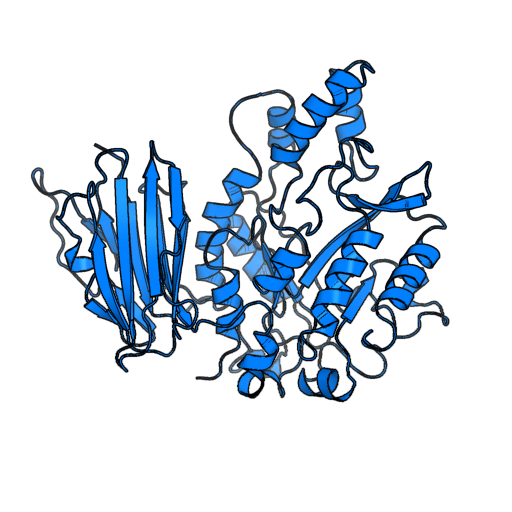0 98.00 324 VAL A C 1
ATOM 2541 O O . VAL A 1 324 ? -4.984 0.942 15.453 1.00 98.00 324 VAL A O 1
ATOM 2544 N N . TYR A 1 325 ? -5.278 -0.139 17.396 1.00 97.81 325 TYR A N 1
ATOM 2545 C CA . TYR A 1 325 ? -4.993 1.029 18.226 1.00 97.81 325 TYR A CA 1
ATOM 2546 C C . TYR A 1 325 ? -3.945 0.698 19.289 1.00 97.81 325 TYR A C 1
ATOM 2548 O O . TYR A 1 325 ? -4.208 -0.076 20.216 1.00 97.81 325 TYR A O 1
ATOM 2556 N N . GLN A 1 326 ? -2.751 1.294 19.184 1.00 94.62 326 GLN A N 1
ATOM 2557 C CA . GLN A 1 326 ? -1.618 1.042 20.087 1.00 94.62 326 GLN A CA 1
ATOM 2558 C C . GLN A 1 326 ? -1.762 1.761 21.445 1.00 94.62 326 GLN A C 1
ATOM 2560 O O . GLN A 1 326 ? -0.856 2.436 21.926 1.00 94.62 326 GLN A O 1
ATOM 2565 N N . ASN A 1 327 ? -2.909 1.598 22.114 1.00 95.62 327 ASN A N 1
ATOM 2566 C CA . ASN A 1 327 ? -3.102 1.998 23.508 1.00 95.62 327 ASN A CA 1
ATOM 2567 C C . ASN A 1 327 ? -3.915 0.933 24.267 1.00 95.62 327 ASN A C 1
ATOM 2569 O O . ASN A 1 327 ? -5.115 0.736 24.053 1.00 95.62 327 ASN A O 1
ATOM 2573 N N . THR A 1 328 ? -3.245 0.233 25.186 1.00 92.94 328 THR A N 1
ATOM 2574 C CA . THR A 1 328 ? -3.845 -0.887 25.933 1.00 92.94 328 THR A CA 1
ATOM 2575 C C . THR A 1 328 ? -4.982 -0.440 26.855 1.00 92.94 328 THR A C 1
ATOM 2577 O O . THR A 1 328 ? -5.912 -1.207 27.087 1.00 92.94 328 THR A O 1
ATOM 2580 N N . GLU A 1 329 ? -4.933 0.779 27.391 1.00 94.62 329 GLU A N 1
ATOM 2581 C CA . GLU A 1 329 ? -5.985 1.275 28.279 1.00 94.62 329 GLU A CA 1
ATOM 2582 C C . GLU A 1 329 ? -7.282 1.518 27.511 1.00 94.62 329 GLU A C 1
ATOM 2584 O O . GLU A 1 329 ? -8.339 1.073 27.952 1.00 94.62 329 GLU A O 1
ATOM 2589 N N . GLN A 1 330 ? -7.207 2.146 26.332 1.00 96.06 330 GLN A N 1
ATOM 2590 C CA . GLN A 1 330 ? -8.394 2.408 25.512 1.00 96.06 330 GLN A CA 1
ATOM 2591 C C . GLN A 1 330 ? -9.026 1.118 24.990 1.00 96.06 330 GLN A C 1
ATOM 2593 O O . GLN A 1 330 ? -10.238 0.952 25.078 1.00 96.06 330 GLN A O 1
ATOM 2598 N N . THR A 1 331 ? -8.210 0.174 24.511 1.00 94.56 331 THR A N 1
ATOM 2599 C CA . THR A 1 331 ? -8.692 -1.113 23.965 1.00 94.56 331 THR A CA 1
ATOM 2600 C C . THR A 1 331 ? -9.377 -2.008 25.007 1.00 94.56 331 THR A C 1
ATOM 2602 O O . THR A 1 331 ? -10.069 -2.953 24.641 1.00 94.56 331 THR A O 1
ATOM 2605 N N . LYS A 1 332 ? -9.215 -1.715 26.306 1.00 94.62 332 LYS A N 1
ATOM 2606 C CA . LYS A 1 332 ? -9.882 -2.416 27.417 1.00 94.62 332 LYS A CA 1
ATOM 2607 C C . LYS A 1 332 ? -11.139 -1.712 27.929 1.00 94.62 332 LYS A C 1
ATOM 2609 O O . LYS A 1 332 ? -11.802 -2.251 28.815 1.00 94.62 332 LYS A O 1
ATOM 2614 N N . LYS A 1 333 ? -11.465 -0.513 27.437 1.00 96.38 333 LYS A N 1
ATOM 2615 C CA . LYS A 1 333 ? -12.679 0.198 27.854 1.00 96.38 333 LYS A CA 1
ATOM 2616 C C . LYS A 1 333 ? -13.910 -0.481 27.268 1.00 96.38 333 LYS A C 1
ATOM 2618 O O . LYS A 1 333 ? -13.981 -0.696 26.064 1.00 96.38 333 LYS A O 1
ATOM 2623 N N . GLU A 1 334 ? -14.910 -0.714 28.114 1.00 96.62 334 GLU A N 1
ATOM 2624 C CA . GLU A 1 334 ? -16.197 -1.325 27.740 1.00 96.62 334 GLU A CA 1
ATOM 2625 C C . GLU A 1 334 ? -16.866 -0.603 26.557 1.00 96.62 334 GLU A C 1
ATOM 2627 O O . GLU A 1 334 ? -17.347 -1.242 25.628 1.00 96.62 334 GLU A O 1
ATOM 2632 N N . LYS A 1 335 ? -16.797 0.737 26.523 1.00 96.19 335 LYS A N 1
ATOM 2633 C CA . LYS A 1 335 ? -17.328 1.563 25.421 1.00 96.19 335 LYS A CA 1
ATOM 2634 C C . LYS A 1 335 ? -16.771 1.177 24.040 1.00 96.19 335 LYS A C 1
ATOM 2636 O O . LYS A 1 335 ? -17.461 1.369 23.043 1.00 96.19 335 LYS A O 1
ATOM 2641 N N . TYR A 1 336 ? -15.544 0.662 23.973 1.00 97.06 336 TYR A N 1
ATOM 2642 C CA . TYR A 1 336 ? -14.849 0.335 22.724 1.00 97.06 336 TYR A CA 1
ATOM 2643 C C . TYR A 1 336 ? -14.654 -1.168 22.520 1.00 97.06 336 TYR A C 1
ATOM 2645 O O . TYR A 1 336 ? -13.892 -1.577 21.640 1.00 97.06 336 TYR A O 1
ATOM 2653 N N . GLU A 1 337 ? -15.326 -1.996 23.322 1.00 94.25 337 GLU A N 1
ATOM 2654 C CA . GLU A 1 337 ? -15.144 -3.440 23.304 1.00 94.25 337 GLU A CA 1
ATOM 2655 C C . GLU A 1 337 ? -15.388 -4.020 21.902 1.00 94.25 337 GLU A C 1
ATOM 2657 O O . GLU A 1 337 ? -16.465 -3.912 21.312 1.00 94.25 337 GLU A O 1
ATOM 2662 N N . GLY A 1 338 ? -14.337 -4.622 21.347 1.00 94.94 338 GLY A N 1
ATOM 2663 C CA . GLY A 1 338 ? -14.331 -5.213 20.013 1.00 94.94 338 GLY A CA 1
ATOM 2664 C C . GLY A 1 338 ? -14.252 -4.220 18.847 1.00 94.94 338 GLY A C 1
ATOM 2665 O O . GLY A 1 338 ? -13.929 -4.645 17.745 1.00 94.94 338 GLY A O 1
ATOM 2666 N N . LEU A 1 339 ? -14.489 -2.922 19.053 1.00 97.81 339 LEU A N 1
ATOM 2667 C CA . LEU A 1 339 ? -14.490 -1.915 17.980 1.00 97.81 339 LEU A CA 1
ATOM 2668 C C . LEU A 1 339 ? -13.089 -1.394 17.635 1.00 97.81 339 LEU A C 1
ATOM 2670 O O . LEU A 1 339 ? -12.848 -0.991 16.500 1.00 97.81 339 LEU A O 1
ATOM 2674 N N . ILE A 1 340 ? -12.160 -1.428 18.594 1.00 97.62 340 ILE A N 1
ATOM 2675 C CA . ILE A 1 340 ? -10.737 -1.145 18.369 1.00 97.62 340 ILE A CA 1
ATOM 2676 C C . ILE A 1 340 ? -9.902 -2.346 18.807 1.00 97.62 340 ILE A C 1
ATOM 2678 O O . ILE A 1 340 ? -10.047 -2.877 19.910 1.00 97.62 340 ILE A O 1
ATOM 2682 N N . TRP A 1 341 ? -9.039 -2.814 17.917 1.00 96.56 341 TRP A N 1
ATOM 2683 C CA . TRP A 1 341 ? -8.266 -4.027 18.111 1.00 96.56 341 TRP A CA 1
ATOM 2684 C C . TRP A 1 341 ? -6.997 -3.717 18.901 1.00 96.56 341 TRP A C 1
ATOM 2686 O O . TRP A 1 341 ? -6.289 -2.748 18.625 1.00 96.56 341 TRP A O 1
ATOM 2696 N N . HIS A 1 342 ? -6.686 -4.570 19.879 1.00 93.12 342 HIS A N 1
ATOM 2697 C CA . HIS A 1 342 ? -5.455 -4.440 20.654 1.00 93.12 342 HIS A CA 1
ATOM 2698 C C . HIS A 1 342 ? -4.218 -4.771 19.810 1.00 93.12 342 HIS A C 1
ATOM 2700 O O . HIS A 1 342 ? -4.272 -5.619 18.915 1.00 93.12 342 HIS A O 1
ATOM 2706 N N . SER A 1 343 ? -3.075 -4.198 20.186 1.00 86.81 343 SER A N 1
ATOM 2707 C CA . SER A 1 343 ? -1.788 -4.351 19.495 1.00 86.81 343 SER A CA 1
ATOM 2708 C C . SER A 1 343 ? -1.352 -5.795 19.262 1.00 86.81 343 SER A C 1
ATOM 2710 O O . SER A 1 343 ? -0.847 -6.123 18.203 1.00 86.81 343 SER A O 1
ATOM 2712 N N . GLY A 1 344 ? -1.620 -6.709 20.198 1.00 89.69 344 GLY A N 1
ATOM 2713 C CA . GLY A 1 344 ? -1.334 -8.142 20.017 1.00 89.69 344 GLY A CA 1
ATOM 2714 C C . GLY A 1 344 ? -2.029 -8.835 18.825 1.00 89.69 344 GLY A C 1
ATOM 2715 O O . GLY A 1 344 ? -1.703 -9.989 18.554 1.00 89.69 344 GLY A O 1
ATOM 2716 N N . ASN A 1 345 ? -2.966 -8.173 18.132 1.00 91.62 345 ASN A N 1
ATOM 2717 C CA . ASN A 1 345 ? -3.591 -8.676 16.900 1.00 91.62 345 ASN A CA 1
ATOM 2718 C C . ASN A 1 345 ? -2.780 -8.395 15.638 1.00 91.62 345 ASN A C 1
ATOM 2720 O O . ASN A 1 345 ? -3.120 -8.924 14.582 1.00 91.62 345 ASN A O 1
ATOM 2724 N N . ILE A 1 346 ? -1.721 -7.595 15.745 1.00 92.94 346 ILE A N 1
ATOM 2725 C CA . ILE A 1 346 ? -0.809 -7.298 14.652 1.00 92.94 346 ILE A CA 1
ATOM 2726 C C . ILE A 1 346 ? 0.636 -7.367 15.140 1.00 92.94 346 ILE A C 1
ATOM 2728 O O . ILE A 1 346 ? 0.960 -7.060 16.286 1.00 92.94 346 ILE A O 1
ATOM 2732 N N . ARG A 1 347 ? 1.533 -7.816 14.273 1.00 92.31 347 ARG A N 1
ATOM 2733 C CA . ARG A 1 347 ? 2.969 -7.855 14.532 1.00 92.31 347 ARG A CA 1
ATOM 2734 C C . ARG A 1 347 ? 3.649 -7.039 13.446 1.00 92.31 347 ARG A C 1
ATOM 2736 O O . ARG A 1 347 ? 3.637 -7.456 12.296 1.00 92.31 347 ARG A O 1
ATOM 2743 N N . SER A 1 348 ? 4.209 -5.894 13.829 1.00 91.62 348 SER A N 1
ATOM 2744 C CA . SER A 1 348 ? 4.899 -4.964 12.928 1.00 91.62 348 SER A CA 1
ATOM 2745 C C . SER A 1 348 ? 6.321 -4.686 13.432 1.00 91.62 348 SER A C 1
ATOM 2747 O O . SER A 1 348 ? 6.582 -3.642 14.024 1.00 91.62 348 SER A O 1
ATOM 2749 N N . PRO A 1 349 ? 7.230 -5.672 13.332 1.00 90.56 349 PRO A N 1
ATOM 2750 C CA . PRO A 1 349 ? 8.618 -5.499 13.739 1.00 90.56 349 PRO A CA 1
ATOM 2751 C C . PRO A 1 349 ? 9.337 -4.553 12.775 1.00 90.56 349 PRO A C 1
ATOM 2753 O O . PRO A 1 349 ? 9.339 -4.766 11.563 1.00 90.56 349 PRO A O 1
ATOM 2756 N N . TRP A 1 350 ? 9.972 -3.525 13.332 1.00 89.50 350 TRP A N 1
ATOM 2757 C CA . TRP A 1 350 ? 10.763 -2.576 12.562 1.00 89.50 350 TRP A CA 1
ATOM 2758 C C . TRP A 1 350 ? 12.146 -3.171 12.243 1.00 89.50 350 TRP A C 1
ATOM 2760 O O . TRP A 1 350 ? 12.842 -3.580 13.177 1.00 89.50 350 TRP A O 1
ATOM 2770 N N . PRO A 1 351 ? 12.570 -3.259 10.965 1.00 88.00 351 PRO A N 1
ATOM 2771 C CA . PRO A 1 351 ? 13.842 -3.889 10.629 1.00 88.00 351 PRO A CA 1
ATOM 2772 C C . PRO A 1 351 ? 15.067 -3.110 11.110 1.00 88.00 351 PRO A C 1
ATOM 2774 O O . PRO A 1 351 ? 16.057 -3.734 11.463 1.00 88.00 351 PRO A O 1
ATOM 2777 N N . GLU A 1 352 ? 15.061 -1.775 11.121 1.00 86.56 352 GLU A N 1
ATOM 2778 C CA . GLU A 1 352 ? 16.253 -0.962 11.440 1.00 86.56 352 GLU A CA 1
ATOM 2779 C C . GLU A 1 352 ? 17.476 -1.314 10.553 1.00 86.56 352 GLU A C 1
ATOM 2781 O O . GLU A 1 352 ? 18.574 -1.583 11.051 1.00 86.56 352 GLU A O 1
ATOM 2786 N N . ALA A 1 353 ? 17.296 -1.424 9.235 1.00 86.62 353 ALA A N 1
ATOM 2787 C CA . ALA A 1 353 ? 18.361 -1.785 8.291 1.00 86.62 353 ALA A CA 1
ATOM 2788 C C . ALA A 1 353 ? 18.786 -0.583 7.441 1.00 86.62 353 ALA A C 1
ATOM 2790 O O . ALA A 1 353 ? 17.928 0.131 6.939 1.00 86.62 353 ALA A O 1
ATOM 2791 N N . SER A 1 354 ? 20.090 -0.385 7.228 1.00 83.62 354 SER A N 1
ATOM 2792 C CA . SER A 1 354 ? 20.613 0.741 6.433 1.00 83.62 354 SER A CA 1
ATOM 2793 C C . SER A 1 354 ? 20.991 0.382 4.990 1.00 83.62 354 SER A C 1
ATOM 2795 O O . SER A 1 354 ? 21.410 1.249 4.231 1.00 83.62 354 SER A O 1
ATOM 2797 N N . ASN A 1 355 ? 20.871 -0.891 4.602 1.00 84.56 355 ASN A N 1
ATOM 2798 C CA . ASN A 1 355 ? 21.079 -1.382 3.235 1.00 84.56 355 ASN A CA 1
ATOM 2799 C C . ASN A 1 355 ? 20.256 -2.654 2.969 1.00 84.56 355 ASN A C 1
ATOM 2801 O O . ASN A 1 355 ? 19.748 -3.286 3.901 1.00 84.56 355 ASN A O 1
ATOM 2805 N N . THR A 1 356 ? 20.144 -3.028 1.694 1.00 85.56 356 THR A N 1
ATOM 2806 C CA . THR A 1 356 ? 19.305 -4.129 1.199 1.00 85.56 356 THR A CA 1
ATOM 2807 C C . THR A 1 356 ? 19.731 -5.507 1.715 1.00 85.56 356 THR A C 1
ATOM 2809 O O . THR A 1 356 ? 18.860 -6.301 2.065 1.00 85.56 356 THR A O 1
ATOM 2812 N N . ASP A 1 357 ? 21.029 -5.784 1.866 1.00 85.69 357 ASP A N 1
ATOM 2813 C CA . ASP A 1 357 ? 21.519 -7.062 2.412 1.00 85.69 357 ASP A CA 1
ATOM 2814 C C . ASP A 1 357 ? 21.109 -7.253 3.878 1.00 85.69 357 ASP A C 1
ATOM 2816 O O . ASP A 1 357 ? 20.584 -8.301 4.270 1.00 85.69 357 ASP A O 1
ATOM 2820 N N . GLN A 1 358 ? 21.308 -6.216 4.700 1.00 89.19 358 GLN A N 1
ATOM 2821 C CA . GLN A 1 358 ? 20.859 -6.228 6.092 1.00 89.19 358 GLN A CA 1
ATOM 2822 C C . GLN A 1 358 ? 19.340 -6.330 6.181 1.00 89.19 358 GLN A C 1
ATOM 2824 O O . GLN A 1 358 ? 18.830 -7.072 7.021 1.00 89.19 358 GLN A O 1
ATOM 2829 N N . LEU A 1 359 ? 18.621 -5.606 5.318 1.00 89.00 359 LEU A N 1
ATOM 2830 C CA . LEU A 1 359 ? 17.167 -5.651 5.278 1.00 89.00 359 LEU A CA 1
ATOM 2831 C C . LEU A 1 359 ? 16.687 -7.073 4.983 1.00 89.00 359 LEU A C 1
ATOM 2833 O O . LEU A 1 359 ? 15.911 -7.611 5.769 1.00 89.00 359 LEU A O 1
ATOM 2837 N N . LYS A 1 360 ? 17.211 -7.722 3.936 1.00 87.38 360 LYS A N 1
ATOM 2838 C CA . LYS A 1 360 ? 16.862 -9.105 3.585 1.00 87.38 360 LYS A CA 1
ATOM 2839 C C . LYS A 1 360 ? 17.060 -10.051 4.771 1.00 87.38 360 LYS A C 1
ATOM 2841 O O . LYS A 1 360 ? 16.120 -10.736 5.172 1.00 87.38 360 LYS A O 1
ATOM 2846 N N . ALA A 1 361 ? 18.240 -10.030 5.394 1.00 87.75 361 ALA A N 1
ATOM 2847 C CA . ALA A 1 361 ? 18.547 -10.900 6.530 1.00 87.75 361 ALA A CA 1
ATOM 2848 C C . ALA A 1 361 ? 17.592 -10.682 7.721 1.00 87.75 361 ALA A C 1
ATOM 2850 O O . ALA A 1 361 ? 17.147 -11.638 8.362 1.00 87.75 361 ALA A O 1
ATOM 2851 N N . LYS A 1 362 ? 17.239 -9.425 8.015 1.00 89.56 362 LYS A N 1
ATOM 2852 C CA . LYS A 1 362 ? 16.320 -9.093 9.110 1.00 89.56 362 LYS A CA 1
ATOM 2853 C C . LYS A 1 362 ? 14.872 -9.463 8.801 1.00 89.56 362 LYS A C 1
ATOM 2855 O O . LYS A 1 362 ? 14.173 -9.953 9.687 1.00 89.56 362 LYS A O 1
ATOM 2860 N N . LEU A 1 363 ? 14.432 -9.292 7.558 1.00 87.38 363 LEU A N 1
ATOM 2861 C CA . LEU A 1 363 ? 13.112 -9.727 7.106 1.00 87.38 363 LEU A CA 1
ATOM 2862 C C . LEU A 1 363 ? 12.953 -11.249 7.188 1.00 87.38 363 LEU A C 1
ATOM 2864 O O . LEU A 1 363 ? 11.898 -11.737 7.601 1.00 87.38 363 LEU A O 1
ATOM 2868 N N . GLU A 1 364 ? 14.001 -12.000 6.848 1.00 83.69 364 GLU A N 1
ATOM 2869 C CA . GLU A 1 364 ? 14.036 -13.459 6.982 1.00 83.69 364 GLU A CA 1
ATOM 2870 C C . GLU A 1 364 ? 13.965 -13.909 8.444 1.00 83.69 364 GLU A C 1
ATOM 2872 O O . GLU A 1 364 ? 13.179 -14.800 8.779 1.00 83.69 364 GLU A O 1
ATOM 2877 N N . ALA A 1 365 ? 14.760 -13.291 9.322 1.00 85.06 365 ALA A N 1
ATOM 2878 C CA . ALA A 1 365 ? 14.737 -13.582 10.753 1.00 85.06 365 ALA A CA 1
ATOM 2879 C C . ALA A 1 365 ? 13.359 -13.272 11.353 1.00 85.06 365 ALA A C 1
ATOM 2881 O O . ALA A 1 365 ? 12.729 -14.131 11.973 1.00 85.06 365 ALA A O 1
ATOM 2882 N N . SER A 1 366 ? 12.832 -12.080 11.071 1.00 83.62 366 SER A N 1
ATOM 2883 C CA . SER A 1 366 ? 11.541 -11.643 11.589 1.00 83.62 366 SER A CA 1
ATOM 2884 C C . SER A 1 366 ? 10.377 -12.505 11.092 1.00 83.62 366 SER A C 1
ATOM 2886 O O . SER A 1 366 ? 9.482 -12.860 11.862 1.00 83.62 366 SER A O 1
ATOM 2888 N N . SER A 1 367 ? 10.424 -12.938 9.831 1.00 78.94 367 SER A N 1
ATOM 2889 C CA . SER A 1 367 ? 9.447 -13.879 9.274 1.00 78.94 367 SER A CA 1
ATOM 2890 C C . SER A 1 367 ? 9.401 -15.207 10.038 1.00 78.94 367 SER A C 1
ATOM 2892 O O . SER A 1 367 ? 8.340 -15.816 10.151 1.00 78.94 367 SER A O 1
ATOM 2894 N N . LYS A 1 368 ? 10.526 -15.666 10.594 1.00 78.31 368 LYS A N 1
ATOM 2895 C CA . LYS A 1 368 ? 10.580 -16.904 11.388 1.00 78.31 368 LYS A CA 1
ATOM 2896 C C . LYS A 1 368 ? 10.135 -16.681 12.834 1.00 78.31 368 LYS A C 1
ATOM 2898 O O . LYS A 1 368 ? 9.466 -17.539 13.403 1.00 78.31 368 LYS A O 1
ATOM 2903 N N . GLU A 1 369 ? 10.494 -15.543 13.421 1.00 80.62 369 GLU A N 1
ATOM 2904 C CA . GLU A 1 369 ? 10.366 -15.297 14.863 1.00 80.62 369 GLU A CA 1
ATOM 2905 C C . GLU A 1 369 ? 9.054 -14.616 15.272 1.00 80.62 369 GLU A C 1
ATOM 2907 O O . GLU A 1 369 ? 8.549 -14.845 16.372 1.00 80.62 369 GLU A O 1
ATOM 2912 N N . ASN A 1 370 ? 8.495 -13.760 14.415 1.00 80.00 370 ASN A N 1
ATOM 2913 C CA . ASN A 1 370 ? 7.421 -12.844 14.803 1.00 80.00 370 ASN A CA 1
ATOM 2914 C C . ASN A 1 370 ? 6.042 -13.221 14.245 1.00 80.00 370 ASN A C 1
ATOM 2916 O O . ASN A 1 370 ? 5.037 -12.658 14.691 1.00 80.00 370 ASN A O 1
ATOM 2920 N N . ARG A 1 371 ? 5.962 -14.162 13.298 1.00 77.69 371 ARG A N 1
ATOM 2921 C CA . ARG A 1 371 ? 4.683 -14.609 12.731 1.00 77.69 371 ARG A CA 1
ATOM 2922 C C . ARG A 1 371 ? 3.867 -15.395 13.758 1.00 77.69 371 ARG A C 1
ATOM 2924 O O . ARG A 1 371 ? 4.391 -16.221 14.503 1.00 77.69 371 ARG A O 1
ATOM 2931 N N . HIS A 1 372 ? 2.557 -15.157 13.784 1.00 81.06 372 HIS A N 1
ATOM 2932 C CA . HIS A 1 372 ? 1.658 -15.772 14.759 1.00 81.06 372 HIS A CA 1
ATOM 2933 C C . HIS A 1 372 ? 0.301 -16.132 14.141 1.00 81.06 372 HIS A C 1
ATOM 2935 O O . HIS A 1 372 ? -0.366 -15.275 13.570 1.00 81.06 372 HIS A O 1
ATOM 2941 N N . LYS A 1 373 ? -0.164 -17.371 14.366 1.00 78.25 373 LYS A N 1
ATOM 2942 C CA . LYS A 1 373 ? -1.379 -17.956 13.748 1.00 78.25 373 LYS A CA 1
ATOM 2943 C C . LYS A 1 373 ? -2.657 -17.138 13.896 1.00 78.25 373 LYS A C 1
ATOM 2945 O O . LYS A 1 373 ? -3.566 -17.237 13.080 1.00 78.25 373 LYS A O 1
ATOM 2950 N N . GLY A 1 374 ? -2.760 -16.396 14.994 1.00 85.19 374 GLY A N 1
ATOM 2951 C CA . GLY A 1 374 ? -3.944 -15.608 15.338 1.00 85.19 374 GLY A CA 1
ATOM 2952 C C . GLY A 1 374 ? -3.823 -14.110 15.070 1.00 85.19 374 GLY A C 1
ATOM 2953 O O . GLY A 1 374 ? -4.731 -13.387 15.465 1.00 85.19 374 GLY A O 1
ATOM 2954 N N . ALA A 1 375 ? -2.716 -13.643 14.490 1.00 89.56 375 ALA A N 1
ATOM 2955 C CA . ALA A 1 375 ? -2.449 -12.221 14.291 1.00 89.56 375 ALA A CA 1
ATOM 2956 C C . ALA A 1 375 ? -2.156 -11.910 12.820 1.00 89.56 375 ALA A C 1
ATOM 2958 O O . ALA A 1 375 ? -1.797 -12.795 12.044 1.00 89.56 375 ALA A O 1
ATOM 2959 N N . LEU A 1 376 ? -2.313 -10.640 12.469 1.00 92.38 376 LEU A N 1
ATOM 2960 C CA . LEU A 1 376 ? -1.778 -10.049 11.252 1.00 92.38 376 LEU A CA 1
ATOM 2961 C C . LEU A 1 376 ? -0.259 -9.891 11.392 1.00 92.38 376 LEU A C 1
ATOM 2963 O O . LEU A 1 376 ? 0.253 -9.672 12.495 1.00 92.38 376 LEU A O 1
ATOM 2967 N N . PHE A 1 377 ? 0.458 -9.967 10.277 1.00 91.38 377 PHE A N 1
ATOM 2968 C CA . PHE A 1 377 ? 1.899 -9.746 10.236 1.00 91.38 377 PHE A CA 1
ATOM 2969 C C . PHE A 1 377 ? 2.251 -8.727 9.156 1.00 91.38 377 PHE A C 1
ATOM 2971 O O . PHE A 1 377 ? 1.820 -8.870 8.010 1.00 91.38 377 PHE A O 1
ATOM 2978 N N . VAL A 1 378 ? 3.027 -7.717 9.545 1.00 92.75 378 VAL A N 1
ATOM 2979 C CA . VAL A 1 378 ? 3.494 -6.625 8.694 1.00 92.75 378 VAL A CA 1
ATOM 2980 C C . VAL A 1 378 ? 4.967 -6.836 8.391 1.00 92.75 378 VAL A C 1
ATOM 2982 O O . VAL A 1 378 ? 5.812 -6.844 9.284 1.00 92.75 378 VAL A O 1
ATOM 2985 N N . MET A 1 379 ? 5.265 -6.991 7.109 1.00 90.12 379 MET A N 1
ATOM 2986 C CA . MET A 1 379 ? 6.612 -7.015 6.572 1.00 90.12 379 MET A CA 1
ATOM 2987 C C . MET A 1 379 ? 6.972 -5.626 6.050 1.00 90.12 379 MET A C 1
ATOM 2989 O O . MET A 1 379 ? 6.291 -5.115 5.164 1.00 90.12 379 MET A O 1
ATOM 2993 N N . GLN A 1 380 ? 8.043 -5.033 6.577 1.00 91.75 380 GLN A N 1
ATOM 2994 C CA . GLN A 1 380 ? 8.435 -3.666 6.235 1.00 91.75 380 GLN A CA 1
ATOM 2995 C C . GLN A 1 380 ? 9.659 -3.656 5.312 1.00 91.75 380 GLN A C 1
ATOM 2997 O O . GLN A 1 380 ? 10.786 -3.836 5.764 1.00 91.75 380 GLN A O 1
ATOM 3002 N N . GLY A 1 381 ? 9.450 -3.453 4.013 1.00 90.06 381 GLY A N 1
ATOM 3003 C CA . GLY A 1 381 ? 10.506 -3.282 3.013 1.00 90.06 381 GLY A CA 1
ATOM 3004 C C . GLY A 1 381 ? 11.068 -1.860 3.012 1.00 90.06 381 GLY A C 1
ATOM 3005 O O . GLY A 1 381 ? 11.028 -1.193 1.985 1.00 90.06 381 GLY A O 1
ATOM 3006 N N . ILE A 1 382 ? 11.531 -1.381 4.170 1.00 89.31 382 ILE A N 1
ATOM 3007 C CA . ILE A 1 382 ? 12.009 -0.005 4.363 1.00 89.31 382 ILE A CA 1
ATOM 3008 C C . ILE A 1 382 ? 13.464 0.017 4.835 1.00 89.31 382 ILE A C 1
ATOM 3010 O O . ILE A 1 382 ? 13.884 -0.823 5.636 1.00 89.31 382 ILE A O 1
ATOM 3014 N N . LEU A 1 383 ? 14.224 1.007 4.364 1.00 86.00 383 LEU A N 1
ATOM 3015 C CA . LEU A 1 383 ? 15.573 1.294 4.848 1.00 86.00 383 LEU A CA 1
ATOM 3016 C C . LEU A 1 383 ? 15.541 2.480 5.807 1.00 86.00 383 LEU A C 1
ATOM 3018 O O . LEU A 1 383 ? 14.869 3.479 5.579 1.00 86.00 383 LEU A O 1
ATOM 3022 N N . THR A 1 384 ? 16.289 2.366 6.896 1.00 76.19 384 THR A N 1
ATOM 3023 C CA . THR A 1 384 ? 16.427 3.402 7.913 1.00 76.19 384 THR A CA 1
ATOM 3024 C C . THR A 1 384 ? 17.806 4.050 7.786 1.00 76.19 384 THR A C 1
ATOM 3026 O O . THR A 1 384 ? 18.814 3.347 7.923 1.00 76.19 384 THR A O 1
ATOM 3029 N N . PRO A 1 385 ? 17.891 5.370 7.538 1.00 66.56 385 PRO A N 1
ATOM 3030 C CA . PRO A 1 385 ? 19.164 6.078 7.583 1.00 66.56 385 PRO A CA 1
ATOM 3031 C C . PRO A 1 385 ? 19.735 6.050 9.008 1.00 66.56 385 PRO A C 1
ATOM 3033 O O . PRO A 1 385 ? 18.995 6.161 9.987 1.00 66.56 385 PRO A O 1
ATOM 3036 N N . ASP A 1 386 ? 21.054 5.900 9.146 1.00 62.53 386 ASP A N 1
ATOM 3037 C CA . ASP A 1 386 ? 21.683 5.913 10.468 1.00 62.53 386 ASP A CA 1
ATOM 3038 C C . ASP A 1 386 ? 21.668 7.321 11.112 1.00 62.53 386 ASP A C 1
ATOM 3040 O O . ASP A 1 386 ? 21.508 8.350 10.452 1.00 62.53 386 ASP A O 1
ATOM 3044 N N . GLY A 1 387 ? 21.801 7.385 12.441 1.00 54.81 387 GLY A N 1
ATOM 3045 C CA . GLY A 1 387 ? 21.669 8.643 13.189 1.00 54.81 387 GLY A CA 1
ATOM 3046 C C . GLY A 1 387 ? 22.766 9.683 12.916 1.00 54.81 387 GLY A C 1
ATOM 3047 O O . GLY A 1 387 ? 22.549 10.870 13.161 1.00 54.81 387 GLY A O 1
ATOM 3048 N N . GLU A 1 388 ? 23.935 9.274 12.415 1.00 54.94 388 GLU A N 1
ATOM 3049 C CA . GLU A 1 388 ? 25.007 10.198 12.016 1.00 54.94 388 GLU A CA 1
ATOM 3050 C C . GLU A 1 388 ? 24.753 10.749 10.605 1.00 54.94 388 GLU A C 1
ATOM 3052 O O . GLU A 1 388 ? 24.967 11.939 10.361 1.00 54.94 388 GLU A O 1
ATOM 3057 N N . LEU A 1 389 ? 24.179 9.936 9.716 1.00 58.28 389 LEU A N 1
ATOM 3058 C CA . LEU A 1 389 ? 23.690 10.327 8.402 1.00 58.28 389 LEU A CA 1
ATOM 3059 C C . LEU A 1 389 ? 22.590 11.390 8.530 1.00 58.28 389 LEU A C 1
ATOM 3061 O O . LEU A 1 389 ? 22.715 12.449 7.920 1.00 58.28 389 LEU A O 1
ATOM 3065 N N . ILE A 1 390 ? 21.604 11.192 9.414 1.00 59.59 390 ILE A N 1
ATOM 3066 C CA . ILE A 1 390 ? 20.549 12.186 9.701 1.00 59.59 390 ILE A CA 1
ATOM 3067 C C . ILE A 1 390 ? 21.156 13.526 10.157 1.00 59.59 390 ILE A C 1
ATOM 3069 O O . ILE A 1 390 ? 20.774 14.586 9.661 1.00 59.59 390 ILE A O 1
ATOM 3073 N N . LYS A 1 391 ? 22.145 13.507 11.065 1.00 54.69 391 LYS A N 1
ATOM 3074 C CA . LYS A 1 391 ? 22.825 14.735 11.526 1.00 54.69 391 LYS A CA 1
ATOM 3075 C C . LYS A 1 391 ? 23.607 15.419 10.408 1.00 54.69 391 LYS A C 1
ATOM 3077 O O . LYS A 1 391 ? 23.526 16.639 10.276 1.00 54.69 391 LYS A O 1
ATOM 3082 N N . SER A 1 392 ? 24.346 14.654 9.602 1.00 56.38 392 SER A N 1
ATOM 3083 C CA . SER A 1 392 ? 25.076 15.204 8.457 1.00 56.38 392 SER A CA 1
ATOM 3084 C C . SER A 1 392 ? 24.139 15.786 7.397 1.00 56.38 392 SER A C 1
ATOM 3086 O O . SER A 1 392 ? 24.460 16.820 6.836 1.00 56.38 392 SER A O 1
ATOM 3088 N N . GLN A 1 393 ? 22.950 15.213 7.189 1.00 58.94 393 GLN A N 1
ATOM 3089 C CA . GLN A 1 393 ? 21.961 15.666 6.201 1.00 58.94 393 GLN A CA 1
ATOM 3090 C C . GLN A 1 393 ? 21.257 16.970 6.589 1.00 58.94 393 GLN A C 1
ATOM 3092 O O . GLN A 1 393 ? 20.826 17.727 5.719 1.00 58.94 393 GLN A O 1
ATOM 3097 N N . ILE A 1 394 ? 21.128 17.246 7.890 1.00 56.81 394 ILE A N 1
ATOM 3098 C CA . ILE A 1 394 ? 20.611 18.531 8.381 1.00 56.81 394 ILE A CA 1
ATOM 3099 C C . ILE A 1 394 ? 21.653 19.643 8.178 1.00 56.81 394 ILE A C 1
ATOM 3101 O O . ILE A 1 394 ? 21.284 20.795 7.952 1.00 56.81 394 ILE A O 1
ATOM 3105 N N . MET A 1 395 ? 22.949 19.309 8.250 1.00 52.34 395 MET A N 1
ATOM 3106 C CA . MET A 1 395 ? 24.055 20.270 8.131 1.00 52.34 395 MET A CA 1
ATOM 3107 C C . MET A 1 395 ? 24.616 20.410 6.708 1.00 52.34 395 MET A C 1
ATOM 3109 O O . MET A 1 395 ? 25.144 21.471 6.373 1.00 52.34 395 MET A O 1
ATOM 3113 N N . ASP A 1 396 ? 24.502 19.376 5.875 1.00 52.19 396 ASP A N 1
ATOM 3114 C CA . ASP A 1 396 ? 25.010 19.330 4.507 1.00 52.19 396 ASP A CA 1
ATOM 3115 C C . ASP A 1 396 ? 23.860 19.357 3.490 1.00 52.19 396 ASP A C 1
ATOM 3117 O O . ASP A 1 396 ? 22.899 18.587 3.532 1.00 52.19 396 ASP A O 1
ATOM 3121 N N . THR A 1 397 ? 23.945 20.285 2.540 1.00 49.38 397 THR A N 1
ATOM 3122 C CA . THR A 1 397 ? 22.901 20.479 1.524 1.00 49.38 397 THR A CA 1
ATOM 3123 C C . THR A 1 397 ? 23.031 19.511 0.348 1.00 49.38 397 THR A C 1
ATOM 3125 O O . THR A 1 397 ? 22.108 19.451 -0.466 1.00 49.38 397 THR A O 1
ATOM 3128 N N . GLY A 1 398 ? 24.099 18.713 0.265 1.00 47.44 398 GLY A N 1
ATOM 3129 C CA . GLY A 1 398 ? 24.310 17.737 -0.802 1.00 47.44 398 GLY A CA 1
ATOM 3130 C C . GLY A 1 398 ? 24.201 16.286 -0.331 1.00 47.44 398 GLY A C 1
ATOM 3131 O O . GLY A 1 398 ? 25.034 15.832 0.440 1.00 47.44 398 GLY A O 1
ATOM 3132 N N . GLY A 1 399 ? 23.240 15.528 -0.869 1.00 53.09 399 GLY A N 1
ATOM 3133 C CA . GLY A 1 399 ? 23.543 14.135 -1.221 1.00 53.09 399 GLY A CA 1
ATOM 3134 C C . GLY A 1 399 ? 22.449 13.084 -1.060 1.00 53.09 399 GLY A C 1
ATOM 3135 O O . GLY A 1 399 ? 22.276 12.306 -1.985 1.00 53.09 399 GLY A O 1
ATOM 3136 N N . ILE A 1 400 ? 21.739 12.998 0.071 1.00 54.53 400 ILE A N 1
ATOM 3137 C CA . ILE A 1 400 ? 20.929 11.797 0.371 1.00 54.53 400 ILE A CA 1
ATOM 3138 C C . ILE A 1 400 ? 19.565 12.193 0.963 1.00 54.53 400 ILE A C 1
ATOM 3140 O O . ILE A 1 400 ? 19.497 12.993 1.894 1.00 54.53 400 ILE A O 1
ATOM 3144 N N . SER A 1 401 ? 18.486 11.642 0.399 1.00 63.16 401 SER A N 1
ATOM 3145 C CA . SER A 1 401 ? 17.091 11.750 0.860 1.00 63.16 401 SER A CA 1
ATOM 3146 C C . SER A 1 401 ? 16.573 10.335 1.117 1.00 63.16 401 SER A C 1
ATOM 3148 O O . SER A 1 401 ? 16.993 9.418 0.423 1.00 63.16 401 SER A O 1
ATOM 3150 N N . ILE A 1 402 ? 15.640 10.118 2.046 1.00 64.44 402 ILE A N 1
ATOM 3151 C CA . ILE A 1 402 ? 14.970 8.807 2.184 1.00 64.44 402 ILE A CA 1
ATOM 3152 C C . ILE A 1 402 ? 14.367 8.366 0.839 1.00 64.44 402 ILE A C 1
ATOM 3154 O O . ILE A 1 402 ? 14.413 7.190 0.478 1.00 64.44 402 ILE A O 1
ATOM 3158 N N . ARG A 1 403 ? 13.948 9.342 0.023 1.00 65.31 403 ARG A N 1
ATOM 3159 C CA . ARG A 1 403 ? 13.518 9.142 -1.361 1.00 65.31 403 ARG A CA 1
ATOM 3160 C C . ARG A 1 403 ? 14.526 8.403 -2.236 1.00 65.31 403 ARG A C 1
ATOM 3162 O O . ARG A 1 403 ? 14.097 7.690 -3.133 1.00 65.31 403 ARG A O 1
ATOM 3169 N N . SER A 1 404 ? 15.833 8.574 -2.026 1.00 69.94 404 SER A N 1
ATOM 3170 C CA . SER A 1 404 ? 16.837 7.891 -2.851 1.00 69.94 404 SER A CA 1
ATOM 3171 C C . SER A 1 404 ? 16.962 6.407 -2.513 1.00 69.94 404 SER A C 1
ATOM 3173 O O . SER A 1 404 ? 17.355 5.640 -3.377 1.00 69.94 404 SER A O 1
ATOM 3175 N N . PHE A 1 405 ? 16.585 5.978 -1.305 1.00 73.19 405 PHE A N 1
ATOM 3176 C CA . PHE A 1 405 ? 16.664 4.566 -0.917 1.00 73.19 405 PHE A CA 1
ATOM 3177 C C . PHE A 1 405 ? 15.493 3.728 -1.439 1.00 73.19 405 PHE A C 1
ATOM 3179 O O . PHE A 1 405 ? 15.655 2.532 -1.686 1.00 73.19 405 PHE A O 1
ATOM 3186 N N . ALA A 1 406 ? 14.312 4.333 -1.597 1.00 79.12 406 ALA A N 1
ATOM 3187 C CA . ALA A 1 406 ? 13.092 3.594 -1.904 1.00 79.12 406 ALA A CA 1
ATOM 3188 C C . ALA A 1 406 ? 13.108 2.885 -3.274 1.00 79.12 406 ALA A C 1
ATOM 3190 O O . ALA A 1 406 ? 12.751 1.712 -3.296 1.00 79.12 406 ALA A O 1
ATOM 3191 N N . PRO A 1 407 ? 13.553 3.487 -4.400 1.00 76.62 407 PRO A N 1
ATOM 3192 C CA . PRO A 1 407 ? 13.541 2.803 -5.698 1.00 76.62 407 PRO A CA 1
ATOM 3193 C C . PRO A 1 407 ? 14.382 1.519 -5.723 1.00 76.62 407 PRO A C 1
ATOM 3195 O O . PRO A 1 407 ? 13.875 0.462 -6.104 1.00 76.62 407 PRO A O 1
ATOM 3198 N N . SER A 1 408 ? 15.633 1.587 -5.250 1.00 78.75 408 SER A N 1
ATOM 3199 C CA . SER A 1 408 ? 16.524 0.422 -5.164 1.00 78.75 408 SER A CA 1
ATOM 3200 C C . SER A 1 408 ? 15.966 -0.630 -4.198 1.00 78.75 408 SER A C 1
ATOM 3202 O O . SER A 1 408 ? 15.824 -1.804 -4.550 1.00 78.75 408 SER A O 1
ATOM 3204 N N . CYS A 1 409 ? 15.539 -0.202 -3.003 1.00 85.06 409 CYS A N 1
ATOM 3205 C CA . CYS A 1 409 ? 14.944 -1.090 -2.007 1.00 85.06 409 CYS A CA 1
ATOM 3206 C C . CYS A 1 409 ? 13.699 -1.808 -2.546 1.00 85.06 409 CYS A C 1
ATOM 3208 O O . CYS A 1 409 ? 13.628 -3.033 -2.472 1.00 85.06 409 CYS A O 1
ATOM 3210 N N . ASN A 1 410 ? 12.755 -1.075 -3.142 1.00 88.50 410 ASN A N 1
ATOM 3211 C CA . ASN A 1 410 ? 11.515 -1.622 -3.690 1.00 88.50 410 ASN A CA 1
ATOM 3212 C C . ASN A 1 410 ? 11.802 -2.618 -4.822 1.00 88.50 410 ASN A C 1
ATOM 3214 O O . ASN A 1 410 ? 11.205 -3.695 -4.840 1.00 88.50 410 ASN A O 1
ATOM 3218 N N . CYS A 1 411 ? 12.763 -2.313 -5.704 1.00 83.75 411 CYS A N 1
ATOM 3219 C CA . CYS A 1 411 ? 13.184 -3.205 -6.787 1.00 83.75 411 CYS A CA 1
ATOM 3220 C C . CYS A 1 411 ? 13.644 -4.574 -6.258 1.00 83.75 411 CYS A C 1
ATOM 3222 O O . CYS A 1 411 ? 13.136 -5.616 -6.685 1.00 83.75 411 CYS A O 1
ATOM 3224 N N . HIS A 1 412 ? 14.551 -4.581 -5.276 1.00 83.75 412 HIS A N 1
ATOM 3225 C CA . HIS A 1 412 ? 15.013 -5.809 -4.627 1.00 83.75 412 HIS A CA 1
ATOM 3226 C C . HIS A 1 412 ? 13.910 -6.504 -3.822 1.00 83.75 412 HIS A C 1
ATOM 3228 O O . HIS A 1 412 ? 13.802 -7.731 -3.824 1.00 83.75 412 HIS A O 1
ATOM 3234 N N . PHE A 1 413 ? 13.079 -5.728 -3.135 1.00 85.94 413 PHE A N 1
ATOM 3235 C CA . PHE A 1 413 ? 12.043 -6.244 -2.257 1.00 85.94 413 PHE A CA 1
ATOM 3236 C C . PHE A 1 413 ? 10.962 -7.018 -3.022 1.00 85.94 413 PHE A C 1
ATOM 3238 O O . PHE A 1 413 ? 10.527 -8.069 -2.547 1.00 85.94 413 PHE A O 1
ATOM 3245 N N . VAL A 1 414 ? 10.592 -6.574 -4.233 1.00 85.75 414 VAL A N 1
ATOM 3246 C CA . VAL A 1 414 ? 9.674 -7.313 -5.119 1.00 85.75 414 VAL A CA 1
ATOM 3247 C C . VAL A 1 414 ? 10.198 -8.718 -5.432 1.00 85.75 414 VAL A C 1
ATOM 3249 O O . VAL A 1 414 ? 9.422 -9.679 -5.397 1.00 85.75 414 VAL A O 1
ATOM 3252 N N . ASP A 1 415 ? 11.500 -8.874 -5.692 1.00 79.94 415 ASP A N 1
ATOM 3253 C CA . ASP A 1 415 ? 12.095 -10.199 -5.921 1.00 79.94 415 ASP A CA 1
ATOM 3254 C C . ASP A 1 415 ? 11.915 -11.104 -4.694 1.00 79.94 415 ASP A C 1
ATOM 3256 O O . ASP A 1 415 ? 11.534 -12.266 -4.825 1.00 79.94 415 ASP A O 1
ATOM 3260 N N . TRP A 1 416 ? 12.115 -10.572 -3.486 1.00 82.62 416 TRP A N 1
ATOM 3261 C CA . TRP A 1 416 ? 12.016 -11.356 -2.248 1.00 82.62 416 TRP A CA 1
ATOM 3262 C C . TRP A 1 416 ? 10.577 -11.765 -1.901 1.00 82.62 416 TRP A C 1
ATOM 3264 O O . TRP A 1 416 ? 10.356 -12.810 -1.284 1.00 82.62 416 TRP A O 1
ATOM 3274 N N . ILE A 1 417 ? 9.579 -10.957 -2.270 1.00 79.12 417 ILE A N 1
ATOM 3275 C CA . ILE A 1 417 ? 8.169 -11.289 -2.010 1.00 79.12 417 ILE A CA 1
ATOM 3276 C C . ILE A 1 417 ? 7.558 -12.171 -3.104 1.00 79.12 417 ILE A C 1
ATOM 3278 O O . ILE A 1 417 ? 6.670 -12.964 -2.793 1.00 79.12 417 ILE A O 1
ATOM 3282 N N . THR A 1 418 ? 8.037 -12.074 -4.351 1.00 72.06 418 THR A N 1
ATOM 3283 C CA . THR A 1 418 ? 7.528 -12.863 -5.491 1.00 72.06 418 THR A CA 1
ATOM 3284 C C . THR A 1 418 ? 8.307 -14.154 -5.764 1.00 72.06 418 THR A C 1
ATOM 3286 O O . THR A 1 418 ? 7.824 -14.988 -6.534 1.00 72.06 418 THR A O 1
ATOM 3289 N N . GLY A 1 419 ? 9.458 -14.347 -5.113 1.00 65.69 419 GLY A N 1
ATOM 3290 C CA . GLY A 1 419 ? 10.381 -15.457 -5.348 1.00 65.69 419 GLY A CA 1
ATOM 3291 C C . GLY A 1 419 ? 11.491 -15.069 -6.329 1.00 65.69 419 GLY A C 1
ATOM 3292 O O . GLY A 1 419 ? 11.211 -14.652 -7.458 1.00 65.69 419 GLY A O 1
ATOM 3293 N N . ASP A 1 420 ? 12.746 -15.226 -5.896 1.00 51.22 420 ASP A N 1
ATOM 3294 C CA . ASP A 1 420 ? 13.943 -15.021 -6.718 1.00 51.22 420 ASP A CA 1
ATOM 3295 C C . ASP A 1 420 ? 14.170 -16.164 -7.732 1.00 51.22 420 ASP A C 1
ATOM 3297 O O . ASP A 1 420 ? 13.437 -17.156 -7.756 1.00 51.22 420 ASP A O 1
ATOM 3301 N N . LYS A 1 421 ? 15.190 -16.014 -8.596 1.00 39.03 421 LYS A N 1
ATOM 3302 C CA . LYS A 1 421 ? 15.607 -17.009 -9.609 1.00 39.03 421 LYS A CA 1
ATOM 3303 C C . LYS A 1 421 ? 15.853 -18.414 -9.031 1.00 39.03 421 LYS A C 1
ATOM 3305 O O . LYS A 1 421 ? 15.739 -19.385 -9.774 1.00 39.03 421 LYS A O 1
ATOM 3310 N N . ASP A 1 422 ? 16.136 -18.521 -7.733 1.00 38.31 422 ASP A N 1
ATOM 3311 C CA . ASP A 1 422 ? 16.450 -19.779 -7.054 1.00 38.31 422 ASP A CA 1
ATOM 3312 C C . ASP A 1 422 ? 15.258 -20.367 -6.279 1.00 38.31 422 ASP A C 1
ATOM 3314 O O . ASP A 1 422 ? 15.368 -21.452 -5.704 1.00 38.31 422 ASP A O 1
ATOM 3318 N N . GLY A 1 423 ? 14.112 -19.674 -6.248 1.00 41.53 423 GLY A N 1
ATOM 3319 C CA . GLY A 1 423 ? 12.903 -20.132 -5.564 1.00 41.53 423 GLY A CA 1
ATOM 3320 C C . GLY A 1 423 ? 13.068 -20.308 -4.051 1.00 41.53 423 GLY A C 1
ATOM 3321 O O . GLY A 1 423 ? 12.257 -20.998 -3.433 1.00 41.53 423 GLY A O 1
ATOM 3322 N N . GLN A 1 424 ? 14.106 -19.722 -3.439 1.00 38.56 424 GLN A N 1
ATOM 3323 C CA . GLN A 1 424 ? 14.455 -20.010 -2.041 1.00 38.56 424 GLN A CA 1
ATOM 3324 C C . GLN A 1 424 ? 13.689 -19.149 -1.035 1.00 38.56 424 GLN A C 1
ATOM 3326 O O . GLN A 1 424 ? 13.554 -19.544 0.124 1.00 38.56 424 GLN A O 1
ATOM 3331 N N . LEU A 1 425 ? 13.149 -18.000 -1.457 1.00 48.78 425 LEU A N 1
ATOM 3332 C CA . LEU A 1 425 ? 12.430 -17.097 -0.563 1.00 48.78 425 LEU A CA 1
ATOM 3333 C C . LEU A 1 425 ? 11.149 -16.558 -1.215 1.00 48.78 425 LEU A C 1
ATOM 3335 O O . LEU A 1 425 ? 11.182 -15.615 -1.995 1.00 48.78 425 LEU A O 1
ATOM 3339 N N . LYS A 1 426 ? 10.000 -17.152 -0.876 1.00 60.91 426 LYS A N 1
ATOM 3340 C CA . LYS A 1 426 ? 8.666 -16.610 -1.182 1.00 60.91 426 LYS A CA 1
ATOM 3341 C C . LYS A 1 426 ? 8.091 -16.028 0.100 1.00 60.91 426 LYS A C 1
ATOM 3343 O O . LYS A 1 426 ? 7.336 -16.689 0.811 1.00 60.91 426 LYS A O 1
ATOM 3348 N N . LEU A 1 427 ? 8.502 -14.806 0.443 1.00 57.72 427 LEU A N 1
ATOM 3349 C CA . LEU A 1 427 ? 8.060 -14.181 1.690 1.00 57.72 427 LEU A CA 1
ATOM 3350 C C . LEU A 1 427 ? 6.550 -13.920 1.675 1.00 57.72 427 LEU A C 1
ATOM 3352 O O . LEU A 1 427 ? 5.901 -14.071 2.706 1.00 57.72 427 LEU A O 1
ATOM 3356 N N . CYS A 1 428 ? 5.967 -13.586 0.525 1.00 56.06 428 CYS A N 1
ATOM 3357 C CA . CYS A 1 428 ? 4.525 -13.441 0.383 1.00 56.06 428 CYS A CA 1
ATOM 3358 C C . CYS A 1 428 ? 3.932 -14.746 -0.161 1.00 56.06 428 CYS A C 1
ATOM 3360 O O . CYS A 1 428 ? 3.780 -14.955 -1.365 1.00 56.06 428 CYS A O 1
ATOM 3362 N N . CYS A 1 429 ? 3.665 -15.686 0.741 1.00 53.00 429 CYS A N 1
ATOM 3363 C CA . CYS A 1 429 ? 2.981 -16.926 0.417 1.00 53.00 429 CYS A CA 1
ATOM 3364 C C . CYS A 1 429 ? 1.622 -16.962 1.120 1.00 53.00 429 CYS A C 1
ATOM 3366 O O . CYS A 1 429 ? 1.490 -16.561 2.277 1.00 53.00 429 CYS A O 1
ATOM 3368 N N . ARG A 1 430 ? 0.625 -17.553 0.452 1.00 54.16 430 ARG A N 1
ATOM 3369 C CA . ARG A 1 430 ? -0.631 -17.982 1.091 1.00 54.16 430 ARG A CA 1
ATOM 3370 C C . ARG A 1 430 ? -0.415 -19.056 2.167 1.00 54.16 430 ARG A C 1
ATOM 3372 O O . ARG A 1 430 ? -1.390 -19.481 2.782 1.00 54.16 430 ARG A O 1
ATOM 3379 N N . GLY A 1 431 ? 0.829 -19.476 2.416 1.00 48.62 431 GLY A N 1
ATOM 3380 C CA . GLY A 1 431 ? 1.173 -20.760 3.012 1.00 48.62 431 GLY A CA 1
ATOM 3381 C C . GLY A 1 431 ? 0.791 -21.870 2.036 1.00 48.62 431 GLY A C 1
ATOM 3382 O O . GLY A 1 431 ? -0.385 -22.043 1.745 1.00 48.62 431 GLY A O 1
ATOM 3383 N N . GLU A 1 432 ? 1.772 -22.587 1.501 1.00 46.62 432 GLU A N 1
ATOM 3384 C CA . GLU A 1 432 ? 1.564 -23.880 0.841 1.00 46.62 432 GLU A CA 1
ATOM 3385 C C . GLU A 1 432 ? 2.443 -24.892 1.588 1.00 46.62 432 GLU A C 1
ATOM 3387 O O . GLU A 1 432 ? 3.585 -24.580 1.928 1.00 46.62 432 GLU A O 1
ATOM 3392 N N . GLY A 1 433 ? 1.926 -26.088 1.884 1.00 51.59 433 GLY A N 1
ATOM 3393 C CA . GLY A 1 433 ? 2.679 -27.121 2.609 1.00 51.59 433 GLY A CA 1
ATOM 3394 C C . GLY A 1 433 ? 2.759 -26.887 4.126 1.00 51.59 433 GLY A C 1
ATOM 3395 O O . GLY A 1 433 ? 1.771 -26.507 4.745 1.00 51.59 433 GLY A O 1
ATOM 3396 N N . GLU A 1 434 ? 3.922 -27.131 4.746 1.00 41.25 434 GLU A N 1
ATOM 3397 C CA . GLU A 1 434 ? 4.107 -27.060 6.214 1.00 41.25 434 GLU A CA 1
ATOM 3398 C C . GLU A 1 434 ? 3.759 -25.675 6.814 1.00 41.25 434 GLU A C 1
ATOM 3400 O O . GLU A 1 434 ? 3.340 -25.584 7.970 1.00 41.25 434 GLU A O 1
ATOM 3405 N N . ASP A 1 435 ? 3.826 -24.601 6.016 1.00 47.38 435 ASP A N 1
ATOM 3406 C CA . ASP A 1 435 ? 3.406 -23.247 6.409 1.00 47.38 435 ASP A CA 1
ATOM 3407 C C . ASP A 1 435 ? 1.875 -23.093 6.568 1.00 47.38 435 ASP A C 1
ATOM 3409 O O . ASP A 1 435 ? 1.421 -22.205 7.302 1.00 47.38 435 ASP A O 1
ATOM 3413 N N . GLU A 1 436 ? 1.061 -23.957 5.937 1.00 47.44 436 GLU A N 1
ATOM 3414 C CA . GLU A 1 436 ? -0.393 -24.024 6.171 1.00 47.44 436 GLU A CA 1
ATOM 3415 C C . GLU A 1 436 ? -0.714 -24.548 7.571 1.00 47.44 436 GLU A C 1
ATOM 3417 O O . GLU A 1 436 ? -1.552 -23.972 8.272 1.00 47.44 436 GLU A O 1
ATOM 3422 N N . ASP A 1 437 ? -0.002 -25.589 8.007 1.00 44.53 437 ASP A N 1
ATOM 3423 C CA . ASP A 1 437 ? -0.175 -26.183 9.333 1.00 44.53 437 ASP A CA 1
ATOM 3424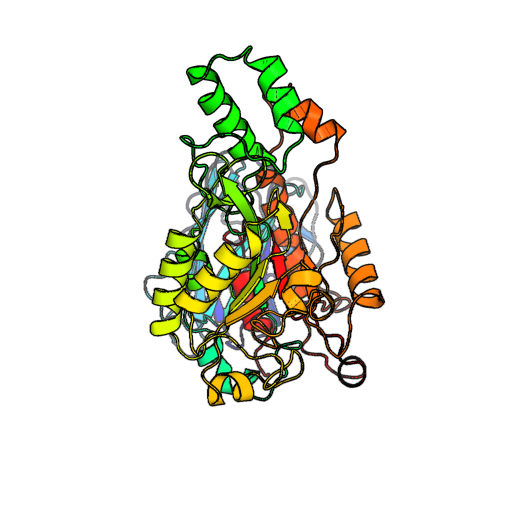 C C . ASP A 1 437 ? 0.308 -25.230 10.433 1.00 44.53 437 ASP A C 1
ATOM 3426 O O . ASP A 1 437 ? -0.211 -25.230 11.560 1.00 44.53 437 ASP A O 1
ATOM 3430 N N . GLU A 1 438 ? 1.265 -24.353 10.114 1.00 49.75 438 GLU A N 1
ATOM 3431 C CA . GLU A 1 438 ? 1.806 -23.364 11.035 1.00 49.75 438 GLU A CA 1
ATOM 3432 C C . GLU A 1 438 ? 1.140 -21.986 10.990 1.00 49.75 438 GLU A C 1
ATOM 3434 O O . GLU A 1 438 ? 1.387 -21.230 11.921 1.00 49.75 438 GLU A O 1
ATOM 3439 N N . GLY A 1 439 ? 0.264 -21.652 10.034 1.00 50.38 439 GLY A N 1
ATOM 3440 C CA . GLY A 1 439 ? -0.509 -20.395 10.027 1.00 50.38 439 GLY A CA 1
ATOM 3441 C C . GLY A 1 439 ? 0.349 -19.119 10.034 1.00 50.38 439 GLY A C 1
ATOM 3442 O O . GLY A 1 439 ? -0.001 -18.135 10.686 1.00 50.38 439 GLY A O 1
ATOM 3443 N N . ARG A 1 440 ? 1.502 -19.150 9.360 1.00 54.03 440 ARG A N 1
ATOM 3444 C CA . ARG A 1 440 ? 2.528 -18.094 9.373 1.00 54.03 440 ARG A CA 1
ATOM 3445 C C . ARG A 1 440 ? 2.633 -17.404 8.007 1.00 54.03 440 ARG A C 1
ATOM 3447 O O . ARG A 1 440 ? 3.719 -17.341 7.445 1.00 54.03 440 ARG A O 1
ATOM 3454 N N . ALA A 1 441 ? 1.536 -16.889 7.459 1.00 62.25 441 ALA A N 1
ATOM 3455 C CA . ALA A 1 441 ? 1.588 -16.087 6.233 1.00 62.25 441 ALA A CA 1
ATOM 3456 C C . ALA A 1 441 ? 1.974 -14.627 6.532 1.00 62.25 441 ALA A C 1
ATOM 3458 O O . ALA A 1 441 ? 1.665 -14.093 7.600 1.00 62.25 441 ALA A O 1
ATOM 3459 N N . ASN A 1 442 ? 2.642 -13.974 5.578 1.00 64.19 442 ASN A N 1
ATOM 3460 C CA . ASN A 1 442 ? 2.809 -12.523 5.592 1.00 64.19 442 ASN A CA 1
ATOM 3461 C C . ASN A 1 442 ? 1.554 -11.886 4.997 1.00 64.19 442 ASN A C 1
ATOM 3463 O O . ASN A 1 442 ? 1.376 -11.900 3.781 1.00 64.19 442 ASN A O 1
ATOM 3467 N N . SER A 1 443 ? 0.689 -11.337 5.847 1.00 78.56 443 SER A N 1
ATOM 3468 C CA . SER A 1 443 ? -0.560 -10.724 5.390 1.00 78.56 443 SER A CA 1
ATOM 3469 C C . SER A 1 443 ? -0.385 -9.304 4.869 1.00 78.56 443 SER A C 1
ATOM 3471 O O . SER A 1 443 ? -1.202 -8.839 4.095 1.00 78.56 443 SER A O 1
ATOM 3473 N N . ILE A 1 444 ? 0.624 -8.563 5.327 1.00 92.44 444 ILE A N 1
ATOM 3474 C CA . ILE A 1 444 ? 0.762 -7.137 5.019 1.00 92.44 444 ILE A CA 1
ATOM 3475 C C . ILE A 1 444 ? 2.198 -6.851 4.598 1.00 92.44 444 ILE A C 1
ATOM 3477 O O . ILE A 1 444 ? 3.146 -7.297 5.245 1.00 92.44 444 ILE A O 1
ATOM 3481 N N . VAL A 1 445 ? 2.344 -6.084 3.525 1.00 91.62 445 VAL A N 1
ATOM 3482 C CA . VAL A 1 445 ? 3.625 -5.681 2.951 1.00 91.62 445 VAL A CA 1
ATOM 3483 C C . VAL A 1 445 ? 3.638 -4.162 2.840 1.00 91.62 445 VAL A C 1
ATOM 3485 O O . VAL A 1 445 ? 2.798 -3.614 2.133 1.00 91.62 445 VAL A O 1
ATOM 3488 N N . ILE A 1 446 ? 4.564 -3.488 3.524 1.00 93.81 446 ILE A N 1
ATOM 3489 C CA . ILE A 1 446 ? 4.695 -2.023 3.477 1.00 93.81 446 ILE A CA 1
ATOM 3490 C C . ILE A 1 446 ? 6.046 -1.591 2.929 1.00 93.81 446 ILE A C 1
ATOM 3492 O O . ILE A 1 446 ? 7.057 -2.241 3.189 1.00 93.81 446 ILE A O 1
ATOM 3496 N N . VAL A 1 447 ? 6.050 -0.476 2.204 1.00 92.56 447 VAL A N 1
ATOM 3497 C CA . VAL A 1 447 ? 7.246 0.194 1.676 1.00 92.56 447 VAL A CA 1
ATOM 3498 C C . VAL A 1 447 ? 7.084 1.715 1.766 1.00 92.56 447 VAL A C 1
ATOM 3500 O O . VAL A 1 447 ? 5.969 2.221 1.953 1.00 92.56 447 VAL A O 1
ATOM 3503 N N . ASP A 1 448 ? 8.190 2.431 1.580 1.00 91.62 448 ASP A N 1
ATOM 3504 C CA . ASP A 1 448 ? 8.176 3.855 1.247 1.00 91.62 448 ASP A CA 1
ATOM 3505 C C . ASP A 1 448 ? 7.983 4.040 -0.265 1.00 91.62 448 ASP A C 1
ATOM 3507 O O . ASP A 1 448 ? 8.423 3.215 -1.071 1.00 91.62 448 ASP A O 1
ATOM 3511 N N . TYR A 1 449 ? 7.325 5.134 -0.647 1.00 89.44 449 TYR A N 1
ATOM 3512 C CA . TYR A 1 449 ? 7.055 5.542 -2.026 1.00 89.44 449 TYR A CA 1
ATOM 3513 C C . TYR A 1 449 ? 6.474 4.409 -2.876 1.00 89.44 449 TYR A C 1
ATOM 3515 O O . TYR A 1 449 ? 7.027 4.016 -3.907 1.00 89.44 449 TYR A O 1
ATOM 3523 N N . VAL A 1 450 ? 5.352 3.858 -2.414 1.00 85.31 450 VAL A N 1
ATOM 3524 C CA . VAL A 1 450 ? 4.732 2.658 -2.994 1.00 85.31 450 VAL A CA 1
ATOM 3525 C C . VAL A 1 450 ? 4.300 2.835 -4.457 1.00 85.31 450 VAL A C 1
ATOM 3527 O O . VAL A 1 450 ? 4.121 1.854 -5.175 1.00 85.31 450 VAL A O 1
ATOM 3530 N N . GLU A 1 451 ? 4.141 4.081 -4.908 1.00 76.94 451 GLU A N 1
ATOM 3531 C CA . GLU A 1 451 ? 3.883 4.452 -6.301 1.00 76.94 451 GLU A CA 1
ATOM 3532 C C . GLU A 1 451 ? 5.030 4.124 -7.263 1.00 76.94 451 GLU A C 1
ATOM 3534 O O . GLU A 1 451 ? 4.840 4.148 -8.480 1.00 76.94 451 GLU A O 1
ATOM 3539 N N . HIS A 1 452 ? 6.228 3.864 -6.743 1.00 75.06 452 HIS A N 1
ATOM 3540 C CA . HIS A 1 452 ? 7.385 3.526 -7.550 1.00 75.06 452 HIS A CA 1
ATOM 3541 C C . HIS A 1 452 ? 7.509 2.011 -7.684 1.00 75.06 452 HIS A C 1
ATOM 3543 O O . HIS A 1 452 ? 7.770 1.300 -6.712 1.00 75.06 452 HIS A O 1
ATOM 3549 N N . GLY A 1 453 ? 7.369 1.537 -8.923 1.00 83.06 453 GLY A N 1
ATOM 3550 C CA . GLY A 1 453 ? 7.671 0.161 -9.284 1.00 83.06 453 GLY A CA 1
ATOM 3551 C C . GLY A 1 453 ? 6.482 -0.788 -9.179 1.00 83.06 453 GLY A C 1
ATOM 3552 O O . GLY A 1 453 ? 5.328 -0.404 -9.365 1.00 83.06 453 GLY A O 1
ATOM 3553 N N . SER A 1 454 ? 6.769 -2.063 -8.935 1.00 90.38 454 SER A N 1
ATOM 3554 C CA . SER A 1 454 ? 5.794 -3.146 -9.064 1.00 90.38 454 SER A CA 1
ATOM 3555 C C . SER A 1 454 ? 5.306 -3.752 -7.748 1.00 90.38 454 SER A C 1
ATOM 3557 O O . SER A 1 454 ? 4.611 -4.766 -7.771 1.00 90.38 454 SER A O 1
ATOM 3559 N N . VAL A 1 455 ? 5.581 -3.119 -6.600 1.00 91.94 455 VAL A N 1
ATOM 3560 C CA . VAL A 1 455 ? 5.173 -3.625 -5.273 1.00 91.94 455 VAL A CA 1
ATOM 3561 C C . VAL A 1 455 ? 3.666 -3.891 -5.198 1.00 91.94 455 VAL A C 1
ATOM 3563 O O . VAL A 1 455 ? 3.259 -4.995 -4.840 1.00 91.94 455 VAL A O 1
ATOM 3566 N N . ILE A 1 456 ? 2.823 -2.924 -5.576 1.00 93.94 456 ILE A N 1
ATOM 3567 C CA . ILE A 1 456 ? 1.359 -3.081 -5.530 1.00 93.94 456 ILE A CA 1
ATOM 3568 C C . ILE A 1 456 ? 0.876 -4.256 -6.395 1.00 93.94 456 ILE A C 1
ATOM 3570 O O . ILE A 1 456 ? 0.247 -5.169 -5.844 1.00 93.94 456 ILE A O 1
ATOM 3574 N N . PRO A 1 457 ? 1.147 -4.292 -7.717 1.00 93.19 457 PRO A N 1
ATOM 3575 C CA . PRO A 1 457 ? 0.678 -5.393 -8.547 1.00 93.19 457 PRO A CA 1
ATOM 3576 C C . PRO A 1 457 ? 1.293 -6.732 -8.133 1.00 93.19 457 PRO A C 1
ATOM 3578 O O . PRO A 1 457 ? 0.577 -7.730 -8.173 1.00 93.19 457 PRO A O 1
ATOM 3581 N N . ALA A 1 458 ? 2.545 -6.771 -7.664 1.00 91.12 458 ALA A N 1
ATOM 3582 C CA . ALA A 1 458 ? 3.174 -7.984 -7.146 1.00 91.12 458 ALA A CA 1
ATOM 3583 C C . ALA A 1 458 ? 2.423 -8.555 -5.933 1.00 91.12 458 ALA A C 1
ATOM 3585 O O . ALA A 1 458 ? 2.092 -9.743 -5.914 1.00 91.12 458 ALA A O 1
ATOM 3586 N N . VAL A 1 459 ? 2.104 -7.712 -4.945 1.00 92.00 459 VAL A N 1
ATOM 3587 C CA . VAL A 1 459 ? 1.372 -8.132 -3.743 1.00 92.00 459 VAL A CA 1
ATOM 3588 C C . VAL A 1 459 ? -0.053 -8.562 -4.100 1.00 92.00 459 VAL A C 1
ATOM 3590 O O . VAL A 1 459 ? -0.478 -9.636 -3.681 1.00 92.00 459 VAL A O 1
ATOM 3593 N N . ILE A 1 460 ? -0.777 -7.801 -4.928 1.00 93.31 460 ILE A N 1
ATOM 3594 C CA . ILE A 1 460 ? -2.140 -8.171 -5.352 1.00 93.31 460 ILE A CA 1
ATOM 3595 C C . ILE A 1 460 ? -2.133 -9.509 -6.103 1.00 93.31 460 ILE A C 1
ATOM 3597 O O . ILE A 1 460 ? -2.912 -10.402 -5.770 1.00 93.31 460 ILE A O 1
ATOM 3601 N N . ASN A 1 461 ? -1.231 -9.682 -7.076 1.00 91.75 461 ASN A N 1
ATOM 3602 C CA . ASN A 1 461 ? -1.149 -10.899 -7.888 1.00 91.75 461 ASN A CA 1
ATOM 3603 C C . ASN A 1 461 ? -0.746 -12.132 -7.067 1.00 91.75 461 ASN A C 1
ATOM 3605 O O . ASN A 1 461 ? -1.105 -13.244 -7.446 1.00 91.75 461 ASN A O 1
ATOM 3609 N N . SER A 1 462 ? -0.074 -11.968 -5.921 1.00 87.56 462 SER A N 1
ATOM 3610 C CA . SER A 1 462 ? 0.240 -13.088 -5.019 1.00 87.56 462 SER A CA 1
ATOM 3611 C C . SER A 1 462 ? -1.007 -13.760 -4.412 1.00 87.56 462 SER A C 1
ATOM 3613 O O . SER A 1 462 ? -0.934 -14.903 -3.958 1.00 87.56 462 SER A O 1
ATOM 3615 N N . ASN A 1 463 ? -2.164 -13.086 -4.455 1.00 88.25 463 ASN A N 1
ATOM 3616 C CA . ASN A 1 463 ? -3.445 -13.613 -3.982 1.00 88.25 463 ASN A CA 1
ATOM 3617 C C . ASN A 1 463 ? -4.213 -14.434 -5.021 1.00 88.25 463 ASN A C 1
ATOM 3619 O O . ASN A 1 463 ? -5.283 -14.954 -4.694 1.00 88.25 463 ASN A O 1
ATOM 3623 N N . ARG A 1 464 ? -3.739 -14.546 -6.265 1.00 84.00 464 ARG A N 1
ATOM 3624 C CA . ARG A 1 464 ? -4.436 -15.356 -7.271 1.00 84.00 464 ARG A CA 1
ATOM 3625 C C . ARG A 1 464 ? -4.351 -16.847 -6.937 1.00 84.00 464 ARG A C 1
ATOM 3627 O O . ARG A 1 464 ? -3.464 -17.295 -6.209 1.00 84.00 464 ARG A O 1
ATOM 3634 N N . THR A 1 465 ? -5.298 -17.613 -7.454 1.00 65.94 465 THR A N 1
ATOM 3635 C CA . THR A 1 465 ? -5.239 -19.078 -7.471 1.00 65.94 465 THR A CA 1
ATOM 3636 C C . THR A 1 465 ? -4.778 -19.523 -8.856 1.00 65.94 465 THR A C 1
ATOM 3638 O O . THR A 1 465 ? -5.307 -19.008 -9.834 1.00 65.94 465 THR A O 1
ATOM 3641 N N . GLY A 1 466 ? -3.791 -20.431 -8.909 1.00 55.06 466 GLY A N 1
ATOM 3642 C CA . GLY A 1 466 ? -3.295 -21.086 -10.134 1.00 55.06 466 GLY A CA 1
ATOM 3643 C C . GLY A 1 466 ? -3.017 -20.146 -11.297 1.00 55.06 466 GLY A C 1
ATOM 3644 O O . GLY A 1 466 ? -3.855 -20.151 -12.223 1.00 55.06 466 GLY A O 1
#

Radius of gyration: 23.14 Å; chains: 1; bounding box: 58×61×60 Å